Protein 3TY2 (pdb70)

Radius of gyration: 22.35 Å; Cα contacts (8 Å, |Δi|>4): 1257; chains: 2; bounding box: 58×55×64 Å

InterPro domains:
  IPR002828 Survival protein SurE-like phosphatase/nucleotidase [PF01975] (12-190)
  IPR002828 Survival protein SurE-like phosphatase/nucleotidase [TIGR00087] (10-241)
  IPR030048 Survival protein SurE [MF_00060] (9-258)
  IPR030048 Survival protein SurE [PTHR30457] (7-253)
  IPR036523 SurE-like phosphatase/nucleotidase superfamily [G3DSA:3.40.1210.10] (1-258)
  IPR036523 SurE-like phosphatase/nucleotidase superfamily [SSF64167] (9-255)

Organism: Coxiella burnetii (strain RSA 493 / Nine Mile phase I) (NCBI:txid227377)

CATH classification: 3.40.1210.10

B-factor: mean 33.94, std 13.92, range [8.7, 235.74]

Sequence (490 aa):
KLRLLLSNDDGVYAKGLAIILAKTLADLGEVDVVAPDRNRSGASNSLTLNAPLLHIKNLENGISVEGTPTDCVHLAITGVLPEPDVVAGINAGPNLGDDVWYSGTVAAAEGRFLGLPALAVSLGGELFRYYETAAKVVYQLIQRIEKDPLPPSTILNINVPDLPYEELKGFEVTRLGTRHRAEPTIRQIDPRGHPIYWVGAAGPEQDSGPGTDFFANHHCVSITPLRVDDLTHYEAFDQLASWVKRLEKLRLLLSNDDGVYAKGLAILAKTLADLGEVDVVAPDRRNRSGASNSLTLNNAPLHIKNLENGISVEGTPTDCVHLAITGVLPEPDVVAGINAGPNLGDDVWYSGTVAAAEGRFLGLPALAVVSLGGELFRYYETAAKVVYQLIQRIEKDPLPPSTILNINVPDLPYEELKGFEVTRLGTRHRAEPTIRQIDPRGHPIYWVGAAGPEQDSGPGTDFFANHHCVSITPLRVDLTHYEAFDQLASWVKRLE

Secondary structure (DSSP, 8-state):
--EEEEE-SS-TT-HHHHHHHHHHTTTSEEEE-EESS--TT-TT----SS-EEEE--TT--EESS-HHHHHHHIIIIIS-----EEEEEES---GGGGGT-HHHHH---STTS--EEEEEE-SSS---HHHHHHHHHHHHHHHHHSPPPTT-EEEEEE-SS-GGG--EEEE-B---B-SPPPPEEEE-TTS-EEEEPPPPPPBSS-STTBTTT---SEEEEEEB-S--B-GGGHHHHHHHHHHH-/--EEEEE-SS-TT-HHHHHHHHHHTTTSEEEE-EESS--TT-TT----SS-EEEE--TT--EESS-HHHHHHHIIIIIS-----EEEEEES---GGGGGT-HHHHH--GGGSSS-EEEEEE-SSS---HHHHHHHHHHHHHHHHHSPPPTT-EEEEEE-SS-GGG---EEE-B---B-SPPPPEEEE-TTS-EEEEPPPPPPB-S-STTBTTT---S-EEEEEE-S--B-GGGHHHHHHHHHTT-

Nearest PDB structures (foldseek):
  3ty2-assembly1_B  TM=9.736E-01  e=9.484E-49  Coxiella burnetii
  5kss-assembly1_B-2  TM=8.725E-01  e=4.801E-32  Xylella fastidiosa 9a5c
  5ksr-assembly1_B  TM=8.664E-01  e=7.770E-32  Xylella fastidiosa 9a5c
  2wqk-assembly1_A  TM=8.725E-01  e=7.310E-28  Aquifex aeolicus VF5
  4zg5-assembly1_G  TM=8.975E-01  e=6.676E-26  Brucella abortus S19

Solvent-accessible surface area: 20669 Å² total

Foldseek 3Di:
DAEEEEEEQQAPPDPLRVLLCVLCVVVDHYAYFYEHHRRFQQQLDEDDPDDWDWDADPVGIYIPTALNNRLCCCPPPPDPHHLYEYDQAQAAQFFPSNRRGSQNNNLVCAVVQHEGERHYEHDHPQPPSVLSSVVVNVVVVVCVVPNDPSRWYKYKYAYSDDNVPAPEADEAEGFHFDQFDDWDWDADPVGHIDTHGGHGHHTDRQDPRGQNVCVVRHIYIYTDDDDPDPVVCPVVVVVVVVVVD/DAEEEEEEQAAPPDPLRVLLQVLCVVVDHYAYFYEHHHHALCALDDDDPDDWDWDQDPVGIYIPTALNNRLCVCVVPPPPPHLYEYDQAQAACAAPSLRRGSQLNNLPCLPHFAGRERHYEHDNPQPCSVLRSVVVSVVVVVCVVPPDPRSWYKYKYAYSDDNVQAPEADEAEGFYFDQFDDWDWDAPPVGHIDTHRGHGHHTDRQDPRGPNVCCVRHIYIYTDDPDPDPPVCCVVVVVVVVVVD

Structure (mmCIF, N/CA/C/O backbone):
data_3TY2
#
_entry.id   3TY2
#
_cell.length_a   77.331
_cell.length_b   95.953
_cell.length_c   69.060
_cell.angle_alpha   90.000
_cell.angle_beta   90.000
_cell.angle_gamma   90.000
#
_symmetry.space_group_name_H-M   'P 21 21 2'
#
loop_
_entity.id
_entity.type
_entity.pdbx_description
1 polymer "5'-nucleotidase surE"
2 non-polymer 2-AMINO-2-HYDROXYMETHYL-PROPANE-1,3-DIOL
3 water water
#
loop_
_atom_site.group_PDB
_atom_site.id
_atom_site.type_symbol
_atom_site.label_atom_id
_atom_site.label_alt_id
_atom_site.label_comp_id
_atom_site.label_asym_id
_atom_site.label_entity_id
_atom_site.label_seq_id
_atom_site.pdbx_PDB_ins_code
_atom_site.Cartn_x
_atom_site.Cartn_y
_atom_site.Cartn_z
_atom_site.occupancy
_atom_site.B_iso_or_equiv
_atom_site.auth_seq_id
_atom_site.auth_comp_id
_atom_site.auth_asym_id
_atom_site.auth_atom_id
_atom_site.pdbx_PDB_model_num
ATOM 1 N N . LYS A 1 11 ? 29.104 20.794 45.735 1.00 51.91 11 LYS A N 1
ATOM 2 C CA . LYS A 1 11 ? 28.625 22.173 45.776 1.00 52.40 11 LYS A CA 1
ATOM 3 C C . LYS A 1 11 ? 28.324 22.711 44.372 1.00 43.78 11 LYS A C 1
ATOM 4 O O . LYS A 1 11 ? 29.100 22.514 43.437 1.00 42.70 11 LYS A O 1
ATOM 10 N N . LEU A 1 12 ? 27.182 23.377 44.240 1.00 33.58 12 LEU A N 1
ATOM 11 C CA . LEU A 1 12 ? 26.737 23.963 42.982 1.00 31.51 12 LEU A CA 1
ATOM 12 C C . LEU A 1 12 ? 27.737 24.998 42.458 1.00 27.26 12 LEU A C 1
ATOM 13 O O . LEU A 1 12 ? 28.195 25.855 43.209 1.00 34.73 12 LEU A O 1
ATOM 18 N N . ARG A 1 13 ? 28.080 24.908 41.178 1.00 26.75 13 ARG A N 1
ATOM 19 C CA . ARG A 1 13 ? 28.979 25.885 40.568 1.00 24.90 13 ARG A CA 1
ATOM 20 C C . ARG A 1 13 ? 28.238 26.772 39.568 1.00 24.02 13 ARG A C 1
ATOM 21 O O . ARG A 1 13 ? 27.657 26.284 38.594 1.00 25.32 13 ARG A O 1
ATOM 29 N N . LEU A 1 14 ? 28.260 28.077 39.817 1.00 21.89 14 LEU A N 1
ATOM 30 C CA . LEU A 1 14 ? 27.581 29.024 38.933 1.00 22.28 14 LEU A CA 1
ATOM 31 C C . LEU A 1 14 ? 28.587 29.906 38.207 1.00 18.61 14 LEU A C 1
ATOM 32 O O . LEU A 1 14 ? 29.491 30.456 38.820 1.00 17.82 14 LEU A O 1
ATOM 37 N N . LEU A 1 15 ? 28.422 30.039 36.900 1.00 17.80 15 LEU A N 1
ATOM 38 C CA . LEU A 1 15 ? 29.225 31.003 36.151 1.00 17.03 15 LEU A CA 1
ATOM 39 C C . LEU A 1 15 ? 28.359 32.220 35.852 1.00 18.37 15 LEU A C 1
ATOM 40 O O . LEU A 1 15 ? 27.307 32.085 35.244 1.00 20.39 15 LEU A O 1
ATOM 45 N N . LEU A 1 16 ? 28.796 33.399 36.290 1.00 17.97 16 LEU A N 1
ATOM 46 C CA . LEU A 1 16 ? 28.035 34.628 36.068 1.00 19.06 16 LEU A CA 1
ATOM 47 C C . LEU A 1 16 ? 28.737 35.525 35.055 1.00 19.28 16 LEU A C 1
ATOM 48 O O . LEU A 1 16 ? 29.950 35.682 35.101 1.00 19.26 16 LEU A O 1
ATOM 53 N N . SER A 1 17 ? 27.975 36.107 34.139 1.00 16.05 17 SER A N 1
ATOM 54 C CA . SER A 1 17 ? 28.533 37.076 33.213 1.00 18.68 17 SER A CA 1
ATOM 55 C C . SER A 1 17 ? 27.475 38.145 32.989 1.00 19.45 17 SER A C 1
ATOM 56 O O . SER A 1 17 ? 26.408 38.104 33.600 1.00 19.85 17 SER A O 1
ATOM 59 N N . ASN A 1 18 ? 27.773 39.095 32.115 1.00 18.46 18 ASN A N 1
ATOM 60 C CA . ASN A 1 18 ? 26.791 40.106 31.734 1.00 17.84 18 ASN A CA 1
ATOM 61 C C . ASN A 1 18 ? 27.254 40.813 30.467 1.00 20.64 18 ASN A C 1
ATOM 62 O O . ASN A 1 18 ? 28.272 40.419 29.867 1.00 15.75 18 ASN A O 1
ATOM 67 N N . ASP A 1 19 ? 26.522 41.842 30.042 1.00 17.47 19 ASP A N 1
ATOM 68 C CA . ASP A 1 19 ? 27.006 42.663 28.935 1.00 18.79 19 ASP A CA 1
ATOM 69 C C . ASP A 1 19 ? 27.169 44.145 29.296 1.00 20.01 19 ASP A C 1
ATOM 70 O O . ASP A 1 19 ? 27.625 44.934 28.471 1.00 21.58 19 ASP A O 1
ATOM 75 N N . ASP A 1 20 ? 26.817 44.514 30.525 1.00 19.26 20 ASP A N 1
ATOM 76 C CA . ASP A 1 20 ? 26.990 45.906 30.973 1.00 18.79 20 ASP A CA 1
ATOM 77 C C . ASP A 1 20 ? 28.405 46.168 31.431 1.00 23.88 20 ASP A C 1
ATOM 78 O O . ASP A 1 20 ? 28.811 47.318 31.615 1.00 24.12 20 ASP A O 1
ATOM 83 N N . GLY A 1 21 ? 29.160 45.096 31.622 1.00 24.97 21 GLY A N 1
ATOM 84 C CA . GLY A 1 21 ? 30.542 45.237 32.012 1.00 23.94 21 GLY A CA 1
ATOM 85 C C . GLY A 1 21 ? 30.791 44.837 33.447 1.00 22.07 21 GLY A C 1
ATOM 86 O O . GLY A 1 21 ? 29.883 44.798 34.284 1.00 18.55 21 GLY A O 1
ATOM 87 N N . VAL A 1 22 ? 32.058 44.573 33.729 1.00 19.46 22 VAL A N 1
ATOM 88 C CA . VAL A 1 22 ? 32.486 44.010 34.996 1.00 23.31 22 VAL A CA 1
ATOM 89 C C . VAL A 1 22 ? 32.181 44.935 36.193 1.00 27.18 22 VAL A C 1
ATOM 90 O O . VAL A 1 22 ? 32.073 44.467 37.328 1.00 23.98 22 VAL A O 1
ATOM 94 N N . TYR A 1 23 ? 32.005 46.232 35.932 1.00 26.82 23 TYR A N 1
ATOM 95 C CA . TYR A 1 23 ? 31.735 47.212 36.998 1.00 29.36 23 TYR A CA 1
ATOM 96 C C . TYR A 1 23 ? 30.263 47.454 37.284 1.00 31.60 23 TYR A C 1
ATOM 97 O O . TYR A 1 23 ? 29.925 48.237 38.175 1.00 29.90 23 TYR A O 1
ATOM 106 N N . ALA A 1 24 ? 29.394 46.813 36.516 1.00 27.60 24 ALA A N 1
ATOM 107 C CA . ALA A 1 24 ? 27.967 47.080 36.602 1.00 25.28 24 ALA A CA 1
ATOM 108 C C . ALA A 1 24 ? 27.361 46.691 37.953 1.00 25.17 24 ALA A C 1
ATOM 109 O O . ALA A 1 24 ? 27.695 45.660 38.534 1.00 23.20 24 ALA A O 1
ATOM 111 N N . LYS A 1 25 ? 26.459 47.533 38.443 1.00 25.25 25 LYS A N 1
ATOM 112 C CA . LYS A 1 25 ? 25.768 47.268 39.698 1.00 28.11 25 LYS A CA 1
ATOM 113 C C . LYS A 1 25 ? 24.942 45.983 39.622 1.00 19.02 25 LYS A C 1
ATOM 114 O O . LYS A 1 25 ? 24.907 45.204 40.571 1.00 24.13 25 LYS A O 1
ATOM 120 N N . GLY A 1 26 ? 24.268 45.767 38.499 1.00 20.16 26 GLY A N 1
ATOM 121 C CA . GLY A 1 26 ? 23.462 44.566 38.324 1.00 24.31 26 GLY A CA 1
ATOM 122 C C . GLY A 1 26 ? 24.222 43.265 38.534 1.00 24.62 26 GLY A C 1
ATOM 123 O O . GLY A 1 26 ? 23.709 42.318 39.132 1.00 22.57 26 GLY A O 1
ATOM 124 N N . LEU A 1 27 ? 25.444 43.208 38.018 1.00 21.09 27 LEU A N 1
ATOM 125 C CA . LEU A 1 27 ? 26.301 42.036 38.184 1.00 21.64 27 LEU A CA 1
ATOM 126 C C . LEU A 1 27 ? 26.775 41.885 39.624 1.00 21.54 27 LEU A C 1
ATOM 127 O O . LEU A 1 27 ? 26.794 40.780 40.188 1.00 21.48 27 LEU A O 1
ATOM 132 N N . ALA A 1 28 ? 27.160 43.002 40.223 1.00 21.65 28 ALA A N 1
ATOM 133 C CA . ALA A 1 28 ? 27.639 42.995 41.598 1.00 21.74 28 ALA A CA 1
ATOM 134 C C . ALA A 1 28 ? 26.575 42.477 42.555 1.00 21.23 28 ALA A C 1
ATOM 135 O O . ALA A 1 28 ? 26.857 41.675 43.444 1.00 23.04 28 ALA A O 1
ATOM 137 N N A ILE A 1 29 ? 25.352 42.961 42.376 0.64 24.08 29 ILE A N 1
ATOM 138 N N B ILE A 1 29 ? 25.342 42.932 42.375 0.36 23.76 29 ILE A N 1
ATOM 139 C CA A ILE A 1 29 ? 24.236 42.555 43.220 0.64 23.34 29 ILE A CA 1
ATOM 140 C CA B ILE A 1 29 ? 24.260 42.531 43.268 0.36 23.43 29 ILE A CA 1
ATOM 141 C C A ILE A 1 29 ? 23.935 41.069 43.030 0.64 23.66 29 ILE A C 1
ATOM 142 C C B ILE A 1 29 ? 23.833 41.081 43.027 0.36 23.47 29 ILE A C 1
ATOM 143 O O A ILE A 1 29 ? 23.756 40.319 44.000 0.64 22.67 29 ILE A O 1
ATOM 144 O O B ILE A 1 29 ? 23.470 40.361 43.962 0.36 22.92 29 ILE A O 1
ATOM 153 N N . LEU A 1 30 ? 23.888 40.652 41.772 1.00 21.60 30 LEU A N 1
ATOM 154 C CA . LEU A 1 30 ? 23.580 39.268 41.432 1.00 20.56 30 LEU A CA 1
ATOM 155 C C . LEU A 1 30 ? 24.615 38.323 42.040 1.00 21.66 30 LEU A C 1
ATOM 156 O O . LEU A 1 30 ? 24.264 37.294 42.627 1.00 24.32 30 LEU A O 1
ATOM 161 N N . ALA A 1 31 ? 25.888 38.677 41.896 1.00 20.62 31 ALA A N 1
ATOM 162 C CA . ALA A 1 31 ? 26.980 37.844 42.394 1.00 21.35 31 ALA A CA 1
ATOM 163 C C . ALA A 1 31 ? 26.960 37.736 43.914 1.00 25.77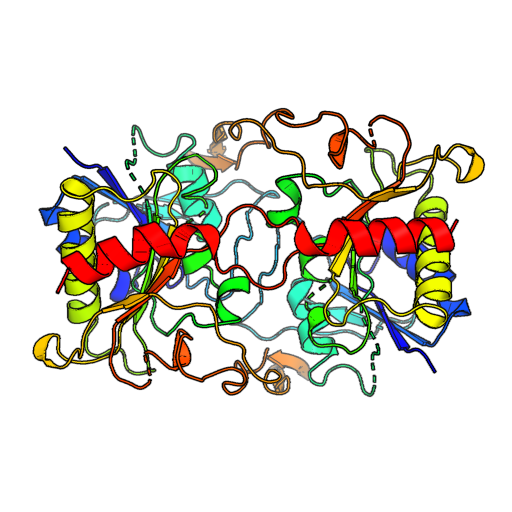 31 ALA A C 1
ATOM 164 O O . ALA A 1 31 ? 27.168 36.658 44.470 1.00 28.06 31 ALA A O 1
ATOM 166 N N . LYS A 1 32 ? 26.721 38.856 44.585 1.00 24.03 32 LYS A N 1
ATOM 167 C CA . LYS A 1 32 ? 26.659 38.849 46.047 1.00 30.97 32 LYS A CA 1
ATOM 168 C C . LYS A 1 32 ? 25.533 37.933 46.527 1.00 30.16 32 LYS A C 1
ATOM 169 O O . LYS A 1 32 ? 25.703 37.159 47.470 1.00 31.02 32 LYS A O 1
ATOM 175 N N . THR A 1 33 ? 24.390 38.014 45.855 1.00 28.98 33 THR A N 1
ATOM 176 C CA . THR A 1 33 ? 23.202 37.258 46.244 1.00 29.75 33 THR A CA 1
ATOM 177 C C . THR A 1 33 ? 23.365 35.747 46.033 1.00 28.28 33 THR A C 1
ATOM 178 O O . THR A 1 33 ? 23.052 34.951 46.921 1.00 29.78 33 THR A O 1
ATOM 182 N N . LEU A 1 34 ? 23.863 35.356 44.864 1.00 24.14 34 LEU A N 1
ATOM 183 C CA . LEU A 1 34 ? 23.983 33.941 44.516 1.00 26.41 34 LEU A CA 1
ATOM 184 C C . LEU A 1 34 ? 25.178 33.227 45.151 1.00 29.08 34 LEU A C 1
ATOM 185 O O . LEU A 1 34 ? 25.278 32.002 45.073 1.00 27.68 34 LEU A O 1
ATOM 190 N N . ALA A 1 35 ? 26.078 33.989 45.765 1.00 27.92 35 ALA A N 1
ATOM 191 C CA . ALA A 1 35 ? 27.256 33.410 46.397 1.00 31.92 35 ALA A CA 1
ATOM 192 C C . ALA A 1 35 ? 26.827 32.559 47.585 1.00 35.73 35 ALA A C 1
ATOM 193 O O . ALA A 1 35 ? 27.576 31.714 48.068 1.00 36.34 35 ALA A O 1
ATOM 195 N N . ASP A 1 36 ? 25.605 32.794 48.044 1.00 38.41 36 ASP A N 1
ATOM 196 C CA . ASP A 1 36 ? 25.025 32.039 49.148 1.00 45.17 36 ASP A CA 1
ATOM 197 C C . ASP A 1 36 ? 24.544 30.652 48.707 1.00 41.06 36 ASP A C 1
ATOM 198 O O . ASP A 1 36 ? 24.394 29.750 49.530 1.00 43.36 36 ASP A O 1
ATOM 203 N N . LEU A 1 37 ? 24.314 30.478 47.408 1.00 34.18 37 LEU A N 1
ATOM 204 C CA . LEU A 1 37 ? 23.749 29.232 46.889 1.00 34.45 37 LEU A CA 1
ATOM 205 C C . LEU A 1 37 ? 24.809 28.256 46.399 1.00 36.85 37 LEU A C 1
ATOM 206 O O . LEU A 1 37 ? 24.546 27.072 46.238 1.00 33.09 37 LEU A O 1
ATOM 211 N N . GLY A 1 38 ? 26.007 28.758 46.133 1.00 40.83 38 GLY A N 1
ATOM 212 C CA . GLY A 1 38 ? 27.073 27.906 45.648 1.00 41.24 38 GLY A CA 1
ATOM 213 C C . GLY A 1 38 ? 28.314 28.699 45.308 1.00 36.36 38 GLY A C 1
ATOM 214 O O . GLY A 1 38 ? 28.381 29.897 45.575 1.00 36.40 38 GLY A O 1
ATOM 215 N N . GLU A 1 39 ? 29.295 28.022 44.725 1.00 32.76 39 GLU A N 1
ATOM 216 C CA . GLU A 1 39 ? 30.525 28.662 44.282 1.00 32.99 39 GLU A CA 1
ATOM 217 C C . GLU A 1 39 ? 30.245 29.512 43.048 1.00 26.91 39 GLU A C 1
ATOM 218 O O . GLU A 1 39 ? 29.693 29.027 42.070 1.00 28.09 39 GLU A O 1
ATOM 224 N N . VAL A 1 40 ? 30.622 30.782 43.098 1.00 27.58 40 VAL A N 1
ATOM 225 C CA . VAL A 1 40 ? 30.388 31.676 41.971 1.00 25.94 40 VAL A CA 1
ATOM 226 C C . VAL A 1 40 ? 31.697 32.120 41.329 1.00 24.16 40 VAL A C 1
ATOM 227 O O . VAL A 1 40 ? 32.605 32.589 42.014 1.00 26.58 40 VAL A O 1
ATOM 231 N N . ASP A 1 41 ? 31.795 31.941 40.017 1.00 20.04 41 ASP A N 1
ATOM 232 C CA . ASP A 1 41 ? 32.885 32.520 39.244 1.00 20.88 41 ASP A CA 1
ATOM 233 C C . ASP A 1 41 ? 32.250 33.609 38.397 1.00 21.86 41 ASP A C 1
ATOM 234 O O . ASP A 1 41 ? 31.231 33.375 37.750 1.00 21.42 41 ASP A O 1
ATOM 239 N N . VAL A 1 42 ? 32.833 34.798 38.398 1.00 20.05 42 VAL A N 1
ATOM 240 C CA . VAL A 1 42 ? 32.338 35.857 37.528 1.00 20.96 42 VAL A CA 1
ATOM 241 C C . VAL A 1 42 ? 33.348 36.107 36.415 1.00 19.18 42 VAL A C 1
ATOM 242 O O . VAL A 1 42 ? 34.519 36.365 36.690 1.00 17.77 42 VAL A O 1
ATOM 246 N N . VAL A 1 43 ? 32.897 36.014 35.165 1.00 18.01 43 VAL A N 1
ATOM 247 C CA . VAL A 1 43 ? 33.761 36.299 34.012 1.00 17.28 43 VAL A CA 1
ATOM 248 C C . VAL A 1 43 ? 32.983 37.226 33.092 1.00 18.14 43 VAL A C 1
ATOM 249 O O . VAL A 1 43 ? 32.028 36.803 32.447 1.00 15.04 43 VAL A O 1
ATOM 253 N N . ALA A 1 44 ? 33.392 38.489 33.042 1.00 15.96 44 ALA A N 1
ATOM 254 C CA . ALA A 1 44 ? 32.575 39.530 32.419 1.00 15.36 44 ALA A CA 1
ATOM 255 C C . ALA A 1 44 ? 33.428 40.491 31.587 1.00 17.01 44 ALA A C 1
ATOM 256 O O . ALA A 1 44 ? 34.632 40.613 31.812 1.00 14.62 44 ALA A O 1
ATOM 258 N N . PRO A 1 45 ? 32.801 41.181 30.619 1.00 18.18 45 PRO A N 1
ATOM 259 C CA . PRO A 1 45 ? 33.527 42.114 29.750 1.00 17.15 45 PRO A CA 1
ATOM 260 C C . PRO A 1 45 ? 34.064 43.319 30.524 1.00 15.90 45 PRO A C 1
ATOM 261 O O . PRO A 1 45 ? 33.413 43.787 31.467 1.00 17.72 45 PRO A O 1
ATOM 265 N N . ASP A 1 46 ? 35.222 43.835 30.119 1.00 16.05 46 ASP A N 1
ATOM 266 C CA . ASP A 1 46 ? 35.785 44.987 30.817 1.00 18.00 46 ASP A CA 1
ATOM 267 C C . ASP A 1 46 ? 35.081 46.290 30.466 1.00 17.28 46 ASP A C 1
ATOM 268 O O . ASP A 1 46 ? 35.337 47.322 31.086 1.00 19.45 46 ASP A O 1
ATOM 273 N N . ARG A 1 47 ? 34.194 46.235 29.484 1.00 17.27 47 ARG A N 1
ATOM 274 C CA . ARG A 1 47 ? 33.473 47.415 29.018 1.00 20.64 47 ARG A CA 1
ATOM 275 C C . ARG A 1 47 ? 32.008 47.111 28.802 1.00 23.06 47 ARG A C 1
ATOM 276 O O . ARG A 1 47 ? 31.605 45.945 28.765 1.00 21.21 47 ARG A O 1
ATOM 284 N N . ASN A 1 48 ? 31.204 48.159 28.630 1.00 17.78 48 ASN A N 1
ATOM 285 C CA . ASN A 1 48 ? 29.808 47.952 28.281 1.00 21.70 48 ASN A CA 1
ATOM 286 C C . ASN A 1 48 ? 29.718 47.398 26.866 1.00 21.55 48 ASN A C 1
ATOM 287 O O . ASN A 1 48 ? 30.133 48.052 25.911 1.00 25.80 48 ASN A O 1
ATOM 292 N N . ARG A 1 49 ? 29.188 46.186 26.728 1.00 15.18 49 ARG A N 1
ATOM 293 C CA . ARG A 1 49 ? 29.062 45.566 25.414 1.00 20.97 49 ARG A CA 1
ATOM 294 C C . ARG A 1 49 ? 27.596 45.406 25.016 1.00 24.58 49 ARG A C 1
ATOM 295 O O . ARG A 1 49 ? 27.213 44.411 24.407 1.00 21.05 49 ARG A O 1
ATOM 303 N N . SER A 1 50 ? 26.769 46.381 25.372 1.00 22.67 50 SER A N 1
ATOM 304 C CA . SER A 1 50 ? 25.374 46.331 24.956 1.00 24.00 50 SER A CA 1
ATOM 305 C C . SER A 1 50 ? 25.311 46.231 23.433 1.00 20.95 50 SER A C 1
ATOM 306 O O . SER A 1 50 ? 26.060 46.905 22.725 1.00 23.34 50 SER A O 1
ATOM 309 N N . GLY A 1 51 ? 24.435 45.361 22.937 1.00 21.31 51 GLY A N 1
ATOM 310 C CA . GLY A 1 51 ? 24.327 45.112 21.510 1.00 20.93 51 GLY A CA 1
ATOM 311 C C . GLY A 1 51 ? 25.242 44.033 20.943 1.00 23.25 51 GLY A C 1
ATOM 312 O O . GLY A 1 51 ? 25.220 43.774 19.743 1.00 20.06 51 GLY A O 1
ATOM 313 N N . ALA A 1 52 ? 26.037 43.387 21.797 1.00 19.92 52 ALA A N 1
ATOM 314 C CA . ALA A 1 52 ? 27.035 42.417 21.332 1.00 19.15 52 ALA A CA 1
ATOM 315 C C . ALA A 1 52 ? 26.455 41.155 20.692 1.00 17.11 52 ALA A C 1
ATOM 316 O O . ALA A 1 52 ? 27.164 40.451 19.968 1.00 16.02 52 ALA A O 1
ATOM 318 N N . SER A 1 53 ? 25.188 40.857 20.963 1.00 17.48 53 SER A N 1
ATOM 319 C CA . SER A 1 53 ? 24.584 39.609 20.477 1.00 15.34 53 SER A CA 1
ATOM 320 C C . SER A 1 53 ? 25.525 38.464 20.841 1.00 16.63 53 SER A C 1
ATOM 321 O O . SER A 1 53 ? 26.182 38.511 21.887 1.00 15.56 53 SER A O 1
ATOM 324 N N . ASN A 1 54 ? 25.622 37.436 20.002 1.00 13.82 54 ASN A N 1
ATOM 325 C CA . ASN A 1 54 ? 26.585 36.376 20.315 1.00 20.86 54 ASN A CA 1
ATOM 326 C C . ASN A 1 54 ? 27.915 36.501 19.556 1.00 19.43 54 ASN A C 1
ATOM 327 O O . ASN A 1 54 ? 28.585 35.500 19.273 1.00 20.76 54 ASN A O 1
ATOM 332 N N . SER A 1 55 ? 28.299 37.732 19.240 1.00 15.26 55 SER A N 1
ATOM 333 C CA . SER A 1 55 ? 29.574 37.948 18.562 1.00 16.97 55 SER A CA 1
ATOM 334 C C . SER A 1 55 ? 30.725 37.374 19.382 1.00 17.58 55 SER A C 1
ATOM 335 O O . SER A 1 55 ? 30.750 37.499 20.608 1.00 17.55 55 SER A O 1
ATOM 338 N N . LEU A 1 56 ? 31.661 36.739 18.678 1.00 18.94 56 LEU A N 1
ATOM 339 C CA . LEU A 1 56 ? 32.833 36.084 19.270 1.00 22.86 56 LEU A CA 1
ATOM 340 C C . LEU A 1 56 ? 34.076 36.720 18.669 1.00 25.95 56 LEU A C 1
ATOM 341 O O . LEU A 1 56 ? 34.101 37.030 17.481 1.00 24.58 56 LEU A O 1
ATOM 346 N N . THR A 1 57 ? 35.113 36.900 19.472 1.00 21.69 57 THR A N 1
ATOM 347 C CA . THR A 1 57 ? 36.363 37.425 18.950 1.00 21.60 57 THR A CA 1
ATOM 348 C C . THR A 1 57 ? 37.184 36.279 18.368 1.00 22.24 57 THR A C 1
ATOM 349 O O . THR A 1 57 ? 37.687 35.421 19.102 1.00 22.34 57 THR A O 1
ATOM 353 N N . LEU A 1 58 ? 37.296 36.260 17.042 1.00 21.41 58 LEU A N 1
ATOM 354 C CA . LEU A 1 58 ? 37.999 35.189 16.335 1.00 22.72 58 LEU A CA 1
ATOM 355 C C . LEU A 1 58 ? 39.334 35.664 15.767 1.00 25.32 58 LEU A C 1
ATOM 356 O O . LEU A 1 58 ? 40.249 34.865 15.566 1.00 26.49 58 LEU A O 1
ATOM 361 N N . ASN A 1 59 ? 39.428 36.963 15.502 1.00 21.62 59 ASN A N 1
ATOM 362 C CA . ASN A 1 59 ? 40.567 37.537 14.778 1.00 24.93 59 ASN A CA 1
ATOM 363 C C . ASN A 1 59 ? 41.781 37.836 15.654 1.00 25.97 59 ASN A C 1
ATOM 364 O O . ASN A 1 59 ? 42.844 38.192 15.147 1.00 28.63 59 ASN A O 1
ATOM 369 N N . ALA A 1 60 ? 41.622 37.691 16.965 1.00 22.34 60 ALA A N 1
ATOM 370 C CA . ALA A 1 60 ? 42.663 38.084 17.899 1.00 23.12 60 ALA A CA 1
ATOM 371 C C . ALA A 1 60 ? 42.524 37.309 19.194 1.00 21.34 60 ALA A C 1
ATOM 372 O O . ALA A 1 60 ? 41.444 36.812 19.514 1.00 21.42 60 ALA A O 1
ATOM 374 N N . PRO A 1 61 ? 43.623 37.197 19.946 1.00 22.86 61 PRO A N 1
ATOM 375 C CA . PRO A 1 61 ? 43.552 36.588 21.266 1.00 20.26 61 PRO A CA 1
ATOM 376 C C . PRO A 1 61 ? 43.042 37.632 22.258 1.00 23.52 61 PRO A C 1
ATOM 377 O O . PRO A 1 61 ? 43.137 38.834 21.990 1.00 24.47 61 PRO A O 1
ATOM 381 N N A LEU A 1 62 ? 42.503 37.176 23.384 0.50 21.30 62 LEU A N 1
ATOM 382 N N B LEU A 1 62 ? 42.483 37.174 23.370 0.50 21.29 62 LEU A N 1
ATOM 383 C CA A LEU A 1 62 ? 41.883 38.069 24.360 0.50 21.93 62 LEU A CA 1
ATOM 384 C CA B LEU A 1 62 ? 41.911 38.078 24.357 0.50 21.98 62 LEU A CA 1
ATOM 385 C C A LEU A 1 62 ? 42.694 38.165 25.647 0.50 21.99 62 LEU A C 1
ATOM 386 C C B LEU A 1 62 ? 42.830 38.189 25.561 0.50 21.87 62 LEU A C 1
ATOM 387 O O A LEU A 1 62 ? 43.105 37.142 26.211 0.50 21.25 62 LEU A O 1
ATOM 388 O O B LEU A 1 62 ? 43.458 37.208 25.969 0.50 22.00 62 LEU A O 1
ATOM 397 N N . HIS A 1 63 ? 42.906 39.388 26.124 1.00 17.18 63 HIS A N 1
ATOM 398 C CA . HIS A 1 63 ? 43.544 39.580 27.421 1.00 18.09 63 HIS A CA 1
ATOM 399 C C . HIS A 1 63 ? 42.509 39.446 28.518 1.00 18.36 63 HIS A C 1
ATOM 400 O O . HIS A 1 63 ? 41.395 39.958 28.399 1.00 18.08 63 HIS A O 1
ATOM 407 N N . ILE A 1 64 ? 42.892 38.763 29.592 1.00 16.74 64 ILE A N 1
ATOM 408 C CA . ILE A 1 64 ? 42.007 38.515 30.718 1.00 19.31 64 ILE A CA 1
ATOM 409 C C . ILE A 1 64 ? 42.756 38.861 31.997 1.00 22.00 64 ILE A C 1
ATOM 410 O O . ILE A 1 64 ? 43.948 38.584 32.105 1.00 26.53 64 ILE A O 1
ATOM 415 N N . LYS A 1 65 ? 42.070 39.476 32.958 1.00 19.08 65 LYS A N 1
ATOM 416 C CA . LYS A 1 65 ? 42.716 39.883 34.212 1.00 23.42 65 LYS A CA 1
ATOM 417 C C . LYS A 1 65 ? 41.838 39.580 35.418 1.00 27.33 65 LYS A C 1
ATOM 418 O O . LYS A 1 65 ? 40.612 39.546 35.304 1.00 24.49 65 LYS A O 1
ATOM 424 N N . ASN A 1 66 ? 42.470 39.348 36.570 1.00 25.06 66 ASN A N 1
ATOM 425 C CA . ASN A 1 66 ? 41.750 39.180 37.828 1.00 25.70 66 ASN A CA 1
ATOM 426 C C . ASN A 1 66 ? 41.693 40.502 38.584 1.00 31.22 66 ASN A C 1
ATOM 427 O O . ASN A 1 66 ? 42.734 41.098 38.884 1.00 29.98 66 ASN A O 1
ATOM 432 N N . LEU A 1 67 ? 40.487 40.963 38.896 1.00 25.57 67 LEU A N 1
ATOM 433 C CA . LEU A 1 67 ? 40.329 42.196 39.658 1.00 29.53 67 LEU A CA 1
ATOM 434 C C . LEU A 1 67 ? 40.454 41.898 41.150 1.00 32.50 67 LEU A C 1
ATOM 435 O O . LEU A 1 67 ? 40.380 40.742 41.565 1.00 28.71 67 LEU A O 1
ATOM 440 N N . GLU A 1 68 ? 40.642 42.945 41.949 1.00 38.14 68 GLU A N 1
ATOM 441 C CA . GLU A 1 68 ? 40.803 42.793 43.395 1.00 43.81 68 GLU A CA 1
ATOM 442 C C . GLU A 1 68 ? 39.630 42.072 44.063 1.00 40.68 68 GLU A C 1
ATOM 443 O O . GLU A 1 68 ? 39.821 41.326 45.022 1.00 40.82 68 GLU A O 1
ATOM 449 N N . ASN A 1 69 ? 38.419 42.287 43.559 1.00 35.56 69 ASN A N 1
ATOM 450 C CA . ASN A 1 69 ? 37.242 41.665 44.160 1.00 35.89 69 ASN A CA 1
ATOM 451 C C . ASN A 1 69 ? 37.009 40.211 43.737 1.00 36.16 69 ASN A C 1
ATOM 452 O O . ASN A 1 69 ? 36.025 39.601 44.136 1.00 36.87 69 ASN A O 1
ATOM 457 N N . GLY A 1 70 ? 37.909 39.661 42.925 1.00 32.79 70 GLY A N 1
ATOM 458 C CA . GLY A 1 70 ? 37.796 38.269 42.523 1.00 30.13 70 GLY A CA 1
ATOM 459 C C . GLY A 1 70 ? 37.093 38.050 41.190 1.00 26.89 70 GLY A C 1
ATOM 460 O O . GLY A 1 70 ? 37.088 36.943 40.659 1.00 28.29 70 GLY A O 1
ATOM 477 N N . ILE A 1 72 ? 36.664 38.166 37.192 1.00 21.28 72 ILE A N 1
ATOM 478 C CA . ILE A 1 72 ? 37.580 38.048 36.061 1.00 22.00 72 ILE A CA 1
ATOM 479 C C . ILE A 1 72 ? 37.097 38.963 34.939 1.00 22.44 72 ILE A C 1
ATOM 480 O O . ILE A 1 72 ? 35.949 38.874 34.510 1.00 21.33 72 ILE A O 1
ATOM 485 N N . SER A 1 73 ? 37.974 39.841 34.463 1.00 18.57 73 SER A N 1
ATOM 486 C CA . SER A 1 73 ? 37.593 40.843 33.476 1.00 18.73 73 SER A CA 1
ATOM 487 C C . SER A 1 73 ? 38.226 40.500 32.128 1.00 21.69 73 SER A C 1
ATOM 488 O O . SER A 1 73 ? 39.432 40.265 32.043 1.00 23.09 73 SER A O 1
ATOM 491 N N . VAL A 1 74 ? 37.407 40.447 31.080 1.00 18.54 74 VAL A N 1
ATOM 492 C CA . VAL A 1 74 ? 37.860 39.988 29.776 1.00 16.23 74 VAL A CA 1
ATOM 493 C C . VAL A 1 74 ? 37.753 41.121 28.763 1.00 19.10 74 VAL A C 1
ATOM 494 O O . VAL A 1 74 ? 36.717 41.803 28.697 1.00 16.86 74 VAL A O 1
ATOM 498 N N . GLU A 1 75 ? 38.810 41.329 27.979 1.00 15.11 75 GLU A N 1
ATOM 499 C CA . GLU A 1 75 ? 38.787 42.392 26.980 1.00 18.54 75 GLU A CA 1
ATOM 500 C C . GLU A 1 75 ? 38.116 41.889 25.708 1.00 19.29 75 GLU A C 1
ATOM 501 O O . GLU A 1 75 ? 38.734 41.800 24.646 1.00 22.12 75 GLU A O 1
ATOM 507 N N . GLY A 1 76 ? 36.844 41.535 25.832 1.00 18.43 76 GLY A N 1
ATOM 508 C CA . GLY A 1 76 ? 36.106 40.967 24.718 1.00 18.15 76 GLY A CA 1
ATOM 509 C C . GLY A 1 76 ? 34.624 40.971 24.997 1.00 17.12 76 GLY A C 1
ATOM 510 O O . GLY A 1 76 ? 34.163 41.735 25.845 1.00 19.32 76 GLY A O 1
ATOM 511 N N . THR A 1 77 ? 33.878 40.101 24.311 1.00 15.01 77 THR A N 1
ATOM 512 C CA . THR A 1 77 ? 32.423 40.155 24.352 1.00 16.72 77 THR A CA 1
ATOM 513 C C . THR A 1 77 ? 31.838 39.267 25.445 1.00 16.26 77 THR A C 1
ATOM 514 O O . THR A 1 77 ? 32.547 38.452 26.022 1.00 16.57 77 THR A O 1
ATOM 518 N N . PRO A 1 78 ? 30.531 39.408 25.720 1.00 13.21 78 PRO A N 1
ATOM 519 C CA . PRO A 1 78 ? 29.908 38.515 26.700 1.00 15.37 78 PRO A CA 1
ATOM 520 C C . PRO A 1 78 ? 30.017 37.069 26.241 1.00 17.40 78 PRO A C 1
ATOM 521 O O . PRO A 1 78 ? 30.220 36.177 27.053 1.00 15.90 78 PRO A O 1
ATOM 525 N N . THR A 1 79 ? 29.865 36.829 24.945 1.00 15.11 79 THR A N 1
ATOM 526 C CA . THR A 1 79 ? 29.995 35.459 24.445 1.00 16.72 79 THR A CA 1
ATOM 527 C C . THR A 1 79 ? 31.428 34.945 24.602 1.00 18.21 79 THR A C 1
ATOM 528 O O . THR A 1 79 ? 31.631 33.789 24.961 1.00 16.69 79 THR A O 1
ATOM 532 N N . ASP A 1 80 ? 32.419 35.800 24.340 1.00 15.34 80 ASP A N 1
ATOM 533 C CA . ASP A 1 80 ? 33.822 35.455 24.610 1.00 16.77 80 ASP A CA 1
ATOM 534 C C . ASP A 1 80 ? 33.983 34.989 26.053 1.00 17.34 80 ASP A C 1
ATOM 535 O O . ASP A 1 80 ? 34.645 33.980 26.334 1.00 14.44 80 ASP A O 1
ATOM 540 N N . CYS A 1 81 ? 33.405 35.750 26.976 1.00 14.26 81 CYS A N 1
ATOM 541 C CA . CYS A 1 81 ? 33.551 35.442 28.404 1.00 17.33 81 CYS A CA 1
ATOM 542 C C . CYS A 1 81 ? 33.075 34.033 28.723 1.00 17.74 81 CYS A C 1
ATOM 543 O O . CYS A 1 81 ? 33.785 33.251 29.356 1.00 15.44 81 CYS A O 1
ATOM 546 N N . VAL A 1 82 ? 31.855 33.718 28.308 1.00 16.78 82 VAL A N 1
ATOM 547 C CA . VAL A 1 82 ? 31.281 32.428 28.666 1.00 15.22 82 VAL A CA 1
ATOM 548 C C . VAL A 1 82 ? 31.988 31.310 27.905 1.00 16.88 82 VAL A C 1
ATOM 549 O O . VAL A 1 82 ? 32.292 30.253 28.461 1.00 18.53 82 VAL A O 1
ATOM 553 N N . HIS A 1 83 ? 32.236 31.548 26.625 1.00 15.08 83 HIS A N 1
ATOM 554 C CA . HIS A 1 83 ? 32.894 30.548 25.801 1.00 16.51 83 HIS A CA 1
ATOM 555 C C . HIS A 1 83 ? 34.274 30.186 26.351 1.00 19.77 83 HIS A C 1
ATOM 556 O O . HIS A 1 83 ? 34.606 29.003 26.473 1.00 18.85 83 HIS A O 1
ATOM 563 N N . LEU A 1 84 ? 35.077 31.197 26.687 1.00 20.92 84 LEU A N 1
ATOM 564 C CA . LEU A 1 84 ? 36.408 30.950 27.257 1.00 17.37 84 LEU A CA 1
ATOM 565 C C . LEU A 1 84 ? 36.317 30.304 28.640 1.00 16.96 84 LEU A C 1
ATOM 566 O O . LEU A 1 84 ? 37.069 29.373 28.950 1.00 19.52 84 LEU A O 1
ATOM 571 N N . ALA A 1 85 ? 35.381 30.785 29.455 1.00 17.13 85 ALA A N 1
ATOM 572 C CA . ALA A 1 85 ? 35.191 30.278 30.813 1.00 21.58 85 ALA A CA 1
ATOM 573 C C . ALA A 1 85 ? 34.909 28.790 30.823 1.00 22.90 85 ALA A C 1
ATOM 574 O O . ALA A 1 85 ? 35.340 28.087 31.734 1.00 26.43 85 ALA A O 1
ATOM 576 N N . ILE A 1 86 ? 34.190 28.310 29.812 1.00 15.88 86 ILE A N 1
ATOM 577 C CA . ILE A 1 86 ? 33.812 26.898 29.765 1.00 19.28 86 ILE A CA 1
ATOM 578 C C . ILE A 1 86 ? 34.692 26.033 28.861 1.00 23.02 86 ILE A C 1
ATOM 579 O O . ILE A 1 86 ? 34.408 24.843 28.666 1.00 24.39 86 ILE A O 1
ATOM 584 N N . THR A 1 87 ? 35.752 26.614 28.311 1.00 18.22 87 THR A N 1
ATOM 585 C CA . THR A 1 87 ? 36.657 25.835 27.466 1.00 19.48 87 THR A CA 1
ATOM 586 C C . THR A 1 87 ? 38.106 25.907 27.927 1.00 15.98 87 THR A C 1
ATOM 587 O O . THR A 1 87 ? 39.018 25.713 27.125 1.00 17.41 87 THR A O 1
ATOM 591 N N . GLY A 1 88 ? 38.324 26.201 29.204 1.00 19.02 88 GLY A N 1
ATOM 592 C CA . GLY A 1 88 ? 39.667 26.111 29.746 1.00 22.02 88 GLY A CA 1
ATOM 593 C C . GLY A 1 88 ? 40.206 27.304 30.515 1.00 20.82 88 GLY A C 1
ATOM 594 O O . GLY A 1 88 ? 41.327 27.242 31.022 1.00 22.35 88 GLY A O 1
ATOM 595 N N . VAL A 1 89 ? 39.447 28.391 30.621 1.00 18.66 89 VAL A N 1
ATOM 596 C CA . VAL A 1 89 ? 39.911 29.482 31.489 1.00 16.44 89 VAL A CA 1
ATOM 597 C C . VAL A 1 89 ? 39.712 29.091 32.947 1.00 21.41 89 VAL A C 1
ATOM 598 O O . VAL A 1 89 ? 40.559 29.362 33.809 1.00 23.40 89 VAL A O 1
ATOM 602 N N . LEU A 1 90 ? 38.588 28.444 33.221 1.00 19.49 90 LEU A N 1
ATOM 603 C CA . LEU A 1 90 ? 38.285 28.008 34.578 1.00 20.99 90 LEU A CA 1
ATOM 604 C C . LEU A 1 90 ? 38.715 26.570 34.807 1.00 19.39 90 LEU A C 1
ATOM 605 O O . LEU A 1 90 ? 38.746 25.767 33.875 1.00 20.30 90 LEU A O 1
ATOM 610 N N . PRO A 1 91 ? 39.040 26.243 36.063 1.00 22.63 91 PRO A N 1
ATOM 611 C CA . PRO A 1 91 ? 39.498 24.902 36.433 1.00 25.57 91 PRO A CA 1
ATOM 612 C C . PRO A 1 91 ? 38.373 23.883 36.387 1.00 28.44 91 PRO A C 1
ATOM 613 O O . PRO A 1 91 ? 38.627 22.702 36.155 1.00 34.85 91 PRO A O 1
ATOM 617 N N . GLU A 1 92 ? 37.140 24.338 36.590 1.00 29.35 92 GLU A N 1
ATOM 618 C CA . GLU A 1 92 ? 36.003 23.428 36.605 1.00 33.58 92 GLU A CA 1
ATOM 619 C C . GLU A 1 92 ? 34.837 23.923 35.766 1.00 32.14 92 GLU A C 1
ATOM 620 O O . GLU A 1 92 ? 34.577 25.119 35.690 1.00 31.89 92 GLU A O 1
ATOM 634 N N . PRO A 1 94 ? 31.197 24.896 35.018 1.00 25.34 94 PRO A N 1
ATOM 635 C CA . PRO A 1 94 ? 30.068 25.352 35.833 1.00 23.96 94 PRO A CA 1
ATOM 636 C C . PRO A 1 94 ? 28.862 24.437 35.643 1.00 23.08 94 PRO A C 1
ATOM 637 O O . PRO A 1 94 ? 28.786 23.748 34.628 1.00 24.22 94 PRO A O 1
ATOM 641 N N . ASP A 1 95 ? 27.940 24.418 36.601 1.00 23.70 95 ASP A N 1
ATOM 642 C CA . ASP A 1 95 ? 26.723 23.621 36.455 1.00 25.32 95 ASP A CA 1
ATOM 643 C C . ASP A 1 95 ? 25.644 24.399 35.711 1.00 25.21 95 ASP A C 1
ATOM 644 O O . ASP A 1 95 ? 24.742 23.814 35.099 1.00 25.47 95 ASP A O 1
ATOM 665 N N . VAL A 1 97 ? 24.948 28.654 33.834 1.00 18.48 97 VAL A N 1
ATOM 666 C CA . VAL A 1 97 ? 25.401 29.997 33.513 1.00 17.45 97 VAL A CA 1
ATOM 667 C C . VAL A 1 97 ? 24.260 30.948 33.834 1.00 19.65 97 VAL A C 1
ATOM 668 O O . VAL A 1 97 ? 23.102 30.677 33.501 1.00 19.25 97 VAL A O 1
ATOM 672 N N . VAL A 1 98 ? 24.578 32.047 34.508 1.00 15.51 98 VAL A N 1
ATOM 673 C CA . VAL A 1 98 ? 23.588 33.059 34.831 1.00 16.90 98 VAL A CA 1
ATOM 674 C C . VAL A 1 98 ? 24.119 34.405 34.334 1.00 18.54 98 VAL A C 1
ATOM 675 O O . VAL A 1 98 ? 25.189 34.829 34.753 1.00 19.58 98 VAL A O 1
ATOM 679 N N . ALA A 1 99 ? 23.401 35.051 33.419 1.00 16.90 99 ALA A N 1
ATOM 680 C CA . ALA A 1 99 ? 23.867 36.316 32.847 1.00 17.99 99 ALA A CA 1
ATOM 681 C C . ALA A 1 99 ? 22.954 37.468 33.250 1.00 18.05 99 ALA A C 1
ATOM 682 O O . ALA A 1 99 ? 21.732 37.368 33.115 1.00 19.37 99 ALA A O 1
ATOM 684 N N . GLY A 1 100 ? 23.552 38.559 33.734 1.00 16.51 100 GLY A N 1
ATOM 685 C CA . GLY A 1 100 ? 22.795 39.708 34.213 1.00 19.33 100 GLY A CA 1
ATOM 686 C C . GLY A 1 100 ? 23.388 40.235 35.507 1.00 19.69 100 GLY A C 1
ATOM 687 O O . GLY A 1 100 ? 24.541 39.965 35.797 1.00 18.79 100 GLY A O 1
ATOM 688 N N . ILE A 1 101 ? 22.618 40.996 36.286 1.00 20.59 101 ILE A N 1
ATOM 689 C CA . ILE A 1 101 ? 21.280 41.447 35.921 1.00 19.36 101 ILE A CA 1
ATOM 690 C C . ILE A 1 101 ? 21.407 42.619 34.970 1.00 22.64 101 ILE A C 1
ATOM 691 O O . ILE A 1 101 ? 22.060 43.610 35.296 1.00 20.40 101 ILE A O 1
ATOM 696 N N . ASN A 1 102 ? 20.776 42.523 33.803 1.00 20.89 102 ASN A N 1
ATOM 697 C CA . ASN A 1 102 ? 20.914 43.576 32.800 1.00 23.59 102 ASN A CA 1
ATOM 698 C C . ASN A 1 102 ? 20.206 44.872 33.182 1.00 24.10 102 ASN A C 1
ATOM 699 O O . ASN A 1 102 ? 19.113 44.860 33.752 1.00 20.32 102 ASN A O 1
ATOM 704 N N . ALA A 1 103 ? 20.843 45.990 32.856 1.00 25.57 103 ALA A N 1
ATOM 705 C CA . ALA A 1 103 ? 20.246 47.300 33.043 1.00 24.17 103 ALA A CA 1
ATOM 706 C C . ALA A 1 103 ? 19.335 47.589 31.858 1.00 24.69 103 ALA A C 1
ATOM 707 O O . ALA A 1 103 ? 19.754 48.210 30.873 1.00 26.09 103 ALA A O 1
ATOM 709 N N . GLY A 1 104 ? 18.090 47.123 31.951 1.00 21.49 104 GLY A N 1
ATOM 710 C CA . GLY A 1 104 ? 17.121 47.280 30.882 1.00 20.27 104 GLY A CA 1
ATOM 711 C C . GLY A 1 104 ? 16.523 45.960 30.442 1.00 23.24 104 GLY A C 1
ATOM 712 O O . GLY A 1 104 ? 17.153 44.903 30.578 1.00 23.75 104 GLY A O 1
ATOM 713 N N . PRO A 1 105 ? 15.305 46.008 29.897 1.00 24.02 105 PRO A N 1
ATOM 714 C CA . PRO A 1 105 ? 14.600 44.788 29.513 1.00 25.91 105 PRO A CA 1
ATOM 715 C C . PRO A 1 105 ? 15.196 44.158 28.266 1.00 24.67 105 PRO A C 1
ATOM 716 O O . PRO A 1 105 ? 15.861 44.835 27.457 1.00 23.75 105 PRO A O 1
ATOM 720 N N . ASN A 1 106 ? 14.973 42.858 28.129 1.00 22.69 106 ASN A N 1
ATOM 721 C CA . ASN A 1 106 ? 15.269 42.145 26.893 1.00 22.00 106 ASN A CA 1
ATOM 722 C C . ASN A 1 106 ? 14.046 41.344 26.486 1.00 23.71 106 ASN A C 1
ATOM 723 O O . ASN A 1 106 ? 13.873 40.196 26.907 1.00 22.30 106 ASN A O 1
ATOM 728 N N . LEU A 1 107 ? 13.201 41.963 25.666 1.00 24.51 107 LEU A N 1
ATOM 729 C CA . LEU A 1 107 ? 11.875 41.436 25.345 1.00 27.65 107 LEU A CA 1
ATOM 730 C C . LEU A 1 107 ? 11.693 41.328 23.839 1.00 30.11 107 LEU A C 1
ATOM 731 O O . LEU A 1 107 ? 12.261 42.114 23.083 1.00 30.72 107 LEU A O 1
ATOM 736 N N . GLY A 1 108 ? 10.905 40.350 23.404 1.00 29.76 108 GLY A N 1
ATOM 737 C CA . GLY A 1 108 ? 10.654 40.152 21.988 1.00 31.25 108 GLY A CA 1
ATOM 738 C C . GLY A 1 108 ? 11.914 40.129 21.138 1.00 32.14 108 GLY A C 1
ATOM 739 O O . GLY A 1 108 ? 12.809 39.315 21.360 1.00 32.58 108 GLY A O 1
ATOM 740 N N . ASP A 1 109 ? 11.964 41.037 20.166 1.00 32.18 109 ASP A N 1
ATOM 741 C CA . ASP A 1 109 ? 13.071 41.171 19.217 1.00 36.14 109 ASP A CA 1
ATOM 742 C C . ASP A 1 109 ? 14.415 41.400 19.860 1.00 28.30 109 ASP A C 1
ATOM 743 O O . ASP A 1 109 ? 15.447 41.096 19.261 1.00 30.08 109 ASP A O 1
ATOM 748 N N . ASP A 1 110 ? 14.400 41.986 21.053 1.00 28.16 110 ASP A N 1
ATOM 749 C CA . ASP A 1 110 ? 15.632 42.373 21.728 1.00 27.27 110 ASP A CA 1
ATOM 750 C C . ASP A 1 110 ? 16.600 41.213 21.807 1.00 26.47 110 ASP A C 1
ATOM 751 O O . ASP A 1 110 ? 17.813 41.411 21.777 1.00 24.61 110 ASP A O 1
ATOM 756 N N . VAL A 1 111 ? 16.071 39.999 21.928 1.00 24.14 111 VAL A N 1
ATOM 757 C CA . VAL A 1 111 ? 16.930 38.857 22.219 1.00 24.50 111 VAL A CA 1
ATOM 758 C C . VAL A 1 111 ? 17.918 38.580 21.094 1.00 25.57 111 VAL A C 1
ATOM 759 O O . VAL A 1 111 ? 18.950 37.958 21.315 1.00 24.79 111 VAL A O 1
ATOM 763 N N . TRP A 1 112 ? 17.608 39.046 19.884 1.00 24.48 112 TRP A N 1
ATOM 764 C CA . TRP A 1 112 ? 18.523 38.838 18.773 1.00 25.24 112 TRP A CA 1
ATOM 765 C C . TRP A 1 112 ? 19.836 39.580 18.973 1.00 22.18 112 TRP A C 1
ATOM 766 O O . TRP A 1 112 ? 20.880 39.115 18.530 1.00 25.06 112 TRP A O 1
ATOM 777 N N . TYR A 1 113 ? 19.781 40.726 19.649 1.00 19.80 113 TYR A N 1
ATOM 778 C CA . TYR A 1 113 ? 20.949 41.606 19.753 1.00 20.36 113 TYR A CA 1
ATOM 779 C C . TYR A 1 113 ? 21.573 41.598 21.141 1.00 21.24 113 TYR A C 1
ATOM 780 O O . TYR A 1 113 ? 22.637 42.169 21.351 1.00 18.61 113 TYR A O 1
ATOM 789 N N . SER A 1 114 ? 20.897 40.968 22.091 1.00 21.29 114 SER A N 1
ATOM 790 C CA . SER A 1 114 ? 21.289 41.070 23.494 1.00 20.43 114 SER A CA 1
ATOM 791 C C . SER A 1 114 ? 22.543 40.270 23.837 1.00 20.13 114 SER A C 1
ATOM 792 O O . SER A 1 114 ? 22.582 39.054 23.637 1.00 19.47 114 SER A O 1
ATOM 795 N N . GLY A 1 115 ? 23.554 40.953 24.366 1.00 18.63 115 GLY A N 1
ATOM 796 C CA . GLY A 1 115 ? 24.758 40.292 24.841 1.00 20.21 115 GLY A CA 1
ATOM 797 C C . GLY A 1 115 ? 24.450 39.413 26.039 1.00 18.28 115 GLY A C 1
ATOM 798 O O . GLY A 1 115 ? 25.043 38.346 26.206 1.00 15.29 115 GLY A O 1
ATOM 799 N N . THR A 1 116 ? 23.527 39.874 26.882 1.00 16.37 116 THR A N 1
ATOM 800 C CA . THR A 1 116 ? 23.113 39.131 28.075 1.00 19.93 116 THR A CA 1
ATOM 801 C C . THR A 1 116 ? 22.487 37.796 27.706 1.00 19.19 116 THR A C 1
ATOM 802 O O . THR A 1 116 ? 22.833 36.757 28.260 1.00 19.92 116 THR A O 1
ATOM 806 N N . VAL A 1 117 ? 21.555 37.827 26.765 1.00 17.98 117 VAL A N 1
ATOM 807 C CA . VAL A 1 117 ? 20.918 36.609 26.299 1.00 18.38 117 VAL A CA 1
ATOM 808 C C . VAL A 1 117 ? 21.942 35.688 25.663 1.00 20.37 117 VAL A C 1
ATOM 809 O O . VAL A 1 117 ? 21.964 34.491 25.942 1.00 19.64 117 VAL A O 1
ATOM 813 N N . ALA A 1 118 ? 22.805 36.244 24.815 1.00 19.99 118 ALA A N 1
ATOM 814 C CA . ALA A 1 118 ? 23.820 35.436 24.145 1.00 17.43 118 ALA A CA 1
ATOM 815 C C . ALA A 1 118 ? 24.743 34.717 25.130 1.00 17.91 118 ALA A C 1
ATOM 816 O O . ALA A 1 118 ? 25.111 33.571 24.909 1.00 20.59 118 ALA A O 1
ATOM 818 N N . ALA A 1 119 ? 25.127 35.398 26.209 1.00 18.00 119 ALA A N 1
ATOM 819 C CA . ALA A 1 119 ? 25.982 34.781 27.220 1.00 18.43 119 ALA A CA 1
ATOM 820 C C . ALA A 1 119 ? 25.313 33.519 27.774 1.00 18.09 119 ALA A C 1
ATOM 821 O O . ALA A 1 119 ? 25.942 32.463 27.911 1.00 18.80 119 ALA A O 1
ATOM 823 N N . ALA A 1 120 ? 24.023 33.624 28.082 1.00 17.70 120 ALA A N 1
ATOM 824 C CA . ALA A 1 120 ? 23.292 32.475 28.614 1.00 19.60 120 ALA A CA 1
ATOM 825 C C . ALA A 1 120 ? 23.177 31.372 27.558 1.00 20.27 120 ALA A C 1
ATOM 826 O O . ALA A 1 120 ? 23.284 30.188 27.863 1.00 20.99 120 ALA A O 1
ATOM 844 N N . GLU A 1 122 ? 25.220 30.708 25.142 1.00 22.68 122 GLU A N 1
ATOM 845 C CA . GLU A 1 122 ? 26.504 30.054 24.966 1.00 25.19 122 GLU A CA 1
ATOM 846 C C . GLU A 1 122 ? 26.599 29.009 26.077 1.00 29.80 122 GLU A C 1
ATOM 847 O O . GLU A 1 122 ? 27.200 27.954 25.913 1.00 30.39 122 GLU A O 1
ATOM 853 N N . GLY A 1 123 ? 25.956 29.307 27.200 1.00 34.94 123 GLY A N 1
ATOM 854 C CA . GLY A 1 123 ? 25.907 28.394 28.320 1.00 38.88 123 GLY A CA 1
ATOM 855 C C . GLY A 1 123 ? 24.954 27.234 28.091 1.00 41.75 123 GLY A C 1
ATOM 856 O O . GLY A 1 123 ? 24.827 26.365 28.944 1.00 45.32 123 GLY A O 1
ATOM 857 N N . ARG A 1 124 ? 24.296 27.207 26.937 1.00 44.28 124 ARG A N 1
ATOM 858 C CA . ARG A 1 124 ? 23.406 26.097 26.603 1.00 49.37 124 ARG A CA 1
ATOM 859 C C . ARG A 1 124 ? 23.972 25.106 25.590 1.00 55.75 124 ARG A C 1
ATOM 860 O O . ARG A 1 124 ? 24.092 23.922 25.895 1.00 58.33 124 ARG A O 1
ATOM 868 N N . PHE A 1 125 ? 24.290 25.568 24.381 1.00 59.40 125 PHE A N 1
ATOM 869 C CA . PHE A 1 125 ? 24.718 24.626 23.345 1.00 67.01 125 PHE A CA 1
ATOM 870 C C . PHE A 1 125 ? 26.152 24.117 23.512 1.00 69.07 125 PHE A C 1
ATOM 871 O O . PHE A 1 125 ? 26.808 23.730 22.549 1.00 68.51 125 PHE A O 1
ATOM 879 N N . LEU A 1 126 ? 26.622 24.126 24.753 1.00 77.26 126 LEU A N 1
ATOM 880 C CA . LEU A 1 126 ? 27.795 23.360 25.145 1.00 80.16 126 LEU A CA 1
ATOM 881 C C . LEU A 1 126 ? 27.350 22.427 26.268 1.00 75.58 126 LEU A C 1
ATOM 882 O O . LEU A 1 126 ? 28.167 21.828 26.971 1.00 77.64 126 LEU A O 1
ATOM 887 N N . GLY A 1 127 ? 26.032 22.322 26.428 1.00 66.42 127 GLY A N 1
ATOM 888 C CA . GLY A 1 127 ? 25.434 21.380 27.356 1.00 57.34 127 GLY A CA 1
ATOM 889 C C . GLY A 1 127 ? 24.735 21.969 28.571 1.00 47.51 127 GLY A C 1
ATOM 890 O O . GLY A 1 127 ? 23.793 21.372 29.104 1.00 47.23 127 GLY A O 1
ATOM 891 N N . LEU A 1 128 ? 25.171 23.143 29.013 1.00 34.09 128 LEU A N 1
ATOM 892 C CA . LEU A 1 128 ? 24.773 23.620 30.335 1.00 33.95 128 LEU A CA 1
ATOM 893 C C . LEU A 1 128 ? 23.420 24.339 30.373 1.00 34.28 128 LEU A C 1
ATOM 894 O O . LEU A 1 128 ? 23.040 25.029 29.417 1.00 34.03 128 LEU A O 1
ATOM 899 N N . PRO 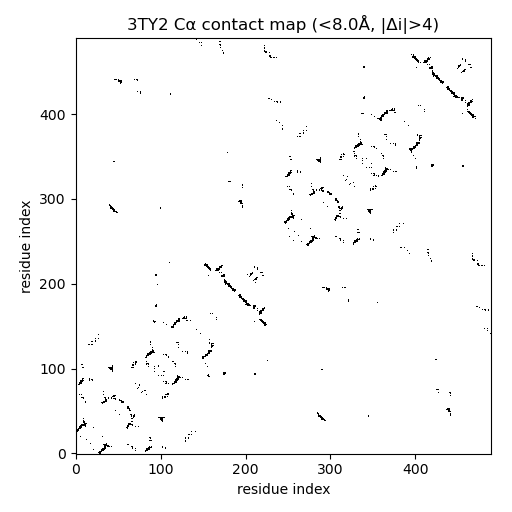A 1 129 ? 22.687 24.189 31.488 1.00 36.46 129 PRO A N 1
ATOM 900 C CA . PRO A 1 129 ? 21.491 25.021 31.667 1.00 32.47 129 PRO A CA 1
ATOM 901 C C . PRO A 1 129 ? 21.887 26.482 31.887 1.00 28.28 129 PRO A C 1
ATOM 902 O O . PRO A 1 129 ? 23.065 26.754 32.195 1.00 24.59 129 PRO A O 1
ATOM 906 N N . ALA A 1 130 ? 20.934 27.407 31.734 1.00 20.58 130 ALA A N 1
ATOM 907 C CA . ALA A 1 130 ? 21.281 28.828 31.736 1.00 17.49 130 ALA A CA 1
ATOM 908 C C . ALA A 1 130 ? 20.092 29.782 31.898 1.00 19.30 130 ALA A C 1
ATOM 909 O O . ALA A 1 130 ? 18.986 29.510 31.435 1.00 26.51 130 ALA A O 1
ATOM 911 N N . LEU A 1 131 ? 20.352 30.923 32.529 1.00 17.45 131 LEU A N 1
ATOM 912 C CA . LEU A 1 131 ? 19.351 31.951 32.757 1.00 20.04 131 LEU A CA 1
ATOM 913 C C . LEU A 1 131 ? 19.935 33.280 32.299 1.00 22.52 131 LEU A C 1
ATOM 914 O O . LEU A 1 131 ? 21.081 33.605 32.626 1.00 19.46 131 LEU A O 1
ATOM 919 N N . ALA A 1 132 ? 19.160 34.042 31.536 1.00 14.84 132 ALA A N 1
ATOM 920 C CA . ALA A 1 132 ? 19.483 35.450 31.320 1.00 17.07 132 ALA A CA 1
ATOM 921 C C . ALA A 1 132 ? 18.509 36.263 32.160 1.00 20.93 132 ALA A C 1
ATOM 922 O O . ALA A 1 132 ? 17.313 35.958 32.181 1.00 20.42 132 ALA A O 1
ATOM 924 N N . VAL A 1 133 ? 19.003 37.288 32.855 1.00 16.33 133 VAL A N 1
ATOM 925 C CA . VAL A 1 133 ? 18.143 38.063 33.740 1.00 19.49 133 VAL A CA 1
ATOM 926 C C . VAL A 1 133 ? 18.271 39.547 33.487 1.00 20.26 133 VAL A C 1
ATOM 927 O O . VAL A 1 133 ? 19.380 40.095 33.488 1.00 20.66 133 VAL A O 1
ATOM 931 N N . SER A 1 134 ? 17.132 40.197 33.265 1.00 17.64 134 SER A N 1
ATOM 932 C CA . SER A 1 134 ? 17.103 41.619 32.936 1.00 19.95 134 SER A CA 1
ATOM 933 C C . SER A 1 134 ? 16.102 42.351 33.823 1.00 23.80 134 SER A C 1
ATOM 934 O O . SER A 1 134 ? 15.013 41.840 34.112 1.00 22.21 134 SER A O 1
ATOM 937 N N . LEU A 1 135 ? 16.485 43.542 34.263 1.00 21.37 135 LEU A N 1
ATOM 938 C CA . LEU A 1 135 ? 15.605 44.405 35.035 1.00 24.52 135 LEU A CA 1
ATOM 939 C C . LEU A 1 135 ? 14.944 45.440 34.116 1.00 27.10 135 LEU A C 1
ATOM 940 O O . LEU A 1 135 ? 15.617 46.080 33.303 1.00 24.48 135 LEU A O 1
ATOM 945 N N . GLY A 1 136 ? 13.631 45.608 34.251 1.00 26.08 136 GLY A N 1
ATOM 946 C CA . GLY A 1 136 ? 12.880 46.470 33.351 1.00 29.07 136 GLY A CA 1
ATOM 947 C C . GLY A 1 136 ? 13.073 47.959 33.595 1.00 31.71 136 GLY A C 1
ATOM 948 O O . GLY A 1 136 ? 13.738 48.369 34.546 1.00 27.69 136 GLY A O 1
ATOM 949 N N . GLY A 1 137 ? 12.496 48.775 32.717 1.00 37.52 137 GLY A N 1
ATOM 950 C CA . GLY A 1 137 ? 12.516 50.216 32.891 1.00 38.52 137 GLY A CA 1
ATOM 951 C C . GLY A 1 137 ? 13.830 50.878 32.516 1.00 38.35 137 GLY A C 1
ATOM 952 O O . GLY A 1 137 ? 14.640 50.308 31.774 1.00 35.63 137 GLY A O 1
ATOM 953 N N . GLU A 1 138 ? 14.039 52.085 33.040 1.00 38.27 138 GLU A N 1
ATOM 954 C CA . GLU A 1 138 ? 15.223 52.880 32.728 1.00 42.43 138 GLU A CA 1
ATOM 955 C C . GLU A 1 138 ? 15.884 53.456 33.978 1.00 39.46 138 GLU A C 1
ATOM 956 O O . GLU A 1 138 ? 16.867 54.191 33.882 1.00 37.13 138 GLU A O 1
ATOM 962 N N . LEU A 1 139 ? 15.343 53.140 35.149 1.00 36.27 139 LEU A N 1
ATOM 963 C CA . LEU A 1 139 ? 15.847 53.727 36.391 1.00 37.32 139 LEU A CA 1
ATOM 964 C C . LEU A 1 139 ? 16.643 52.731 37.233 1.00 35.38 139 LEU A C 1
ATOM 965 O O . LEU A 1 139 ? 17.614 53.104 37.903 1.00 33.19 139 LEU A O 1
ATOM 970 N N . PHE A 1 140 ? 16.213 51.469 37.201 1.00 30.08 140 PHE A N 1
ATOM 971 C CA . PHE A 1 140 ? 16.932 50.372 37.842 1.00 30.58 140 PHE A CA 1
ATOM 972 C C . PHE A 1 140 ? 17.070 50.564 39.347 1.00 32.11 140 PHE A C 1
ATOM 973 O O . PHE A 1 140 ? 18.165 50.521 39.901 1.00 33.75 140 PHE A O 1
ATOM 981 N N . ARG A 1 141 ? 15.933 50.743 40.007 1.00 33.42 141 ARG A N 1
ATOM 982 C CA . ARG A 1 141 ? 15.914 51.005 41.436 1.00 37.19 141 ARG A CA 1
ATOM 983 C C . ARG A 1 141 ? 15.975 49.728 42.269 1.00 34.73 141 ARG A C 1
ATOM 984 O O . ARG A 1 141 ? 16.476 49.747 43.395 1.00 35.98 141 ARG A O 1
ATOM 992 N N . TYR A 1 142 ? 15.493 48.617 41.711 1.00 26.62 142 TYR A N 1
ATOM 993 C CA . TYR A 1 142 ? 15.407 47.374 42.478 1.00 29.70 142 TYR A CA 1
ATOM 994 C C . TYR A 1 142 ? 16.150 46.180 41.863 1.00 28.49 142 TYR A C 1
ATOM 995 O O . TYR A 1 142 ? 15.537 45.159 41.554 1.00 24.60 142 TYR A O 1
ATOM 1004 N N . TYR A 1 143 ? 17.463 46.304 41.703 1.00 28.36 143 TYR A N 1
ATOM 1005 C CA . TYR A 1 143 ? 18.278 45.158 41.308 1.00 29.21 143 TYR A CA 1
ATOM 1006 C C . TYR A 1 143 ? 18.078 44.018 42.301 1.00 30.05 143 TYR A C 1
ATOM 1007 O O . TYR A 1 143 ? 18.069 42.849 41.928 1.00 27.75 143 TYR A O 1
ATOM 1016 N N . GLU A 1 144 ? 17.917 44.376 43.571 1.00 29.87 144 GLU A N 1
ATOM 1017 C CA . GLU A 1 144 ? 17.751 43.401 44.641 1.00 27.66 144 GLU A CA 1
ATOM 1018 C C . GLU A 1 144 ? 16.569 42.471 44.381 1.00 27.42 144 GLU A C 1
ATOM 1019 O O . GLU A 1 144 ? 16.603 41.295 44.738 1.00 28.78 144 GLU A O 1
ATOM 1025 N N . THR A 1 145 ? 15.522 43.013 43.767 1.00 23.91 145 THR A N 1
ATOM 1026 C CA . THR A 1 145 ? 14.333 42.244 43.436 1.00 26.49 145 THR A CA 1
ATOM 1027 C C . THR A 1 145 ? 14.649 41.166 42.390 1.00 25.16 145 THR A C 1
ATOM 1028 O O . THR A 1 145 ? 14.287 39.997 42.558 1.00 24.03 145 THR A O 1
ATOM 1032 N N . ALA A 1 146 ? 15.317 41.558 41.308 1.00 22.68 146 ALA A N 1
ATOM 1033 C CA . ALA A 1 146 ? 15.722 40.580 40.300 1.00 22.34 146 ALA A CA 1
ATOM 1034 C C . ALA A 1 146 ? 16.675 39.552 40.917 1.00 22.30 146 ALA A C 1
ATOM 1035 O O . ALA A 1 146 ? 16.579 38.364 40.629 1.00 22.00 146 ALA A O 1
ATOM 1037 N N . ALA A 1 147 ? 17.582 40.008 41.779 1.00 23.25 147 ALA A N 1
ATOM 1038 C CA . ALA A 1 147 ? 18.493 39.081 42.455 1.00 24.73 147 ALA A CA 1
ATOM 1039 C C . ALA A 1 147 ? 17.723 38.058 43.295 1.00 25.78 147 ALA A C 1
ATOM 1040 O O . ALA A 1 147 ? 18.053 36.865 43.300 1.00 21.39 147 ALA A O 1
ATOM 1042 N N . LYS A 1 148 ? 16.703 38.524 44.009 1.00 25.48 148 LYS A N 1
ATOM 1043 C CA . LYS A 1 148 ? 15.911 37.635 44.857 1.00 29.07 148 LYS A CA 1
ATOM 1044 C C . LYS A 1 148 ? 15.118 36.632 44.020 1.00 24.13 148 LYS A C 1
ATOM 1045 O O . LYS A 1 148 ? 15.034 35.449 44.360 1.00 24.59 148 LYS A O 1
ATOM 1051 N N . VAL A 1 149 ? 14.538 37.111 42.923 1.00 24.51 149 VAL A N 1
ATOM 1052 C CA . VAL A 1 149 ? 13.845 36.243 41.978 1.00 23.50 149 VAL A CA 1
ATOM 1053 C C . VAL A 1 149 ? 14.767 35.135 41.480 1.00 22.60 149 VAL A C 1
ATOM 1054 O O . VAL A 1 149 ? 14.383 33.972 41.470 1.00 21.53 149 VAL A O 1
ATOM 1058 N N . VAL A 1 150 ? 15.981 35.494 41.062 1.00 22.14 150 VAL A N 1
ATOM 1059 C CA . VAL A 1 150 ? 16.915 34.503 40.523 1.00 23.54 150 VAL A CA 1
ATOM 1060 C C . VAL A 1 150 ? 17.319 33.495 41.596 1.00 20.37 150 VAL A C 1
ATOM 1061 O O . VAL A 1 150 ? 17.381 32.294 41.344 1.00 19.56 150 VAL A O 1
ATOM 1065 N N . TYR A 1 151 ? 17.586 34.000 42.795 1.00 22.32 151 TYR A N 1
ATOM 1066 C CA . TYR A 1 151 ? 17.892 33.150 43.939 1.00 23.36 151 TYR A CA 1
ATOM 1067 C C . TYR A 1 151 ? 16.820 32.063 44.101 1.00 21.16 151 TYR A C 1
ATOM 1068 O O . TYR A 1 151 ? 17.133 30.881 44.184 1.00 24.03 151 TYR A O 1
ATOM 1077 N N . GLN A 1 152 ? 15.556 32.469 44.126 1.00 24.23 152 GLN A N 1
ATOM 1078 C CA . GLN A 1 152 ? 14.444 31.528 44.290 1.00 26.03 152 GLN A CA 1
ATOM 1079 C C . GLN A 1 152 ? 14.319 30.508 43.157 1.00 23.01 152 GLN A C 1
ATOM 1080 O O . GLN A 1 152 ? 14.014 29.343 43.397 1.00 22.38 152 GLN A O 1
ATOM 1086 N N . LEU A 1 153 ? 14.527 30.951 41.922 1.00 20.71 153 LEU A N 1
ATOM 1087 C CA . LEU A 1 153 ? 14.443 30.052 40.776 1.00 22.15 153 LEU A CA 1
ATOM 1088 C C . LEU A 1 153 ? 15.539 28.994 40.838 1.00 18.94 153 LEU A C 1
ATOM 1089 O O . LEU A 1 153 ? 15.295 27.814 40.568 1.00 20.26 153 LEU A O 1
ATOM 1094 N N . ILE A 1 154 ? 16.755 29.419 41.176 1.00 20.44 154 ILE A N 1
ATOM 1095 C CA . ILE A 1 154 ? 17.873 28.484 41.234 1.00 21.56 154 ILE A CA 1
ATOM 1096 C C . ILE A 1 154 ? 17.666 27.503 42.391 1.00 22.62 154 ILE A C 1
ATOM 1097 O O . ILE A 1 154 ? 17.865 26.297 42.238 1.00 24.02 154 ILE A O 1
ATOM 1102 N N . GLN A 1 155 ? 17.259 28.026 43.546 1.00 21.36 155 GLN A N 1
ATOM 1103 C CA . GLN A 1 155 ? 16.945 27.174 44.684 1.00 26.33 155 GLN A CA 1
ATOM 1104 C C . GLN A 1 155 ? 15.972 26.075 44.277 1.00 27.70 155 GLN A C 1
ATOM 1105 O O . GLN A 1 155 ? 16.161 24.906 44.606 1.00 27.84 155 GLN A O 1
ATOM 1111 N N . ARG A 1 156 ? 14.926 26.461 43.558 1.00 23.68 156 ARG A N 1
ATOM 1112 C CA . ARG A 1 156 ? 13.896 25.513 43.147 1.00 23.34 156 ARG A CA 1
ATOM 1113 C C . ARG A 1 156 ? 14.435 24.534 42.104 1.00 26.46 156 ARG A C 1
ATOM 1114 O O . ARG A 1 156 ? 14.178 23.334 42.182 1.00 25.78 156 ARG A O 1
ATOM 1122 N N . ILE A 1 157 ? 15.186 25.052 41.135 1.00 25.93 157 ILE A N 1
ATOM 1123 C CA . ILE A 1 157 ? 15.764 24.227 40.079 1.00 28.29 157 ILE A CA 1
ATOM 1124 C C . ILE A 1 157 ? 16.544 23.046 40.663 1.00 29.27 157 ILE A C 1
ATOM 1125 O O . ILE A 1 157 ? 16.522 21.941 40.120 1.00 31.15 157 ILE A O 1
ATOM 1130 N N . GLU A 1 158 ? 17.226 23.288 41.777 1.00 30.97 158 GLU A N 1
ATOM 1131 C CA . GLU A 1 158 ? 18.021 22.253 42.434 1.00 32.91 158 GLU A CA 1
ATOM 1132 C C . GLU A 1 158 ? 17.187 21.072 42.951 1.00 32.53 158 GLU A C 1
ATOM 1133 O O . GLU A 1 158 ? 17.681 19.944 43.037 1.00 33.41 158 GLU A O 1
ATOM 1139 N N . LYS A 1 159 ? 15.934 21.340 43.304 1.00 26.95 159 LYS A N 1
ATOM 1140 C CA . LYS A 1 159 ? 15.063 20.330 43.909 1.00 28.49 159 LYS A CA 1
ATOM 1141 C C . LYS A 1 159 ? 14.050 19.780 42.904 1.00 30.09 159 LYS A C 1
ATOM 1142 O O . LYS A 1 159 ? 13.686 18.603 42.951 1.00 27.07 159 LYS A O 1
ATOM 1148 N N . ASP A 1 160 ? 13.602 20.655 42.007 1.00 24.59 160 ASP A N 1
ATOM 1149 C CA . ASP A 1 160 ? 12.524 20.388 41.056 1.00 21.67 160 ASP A CA 1
ATOM 1150 C C . ASP A 1 160 ? 13.099 20.739 39.692 1.00 28.47 160 ASP A C 1
ATOM 1151 O O . ASP A 1 160 ? 12.952 21.869 39.213 1.00 28.16 160 ASP A O 1
ATOM 1156 N N . PRO A 1 161 ? 13.803 19.779 39.074 1.00 28.25 161 PRO A N 1
ATOM 1157 C CA . PRO A 1 161 ? 14.631 20.065 37.897 1.00 29.91 161 PRO A CA 1
ATOM 1158 C C . PRO A 1 161 ? 13.827 20.355 36.636 1.00 31.71 161 PRO A C 1
ATOM 1159 O O . PRO A 1 161 ? 12.796 19.729 36.383 1.00 31.33 161 PRO A O 1
ATOM 1163 N N . LEU A 1 162 ? 14.308 21.310 35.849 1.00 32.14 162 LEU A N 1
ATOM 1164 C CA . LEU A 1 162 ? 13.789 21.525 34.511 1.00 34.69 162 LEU A CA 1
ATOM 1165 C C . LEU A 1 162 ? 14.529 20.582 33.571 1.00 36.79 162 LEU A C 1
ATOM 1166 O O . LEU A 1 162 ? 15.498 19.945 33.981 1.00 35.81 162 LEU A O 1
ATOM 1171 N N . PRO A 1 163 ? 14.067 20.462 32.319 1.00 38.58 163 PRO A N 1
ATOM 1172 C CA . PRO A 1 163 ? 14.854 19.683 31.358 1.00 42.93 163 PRO A CA 1
ATOM 1173 C C . PRO A 1 163 ? 16.283 20.210 31.302 1.00 49.58 163 PRO A C 1
ATOM 1174 O O . PRO A 1 163 ? 16.487 21.420 31.387 1.00 47.91 163 PRO A O 1
ATOM 1178 N N . PRO A 1 164 ? 17.267 19.310 31.166 1.00 57.53 164 PRO A N 1
ATOM 1179 C CA . PRO A 1 164 ? 18.690 19.672 31.234 1.00 58.87 164 PRO A CA 1
ATOM 1180 C C . PRO A 1 164 ? 19.121 20.681 30.166 1.00 55.67 164 PRO A C 1
ATOM 1181 O O . PRO A 1 164 ? 20.164 21.320 30.313 1.00 55.13 164 PRO A O 1
ATOM 1185 N N . SER A 1 165 ? 18.326 20.826 29.112 1.00 54.59 165 SER A N 1
ATOM 1186 C CA . SER A 1 165 ? 18.705 21.666 27.976 1.00 53.50 165 SER A CA 1
ATOM 1187 C C . SER A 1 165 ? 18.141 23.082 28.060 1.00 47.10 165 SER A C 1
ATOM 1188 O O . SER A 1 165 ? 18.195 23.839 27.093 1.00 46.90 165 SER A O 1
ATOM 1191 N N . THR A 1 166 ? 17.596 23.442 29.213 1.00 38.04 166 THR A N 1
ATOM 1192 C CA . THR A 1 166 ? 16.780 24.645 29.302 1.00 28.43 166 THR A CA 1
ATOM 1193 C C . THR A 1 166 ? 17.581 25.951 29.346 1.00 26.26 166 THR A C 1
ATOM 1194 O O . THR A 1 166 ? 18.551 26.070 30.093 1.00 29.14 166 THR A O 1
ATOM 1198 N N . ILE A 1 167 ? 17.165 26.919 28.533 1.00 22.74 167 ILE A N 1
ATOM 1199 C CA . ILE A 1 167 ? 17.650 28.295 28.621 1.00 25.78 167 ILE A CA 1
ATOM 1200 C C . ILE A 1 167 ? 16.472 29.215 28.828 1.00 26.14 167 ILE A C 1
ATOM 1201 O O . ILE A 1 167 ? 15.556 29.248 28.002 1.00 27.82 167 ILE A O 1
ATOM 1206 N N . LEU A 1 168 ? 16.508 29.993 29.906 1.00 17.93 168 LEU A N 1
ATOM 1207 C CA . LEU A 1 168 ? 15.403 30.878 30.223 1.00 15.82 168 LEU A CA 1
ATOM 1208 C C . LEU A 1 168 ? 15.781 32.338 30.050 1.00 22.66 168 LEU A C 1
ATOM 1209 O O . LEU A 1 168 ? 16.838 32.777 30.508 1.00 23.49 168 LEU A O 1
ATOM 1214 N N . ASN A 1 169 ? 14.911 33.085 29.380 1.00 20.51 169 ASN A N 1
ATOM 1215 C CA . ASN A 1 169 ? 15.038 34.532 29.321 1.00 18.62 169 ASN A CA 1
ATOM 1216 C C . ASN A 1 169 ? 14.080 35.146 30.326 1.00 22.63 169 ASN A C 1
ATOM 1217 O O . ASN A 1 169 ? 12.858 35.071 30.173 1.00 22.91 169 ASN A O 1
ATOM 1222 N N . ILE A 1 170 ? 14.640 35.766 31.355 1.00 20.51 170 ILE A N 1
ATOM 1223 C CA . ILE A 1 170 ? 13.848 36.247 32.468 1.00 17.67 170 ILE A CA 1
ATOM 1224 C C . ILE A 1 170 ? 13.902 37.761 32.514 1.00 18.78 170 ILE A C 1
ATOM 1225 O O . ILE A 1 170 ? 14.982 38.362 32.461 1.00 20.90 170 ILE A O 1
ATOM 1230 N N . ASN A 1 171 ? 12.727 38.382 32.574 1.00 18.90 171 ASN A N 1
ATOM 1231 C CA . ASN A 1 171 ? 12.621 39.814 32.787 1.00 23.58 171 ASN A CA 1
ATOM 1232 C C . ASN A 1 171 ? 11.863 40.090 34.078 1.00 24.67 171 ASN A C 1
ATOM 1233 O O . ASN A 1 171 ? 10.829 39.471 34.344 1.00 24.41 171 ASN A O 1
ATOM 1238 N N . VAL A 1 172 ? 12.383 41.026 34.864 1.00 24.49 172 VAL A N 1
ATOM 1239 C CA . VAL A 1 172 ? 11.835 41.359 36.173 1.00 23.34 172 VAL A CA 1
ATOM 1240 C C . VAL A 1 172 ? 11.369 42.809 36.199 1.00 25.06 172 VAL A C 1
ATOM 1241 O O . VAL A 1 172 ? 12.137 43.716 35.864 1.00 25.06 172 VAL A O 1
ATOM 1245 N N . PRO A 1 173 ? 10.098 43.040 36.577 1.00 25.26 173 PRO A N 1
ATOM 1246 C CA . PRO A 1 173 ? 9.639 44.427 36.735 1.00 27.72 173 PRO A CA 1
ATOM 1247 C C . PRO A 1 173 ? 10.492 45.163 37.761 1.00 27.55 173 PRO A C 1
ATOM 1248 O O . PRO A 1 173 ? 10.908 44.554 38.744 1.00 26.26 173 PRO A O 1
ATOM 1252 N N . ASP A 1 174 ? 10.741 46.452 37.547 1.00 28.73 174 ASP A N 1
ATOM 1253 C CA . ASP A 1 174 ? 11.535 47.236 38.493 1.00 31.28 174 ASP A CA 1
ATOM 1254 C C . ASP A 1 174 ? 10.676 47.709 39.668 1.00 33.99 174 ASP A C 1
ATOM 1255 O O . ASP A 1 174 ? 10.274 48.875 39.733 1.00 31.22 174 ASP A O 1
ATOM 1260 N N . LEU A 1 175 ? 10.410 46.795 40.596 1.00 31.99 175 LEU A N 1
ATOM 1261 C CA . LEU A 1 175 ? 9.503 47.047 41.707 1.00 33.10 175 LEU A CA 1
ATOM 1262 C C . LEU A 1 175 ? 10.024 46.361 42.951 1.00 34.52 175 LEU A C 1
ATOM 1263 O O . LEU A 1 175 ? 10.788 45.396 42.859 1.00 33.51 175 LEU A O 1
ATOM 1268 N N . PRO A 1 176 ? 9.605 46.843 44.128 1.00 34.86 176 PRO A N 1
ATOM 1269 C CA . PRO A 1 176 ? 9.880 46.086 45.353 1.00 36.01 176 PRO A CA 1
ATOM 1270 C C . PRO A 1 176 ? 9.392 44.655 45.171 1.00 32.33 176 PRO A C 1
ATOM 1271 O O . PRO A 1 176 ? 8.405 44.447 44.465 1.00 30.52 176 PRO A O 1
ATOM 1275 N N . TYR A 1 177 ? 10.059 43.686 45.792 1.00 34.96 177 TYR A N 1
ATOM 1276 C CA . TYR A 1 177 ? 9.680 42.288 45.624 1.00 36.55 177 TYR A CA 1
ATOM 1277 C C . TYR A 1 177 ? 8.213 42.042 45.977 1.00 37.99 177 TYR A C 1
ATOM 1278 O O . TYR A 1 177 ? 7.532 41.246 45.327 1.00 38.03 177 TYR A O 1
ATOM 1287 N N . GLU A 1 178 ? 7.732 42.730 47.006 1.00 42.06 178 GLU A N 1
ATOM 1288 C CA . GLU A 1 178 ? 6.365 42.531 47.488 1.00 45.74 178 GLU A CA 1
ATOM 1289 C C . GLU A 1 178 ? 5.305 42.998 46.487 1.00 41.97 178 GLU A C 1
ATOM 1290 O O . GLU A 1 178 ? 4.116 42.720 46.661 1.00 42.42 178 GLU A O 1
ATOM 1296 N N . GLU A 1 179 ? 5.724 43.707 45.441 1.00 34.75 179 GLU A N 1
ATOM 1297 C CA . GLU A 1 179 ? 4.766 44.220 44.461 1.00 34.03 179 GLU A CA 1
ATOM 1298 C C . GLU A 1 179 ? 4.727 43.427 43.157 1.00 36.20 179 GLU A C 1
ATOM 1299 O O . GLU A 1 179 ? 3.944 43.735 42.254 1.00 35.33 179 GLU A O 1
ATOM 1305 N N . LEU A 1 180 ? 5.561 42.396 43.062 1.00 34.93 180 LEU A N 1
ATOM 1306 C CA . LEU A 1 180 ? 5.450 41.460 41.947 1.00 33.14 180 LEU A CA 1
ATOM 1307 C C . LEU A 1 180 ? 4.101 40.738 42.024 1.00 32.97 180 LEU A C 1
ATOM 1308 O O . LEU A 1 180 ? 3.635 40.385 43.111 1.00 30.55 180 LEU A O 1
ATOM 1313 N N . LYS A 1 181 ? 3.471 40.536 40.872 1.00 33.31 181 LYS A N 1
ATOM 1314 C CA . LYS A 1 181 ? 2.157 39.908 40.820 1.00 37.56 181 LYS A CA 1
ATOM 1315 C C . LYS A 1 181 ? 2.249 38.423 40.510 1.00 37.65 181 LYS A C 1
ATOM 1316 O O . LYS A 1 181 ? 1.237 37.72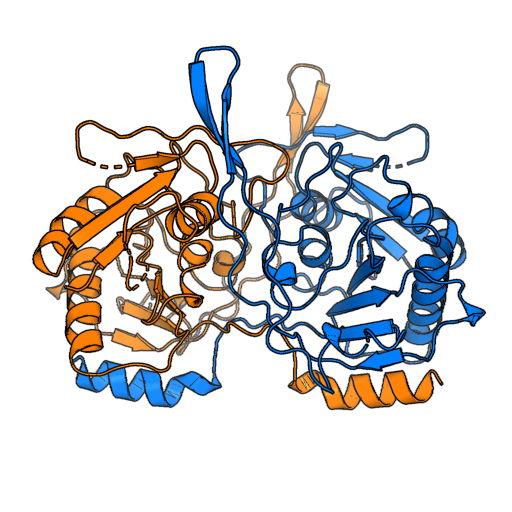0 40.515 1.00 41.58 181 LYS A O 1
ATOM 1322 N N . GLY A 1 182 ? 3.457 37.941 40.237 1.00 31.17 182 GLY A N 1
ATOM 1323 C CA . GLY A 1 182 ? 3.642 36.523 39.993 1.00 31.89 182 GLY A CA 1
ATOM 1324 C C . GLY A 1 182 ? 4.685 36.206 38.940 1.00 29.25 182 GLY A C 1
ATOM 1325 O O . GLY A 1 182 ? 5.395 37.094 38.475 1.00 26.37 182 GLY A O 1
ATOM 1326 N N . PHE A 1 183 ? 4.777 34.927 38.586 1.00 25.31 183 PHE A N 1
ATOM 1327 C CA . PHE A 1 183 ? 5.677 34.455 37.551 1.00 26.02 183 PHE A CA 1
ATOM 1328 C C . PHE A 1 183 ? 4.824 33.932 36.411 1.00 26.63 183 PHE A C 1
ATOM 1329 O O . PHE A 1 183 ? 3.797 33.297 36.641 1.00 28.05 183 PHE A O 1
ATOM 1337 N N . GLU A 1 184 ? 5.247 34.177 35.177 1.00 24.57 184 GLU A N 1
ATOM 1338 C CA . GLU A 1 184 ? 4.451 33.764 34.029 1.00 26.68 184 GLU A CA 1
ATOM 1339 C C . GLU A 1 184 ? 5.351 33.190 32.938 1.00 25.11 184 GLU A C 1
ATOM 1340 O O . GLU A 1 184 ? 6.388 33.774 32.624 1.00 25.84 184 GLU A O 1
ATOM 1346 N N . VAL A 1 185 ? 4.975 32.038 32.384 1.00 23.01 185 VAL A N 1
ATOM 1347 C CA . VAL A 1 185 ? 5.655 31.521 31.201 1.00 22.07 185 VAL A CA 1
ATOM 1348 C C . VAL A 1 185 ? 5.141 32.323 30.011 1.00 24.78 185 VAL A C 1
ATOM 1349 O O . VAL A 1 185 ? 3.943 32.583 29.910 1.00 23.48 185 VAL A O 1
ATOM 1353 N N . THR A 1 186 ? 6.046 32.752 29.135 1.00 25.35 186 THR A N 1
ATOM 1354 C CA . THR A 1 186 ? 5.663 33.619 28.035 1.00 27.59 186 THR A CA 1
ATOM 1355 C C . THR A 1 186 ? 6.373 33.257 26.734 1.00 26.04 186 THR A C 1
ATOM 1356 O O . THR A 1 186 ? 7.405 32.588 26.741 1.00 28.70 186 THR A O 1
ATOM 1360 N N . ARG A 1 187 ? 5.802 33.702 25.623 1.00 26.75 187 ARG A N 1
ATOM 1361 C CA . ARG A 1 187 ? 6.483 33.645 24.338 1.00 29.53 187 ARG A CA 1
ATOM 1362 C C . ARG A 1 187 ? 7.041 35.027 24.038 1.00 28.97 187 ARG A C 1
ATOM 1363 O O . ARG A 1 187 ? 6.628 36.013 24.647 1.00 29.83 187 ARG A O 1
ATOM 1371 N N . LEU A 1 188 ? 7.987 35.089 23.108 1.00 29.21 188 LEU A N 1
ATOM 1372 C CA . LEU A 1 188 ? 8.548 36.356 22.656 1.00 28.50 188 LEU A CA 1
ATOM 1373 C C . LEU A 1 188 ? 7.528 37.185 21.894 1.00 32.31 188 LEU A C 1
ATOM 1374 O O . LEU A 1 188 ? 6.947 36.727 20.913 1.00 36.11 188 LEU A O 1
ATOM 1379 N N . GLY A 1 189 ? 7.313 38.412 22.347 1.00 30.48 189 GLY A N 1
ATOM 1380 C CA . GLY A 1 189 ? 6.477 39.335 21.610 1.00 32.90 189 GLY A CA 1
ATOM 1381 C C . GLY A 1 189 ? 7.260 39.877 20.429 1.00 33.27 189 GLY A C 1
ATOM 1382 O O . GLY A 1 189 ? 8.332 39.371 20.097 1.00 29.06 189 GLY A O 1
ATOM 1383 N N . THR A 1 190 ? 6.721 40.900 19.780 1.00 41.08 190 THR A N 1
ATOM 1384 C CA . THR A 1 190 ? 7.438 41.545 18.691 1.00 47.85 190 THR A CA 1
ATOM 1385 C C . THR A 1 190 ? 7.353 43.051 18.838 1.00 46.80 190 THR A C 1
ATOM 1386 O O . THR A 1 190 ? 6.461 43.572 19.506 1.00 44.49 190 THR A O 1
ATOM 1390 N N . ARG A 1 191 ? 8.298 43.745 18.217 1.00 48.09 191 ARG A N 1
ATOM 1391 C CA . ARG A 1 191 ? 8.304 45.197 18.222 1.00 49.91 191 ARG A CA 1
ATOM 1392 C C . ARG A 1 191 ? 7.942 45.716 16.842 1.00 51.80 191 ARG A C 1
ATOM 1393 O O . ARG A 1 191 ? 8.186 45.052 15.833 1.00 50.99 191 ARG A O 1
ATOM 1401 N N . HIS A 1 192 ? 7.352 46.904 16.807 1.00 56.49 192 HIS A N 1
ATOM 1402 C CA . HIS A 1 192 ? 7.171 47.620 15.556 1.00 62.03 192 HIS A CA 1
ATOM 1403 C C . HIS A 1 192 ? 8.545 47.928 14.971 1.00 60.74 192 HIS A C 1
ATOM 1404 O O . HIS A 1 192 ? 9.570 47.483 15.495 1.00 59.59 192 HIS A O 1
ATOM 1411 N N . ARG A 1 193 ? 8.569 48.690 13.885 1.00 58.68 193 ARG A N 1
ATOM 1412 C CA . ARG A 1 193 ? 9.830 49.049 13.247 1.00 55.76 193 ARG A CA 1
ATOM 1413 C C . ARG A 1 193 ? 10.681 49.901 14.179 1.00 43.45 193 ARG A C 1
ATOM 1414 O O . ARG A 1 193 ? 10.157 50.718 14.934 1.00 39.95 193 ARG A O 1
ATOM 1422 N N . ALA A 1 194 ? 11.994 49.701 14.132 1.00 39.89 194 ALA A N 1
ATOM 1423 C CA . ALA A 1 194 ? 12.907 50.438 14.993 1.00 35.62 194 ALA A CA 1
ATOM 1424 C C . ALA A 1 194 ? 12.917 51.927 14.648 1.00 40.11 194 ALA A C 1
ATOM 1425 O O . ALA A 1 194 ? 12.579 52.314 13.528 1.00 40.85 194 ALA A O 1
ATOM 1427 N N . GLU A 1 195 ? 13.295 52.760 15.614 1.00 38.91 195 GLU A N 1
ATOM 1428 C CA . GLU A 1 195 ? 13.302 54.204 15.408 1.00 38.85 195 GLU A CA 1
ATOM 1429 C C . GLU A 1 195 ? 14.332 54.596 14.352 1.00 35.45 195 GLU A C 1
ATOM 1430 O O . GLU A 1 195 ? 15.319 53.890 14.154 1.00 30.76 195 GLU A O 1
ATOM 1436 N N . PRO A 1 196 ? 14.098 55.725 13.666 1.00 36.31 196 PRO A N 1
ATOM 1437 C CA . PRO A 1 196 ? 14.996 56.194 12.606 1.00 34.17 196 PRO A CA 1
ATOM 1438 C C . PRO A 1 196 ? 16.416 56.394 13.113 1.00 30.46 196 PRO A C 1
ATOM 1439 O O . PRO A 1 196 ? 16.620 56.747 14.274 1.00 32.69 196 PRO A O 1
ATOM 1443 N N . THR A 1 197 ? 17.393 56.156 12.244 1.00 30.85 197 THR A N 1
ATOM 1444 C CA . THR A 1 197 ? 18.779 56.439 12.574 1.00 26.92 197 THR A CA 1
ATOM 1445 C C . THR A 1 197 ? 18.909 57.930 12.860 1.00 29.89 197 THR A C 1
ATOM 1446 O O . THR A 1 197 ? 18.239 58.745 12.232 1.00 28.50 197 THR A O 1
ATOM 1450 N N . ILE A 1 198 ? 19.774 58.281 13.806 1.00 30.96 198 ILE A N 1
ATOM 1451 C CA . ILE A 1 198 ? 19.985 59.680 14.171 1.00 32.50 198 ILE A CA 1
ATOM 1452 C C . ILE A 1 198 ? 21.302 60.176 13.587 1.00 30.15 198 ILE A C 1
ATOM 1453 O O . ILE A 1 198 ? 22.377 59.735 14.005 1.00 29.26 198 ILE A O 1
ATOM 1458 N N . ARG A 1 199 ? 21.207 61.087 12.620 1.00 27.41 199 ARG A N 1
ATOM 1459 C CA . ARG A 1 199 ? 22.380 61.610 11.928 1.00 32.59 199 ARG A CA 1
ATOM 1460 C C . ARG A 1 199 ? 22.918 62.876 12.576 1.00 34.24 199 ARG A C 1
ATOM 1461 O O . ARG A 1 199 ? 22.178 63.834 12.797 1.00 33.63 199 ARG A O 1
ATOM 1469 N N . GLN A 1 200 ? 24.215 62.870 12.870 1.00 31.35 200 GLN A N 1
ATOM 1470 C CA . GLN A 1 200 ? 24.897 64.034 13.410 1.00 34.05 200 GLN A CA 1
ATOM 1471 C C . GLN A 1 200 ? 26.178 64.290 12.620 1.00 31.39 200 GLN A C 1
ATOM 1472 O O . GLN A 1 200 ? 26.455 63.591 11.650 1.00 30.04 200 GLN A O 1
ATOM 1478 N N . ILE A 1 201 ? 26.934 65.308 13.021 1.00 31.36 201 ILE A N 1
ATOM 1479 C CA . ILE A 1 201 ? 28.213 65.623 12.390 1.00 29.60 201 ILE A CA 1
ATOM 1480 C C . ILE A 1 201 ? 29.297 65.608 13.479 1.00 30.19 201 ILE A C 1
ATOM 1481 O O . ILE A 1 201 ? 29.111 66.206 14.540 1.00 30.17 201 ILE A O 1
ATOM 1486 N N . ASP A 1 202 ? 30.400 64.896 13.241 1.00 28.65 202 ASP A N 1
ATOM 1487 C CA . ASP A 1 202 ? 31.457 64.786 14.253 1.00 26.58 202 ASP A CA 1
ATOM 1488 C C . ASP A 1 202 ? 32.279 66.081 14.337 1.00 26.53 202 ASP A C 1
ATOM 1489 O O . ASP A 1 202 ? 32.036 67.008 13.557 1.00 27.09 202 ASP A O 1
ATOM 1494 N N . PRO A 1 203 ? 33.218 66.173 15.303 1.00 26.68 203 PRO A N 1
ATOM 1495 C CA . PRO A 1 203 ? 33.904 67.456 15.524 1.00 25.30 203 PRO A CA 1
ATOM 1496 C C . PRO A 1 203 ? 34.721 67.908 14.331 1.00 27.00 203 PRO A C 1
ATOM 1497 O O . PRO A 1 203 ? 35.117 69.072 14.254 1.00 27.41 203 PRO A O 1
ATOM 1501 N N . ARG A 1 204 ? 34.970 66.981 13.419 1.00 29.42 204 ARG A N 1
ATOM 1502 C CA . ARG A 1 204 ? 35.839 67.221 12.282 1.00 31.59 204 ARG A CA 1
ATOM 1503 C C . ARG A 1 204 ? 35.050 67.354 10.977 1.00 32.94 204 ARG A C 1
ATOM 1504 O O . ARG A 1 204 ? 35.630 67.386 9.889 1.00 32.18 204 ARG A O 1
ATOM 1512 N N . GLY A 1 205 ? 33.726 67.438 11.099 1.00 31.31 205 GLY A N 1
ATOM 1513 C CA . GLY A 1 205 ? 32.861 67.744 9.971 1.00 31.02 205 GLY A CA 1
ATOM 1514 C C . GLY A 1 205 ? 32.316 66.561 9.188 1.00 33.06 205 GLY A C 1
ATOM 1515 O O . GLY A 1 205 ? 31.724 66.745 8.122 1.00 36.43 205 GLY A O 1
ATOM 1516 N N . HIS A 1 206 ? 32.507 65.350 9.710 1.00 28.03 206 HIS A N 1
ATOM 1517 C CA . HIS A 1 206 ? 32.079 64.132 9.022 1.00 29.23 206 HIS A CA 1
ATOM 1518 C C . HIS A 1 206 ? 30.760 63.612 9.577 1.00 29.79 206 HIS A C 1
ATOM 1519 O O . HIS A 1 206 ? 30.593 63.539 10.789 1.00 28.78 206 HIS A O 1
ATOM 1526 N N . PRO A 1 207 ? 29.824 63.232 8.690 1.00 29.87 207 PRO A N 1
ATOM 1527 C CA . PRO A 1 207 ? 28.531 62.692 9.134 1.00 27.84 207 PRO A CA 1
ATOM 1528 C C . PRO A 1 207 ? 28.692 61.427 9.964 1.00 27.13 207 PRO A C 1
ATOM 1529 O O . PRO A 1 207 ? 29.496 60.555 9.612 1.00 27.90 207 PRO A O 1
ATOM 1533 N N . ILE A 1 208 ? 27.916 61.314 11.037 1.00 21.45 208 ILE A N 1
ATOM 1534 C CA . ILE A 1 208 ? 27.931 60.100 11.853 1.00 21.30 208 ILE A CA 1
ATOM 1535 C C . ILE A 1 208 ? 26.494 59.693 12.167 1.00 22.51 208 ILE A C 1
ATOM 1536 O O . ILE A 1 208 ? 25.606 60.544 12.252 1.00 24.86 208 ILE A O 1
ATOM 1541 N N . TYR A 1 209 ? 26.267 58.395 12.312 1.00 22.09 209 TYR A N 1
ATOM 1542 C CA . TYR A 1 209 ? 24.918 57.870 12.439 1.00 20.42 209 TYR A CA 1
ATOM 1543 C C . TYR A 1 209 ? 24.779 56.970 13.659 1.00 23.80 209 TYR A C 1
ATOM 1544 O O . TYR A 1 209 ? 25.535 56.004 13.821 1.00 25.16 209 TYR A O 1
ATOM 1553 N N . TRP A 1 210 ? 23.809 57.290 14.512 1.00 21.46 210 TRP A N 1
ATOM 1554 C CA . TRP A 1 210 ? 23.507 56.480 15.680 1.00 23.40 210 TRP A CA 1
ATOM 1555 C C . TRP A 1 210 ? 22.396 55.502 15.340 1.00 26.62 210 TRP A C 1
ATOM 1556 O O . TRP A 1 210 ? 21.425 55.866 14.684 1.00 25.59 210 TRP A O 1
ATOM 1567 N N . VAL A 1 211 ? 22.544 54.257 15.776 1.00 27.97 211 VAL A N 1
ATOM 1568 C CA . VAL A 1 211 ? 21.441 53.315 15.706 1.00 24.90 211 VAL A CA 1
ATOM 1569 C C . VAL A 1 211 ? 20.321 53.857 16.595 1.00 26.62 211 VAL A C 1
ATOM 1570 O O . VAL A 1 211 ? 20.573 54.300 17.716 1.00 30.75 211 VAL A O 1
ATOM 1574 N N . GLY A 1 212 ? 19.098 53.857 16.085 1.00 26.82 212 GLY A N 1
ATOM 1575 C CA . GLY A 1 212 ? 17.974 54.400 16.824 1.00 31.88 212 GLY A CA 1
ATOM 1576 C C . GLY A 1 212 ? 17.483 53.432 17.881 1.00 33.26 212 GLY A C 1
ATOM 1577 O O . GLY A 1 212 ? 17.822 52.249 17.855 1.00 28.81 212 GLY A O 1
ATOM 1578 N N . ALA A 1 213 ? 16.687 53.934 18.818 1.00 39.01 213 ALA A N 1
ATOM 1579 C CA . ALA A 1 213 ? 16.122 53.092 19.868 1.00 41.07 213 ALA A CA 1
ATOM 1580 C C . ALA A 1 213 ? 15.175 52.045 19.293 1.00 41.80 213 ALA A C 1
ATOM 1581 O O . ALA A 1 213 ? 14.599 52.236 18.221 1.00 42.14 213 ALA A O 1
ATOM 1583 N N . ALA A 1 214 ? 15.013 50.940 20.014 1.00 41.54 214 ALA A N 1
ATOM 1584 C CA . ALA A 1 214 ? 14.058 49.912 19.627 1.00 42.85 214 ALA A CA 1
ATOM 1585 C C . ALA A 1 214 ? 12.672 50.521 19.442 1.00 42.58 214 ALA A C 1
ATOM 1586 O O . ALA A 1 214 ? 12.312 51.501 20.102 1.00 41.17 214 ALA A O 1
ATOM 1588 N N . GLY A 1 215 ? 11.898 49.940 18.533 1.00 43.22 215 GLY A N 1
ATOM 1589 C CA . GLY A 1 215 ? 10.569 50.437 18.242 1.00 44.78 215 GLY A CA 1
ATOM 1590 C C . GLY A 1 215 ? 9.567 50.012 19.296 1.00 47.80 215 GLY A C 1
ATOM 1591 O O . GLY A 1 215 ? 9.879 49.183 20.155 1.00 42.75 215 GLY A O 1
ATOM 1592 N N . PRO A 1 216 ? 8.353 50.576 19.230 1.00 52.14 216 PRO A N 1
ATOM 1593 C CA . PRO A 1 216 ? 7.283 50.276 20.188 1.00 53.59 216 PRO A CA 1
ATOM 1594 C C . PRO A 1 216 ? 6.772 48.848 20.040 1.00 51.08 216 PRO A C 1
ATOM 1595 O O . PRO A 1 216 ? 6.891 48.245 18.971 1.00 46.37 216 PRO A O 1
ATOM 1599 N N . GLU A 1 217 ? 6.204 48.320 21.118 1.00 54.41 217 GLU A N 1
ATOM 1600 C CA . GLU A 1 217 ? 5.662 46.967 21.133 1.00 58.18 217 GLU A CA 1
ATOM 1601 C C . GLU A 1 217 ? 4.578 46.772 20.077 1.00 57.60 217 GLU A C 1
ATOM 1602 O O . GLU A 1 217 ? 3.628 47.548 20.002 1.00 56.78 217 GLU A O 1
ATOM 1608 N N . GLN A 1 218 ? 4.730 45.733 19.263 1.00 56.69 218 GLN A N 1
ATOM 1609 C CA . GLN A 1 218 ? 3.698 45.347 18.310 1.00 57.59 218 GLN A CA 1
ATOM 1610 C C . GLN A 1 218 ? 2.856 44.217 18.908 1.00 54.51 218 GLN A C 1
ATOM 1611 O O . GLN A 1 218 ? 1.836 44.466 19.554 1.00 56.23 218 GLN A O 1
ATOM 1617 N N . ASP A 1 219 ? 3.293 42.977 18.701 1.00 47.55 219 ASP A N 1
ATOM 1618 C CA . ASP A 1 219 ? 2.623 41.826 19.296 1.00 45.16 219 ASP A CA 1
ATOM 1619 C C . ASP A 1 219 ? 2.861 41.851 20.805 1.00 44.28 219 ASP A C 1
ATOM 1620 O O . ASP A 1 219 ? 3.920 41.444 21.278 1.00 41.19 219 ASP A O 1
ATOM 1625 N N . SER A 1 220 ? 1.868 42.327 21.550 1.00 46.97 220 SER A N 1
ATOM 1626 C CA . SER A 1 220 ? 2.046 42.667 22.959 1.00 49.88 220 SER A CA 1
ATOM 1627 C C . SER A 1 220 ? 0.901 42.185 23.851 1.00 45.11 220 SER A C 1
ATOM 1628 O O . SER A 1 220 ? 0.750 42.653 24.982 1.00 42.86 220 SER A O 1
ATOM 1631 N N . GLY A 1 221 ? 0.090 41.263 23.340 1.00 47.12 221 GLY A N 1
ATOM 1632 C CA . GLY A 1 221 ? -1.092 40.800 24.053 1.00 46.35 221 GLY A CA 1
ATOM 1633 C C . GLY A 1 221 ? -0.829 39.643 25.004 1.00 42.82 221 GLY A C 1
ATOM 1634 O O . GLY A 1 221 ? 0.325 39.264 25.221 1.00 42.38 221 GLY A O 1
ATOM 1635 N N . PRO A 1 222 ? -1.902 39.071 25.577 1.00 40.39 222 PRO A N 1
ATOM 1636 C CA . PRO A 1 222 ? -1.800 37.976 26.553 1.00 37.45 222 PRO A CA 1
ATOM 1637 C C . PRO A 1 222 ? -0.929 36.829 26.052 1.00 36.29 222 PRO A C 1
ATOM 1638 O O . PRO A 1 222 ? -1.084 36.385 24.914 1.00 38.11 222 PRO A O 1
ATOM 1642 N N . GLY A 1 223 ? -0.021 36.353 26.899 1.00 32.40 223 GLY A N 1
ATOM 1643 C CA . GLY A 1 223 ? 0.879 35.287 26.508 1.00 31.75 223 GLY A CA 1
ATOM 1644 C C . GLY A 1 223 ? 2.295 35.748 26.173 1.00 32.60 223 GLY A C 1
ATOM 1645 O O . GLY A 1 223 ? 3.230 34.946 26.223 1.00 30.32 223 GLY A O 1
ATOM 1646 N N . THR A 1 224 ? 2.461 37.023 25.821 1.00 31.64 224 THR A N 1
ATOM 1647 C CA . THR A 1 224 ? 3.783 37.535 25.451 1.00 32.24 224 THR A CA 1
ATOM 1648 C C . THR A 1 224 ? 4.571 38.052 26.651 1.00 30.27 224 THR A C 1
ATOM 1649 O O . THR A 1 224 ? 3.999 38.371 27.695 1.00 30.47 224 THR A O 1
ATOM 1653 N N . ASP A 1 225 ? 5.887 38.149 26.488 1.00 26.46 225 ASP A N 1
ATOM 1654 C CA . ASP A 1 225 ? 6.730 38.707 27.540 1.00 26.24 225 ASP A CA 1
ATOM 1655 C C . ASP A 1 225 ? 6.348 40.160 27.863 1.00 28.56 225 ASP A C 1
ATOM 1656 O O . ASP A 1 225 ? 6.303 40.554 29.028 1.00 27.41 225 ASP A O 1
ATOM 1661 N N . PHE A 1 226 ? 6.045 40.951 26.835 1.00 31.20 226 PHE A N 1
ATOM 1662 C CA . PHE A 1 226 ? 5.614 42.329 27.054 1.00 31.97 226 PHE A CA 1
ATOM 1663 C C . PHE A 1 226 ? 4.403 42.399 27.972 1.00 32.47 226 PHE A C 1
ATOM 1664 O O . PHE A 1 226 ? 4.362 43.194 28.914 1.00 34.17 226 PHE A O 1
ATOM 1672 N N . PHE A 1 227 ? 3.411 41.569 27.675 1.00 30.50 227 PHE A N 1
ATOM 1673 C CA . PHE A 1 227 ? 2.159 41.566 28.420 1.00 29.92 227 PHE A CA 1
ATOM 1674 C C . PHE A 1 227 ? 2.416 41.254 29.890 1.00 31.61 227 PHE A C 1
ATOM 1675 O O . PHE A 1 227 ? 1.874 41.911 30.775 1.00 34.95 227 PHE A O 1
ATOM 1683 N N . ALA A 1 228 ? 3.252 40.256 30.155 1.00 28.06 228 ALA A N 1
ATOM 1684 C CA . ALA A 1 228 ? 3.541 39.893 31.538 1.00 28.60 228 ALA A CA 1
ATOM 1685 C C . ALA A 1 228 ? 4.234 41.043 32.274 1.00 27.41 228 ALA A C 1
ATOM 1686 O O . ALA A 1 228 ? 3.876 41.376 33.407 1.00 30.65 228 ALA A O 1
ATOM 1696 N N . ASN A 1 230 ? 4.190 44.254 31.493 1.00 39.03 230 ASN A N 1
ATOM 1697 C CA . ASN A 1 230 ? 3.236 45.348 31.652 1.00 44.10 230 ASN A CA 1
ATOM 1698 C C . ASN A 1 230 ? 2.276 45.137 32.823 1.00 45.74 230 ASN A C 1
ATOM 1699 O O . ASN A 1 230 ? 1.730 46.098 33.368 1.00 47.02 230 ASN A O 1
ATOM 1704 N N . HIS A 1 231 ? 2.077 43.882 33.215 1.00 41.90 231 HIS A N 1
ATOM 1705 C CA . HIS A 1 231 ? 1.163 43.570 34.313 1.00 41.12 231 HIS A CA 1
ATOM 1706 C C . HIS A 1 231 ? 1.913 43.161 35.579 1.00 38.00 231 HIS A C 1
ATOM 1707 O O . HIS A 1 231 ? 1.363 42.486 36.452 1.00 33.76 231 HIS A O 1
ATOM 1714 N N . HIS A 1 232 ? 3.177 43.571 35.655 1.00 33.90 232 HIS A N 1
ATOM 1715 C CA . HIS A 1 232 ? 3.995 43.414 36.857 1.00 35.77 232 HIS A CA 1
ATOM 1716 C C . HIS A 1 232 ? 4.290 41.966 37.234 1.00 34.21 232 HIS A C 1
ATOM 1717 O O . HIS A 1 232 ? 4.525 41.665 38.401 1.00 35.98 232 HIS A O 1
ATOM 1724 N N . CYS A 1 233 ? 4.285 41.073 36.250 1.00 30.78 233 CYS A N 1
ATOM 1725 C CA . CYS A 1 233 ? 4.724 39.701 36.482 1.00 30.08 233 CYS A CA 1
ATOM 1726 C C . CYS A 1 233 ? 6.146 39.529 35.977 1.00 26.78 233 CYS A C 1
ATOM 1727 O O . CYS A 1 233 ? 6.533 40.144 34.987 1.00 28.23 233 CYS A O 1
ATOM 1730 N N . VAL A 1 234 ? 6.919 38.695 36.664 1.00 23.38 234 VAL A N 1
ATOM 1731 C CA . VAL A 1 234 ? 8.188 38.216 36.128 1.00 21.84 234 VAL A CA 1
ATOM 1732 C C . VAL A 1 234 ? 7.861 37.392 34.893 1.00 27.11 234 VAL A C 1
ATOM 1733 O O . VAL A 1 234 ? 6.978 36.532 34.929 1.00 29.01 234 VAL A O 1
ATOM 1737 N N . SER A 1 235 ? 8.562 37.667 33.799 1.00 24.27 235 SER A N 1
ATOM 1738 C CA . SER A 1 235 ? 8.336 36.958 32.547 1.00 22.82 235 SER A CA 1
ATOM 1739 C C . SER A 1 235 ? 9.432 35.928 32.337 1.00 21.70 235 SER A C 1
ATOM 1740 O O . SER A 1 235 ? 10.614 36.242 32.493 1.00 21.57 235 SER A O 1
ATOM 1743 N N . ILE A 1 236 ? 9.035 34.696 32.005 1.00 23.43 236 ILE A N 1
ATOM 1744 C CA . ILE A 1 236 ? 9.972 33.588 31.794 1.00 21.52 236 ILE A CA 1
ATOM 1745 C C . ILE A 1 236 ? 9.730 32.936 30.431 1.00 22.64 236 ILE A C 1
ATOM 1746 O O . ILE A 1 236 ? 8.714 32.256 30.228 1.00 24.09 236 ILE A O 1
ATOM 1751 N N . THR A 1 237 ? 10.647 33.161 29.489 1.00 22.09 237 THR A N 1
ATOM 1752 C CA . THR A 1 237 ? 10.539 32.580 28.148 1.00 22.20 237 THR A CA 1
ATOM 1753 C C . THR A 1 237 ? 11.655 31.580 27.911 1.00 22.22 237 THR A C 1
ATOM 1754 O O . THR A 1 237 ? 12.833 31.928 28.007 1.00 24.09 237 THR A O 1
ATOM 1758 N N . PRO A 1 238 ? 11.297 30.328 27.590 1.00 24.17 238 PRO A N 1
ATOM 1759 C CA . PRO A 1 238 ? 12.327 29.352 27.238 1.00 21.14 238 PRO A CA 1
ATOM 1760 C C . PRO A 1 238 ? 12.744 29.600 25.793 1.00 22.28 238 PRO A C 1
ATOM 1761 O O . PRO A 1 238 ? 11.880 29.824 24.934 1.00 22.14 238 PRO A O 1
ATOM 1765 N N . LEU A 1 239 ? 14.047 29.578 25.531 1.00 22.31 239 LEU A N 1
ATOM 1766 C CA . LEU A 1 239 ? 14.556 29.841 24.191 1.00 26.84 239 LEU A CA 1
ATOM 1767 C C . LEU A 1 239 ? 15.091 28.560 23.548 1.00 26.01 239 LEU A C 1
ATOM 1768 O O . LEU A 1 239 ? 15.646 27.702 24.224 1.00 27.99 239 LEU A O 1
ATOM 1773 N N . ARG A 1 240 ? 14.957 28.440 22.234 1.00 30.32 240 ARG A N 1
ATOM 1774 C CA . ARG A 1 240 ? 15.363 27.204 21.578 1.00 33.60 240 ARG A CA 1
ATOM 1775 C C . ARG A 1 240 ? 16.758 27.288 20.988 1.00 33.05 240 ARG A C 1
ATOM 1776 O O . ARG A 1 240 ? 17.272 28.375 20.729 1.00 28.03 240 ARG A O 1
ATOM 1784 N N . VAL A 1 241 ? 17.348 26.118 20.764 1.00 34.75 241 VAL A N 1
ATOM 1785 C CA . VAL A 1 241 ? 18.706 26.013 20.266 1.00 39.78 241 VAL A CA 1
ATOM 1786 C C . VAL A 1 241 ? 18.720 25.587 18.805 1.00 37.28 241 VAL A C 1
ATOM 1787 O O . VAL A 1 241 ? 19.746 25.680 18.138 1.00 42.90 241 VAL A O 1
ATOM 1791 N N A ASP A 1 242 ? 17.583 25.109 18.309 0.54 33.44 242 ASP A N 1
ATOM 1792 N N B ASP A 1 242 ? 17.576 25.115 18.312 0.46 33.43 242 ASP A N 1
ATOM 1793 C CA A ASP A 1 242 ? 17.501 24.695 16.916 0.54 31.54 242 ASP A CA 1
ATOM 1794 C CA B ASP A 1 242 ? 17.451 24.682 16.923 0.46 31.63 242 ASP A CA 1
ATOM 1795 C C A ASP A 1 242 ? 16.875 25.785 16.050 0.54 31.36 242 ASP A C 1
ATOM 1796 C C B ASP A 1 242 ? 16.858 25.778 16.032 0.46 31.36 242 ASP A C 1
ATOM 1797 O O A ASP A 1 242 ? 15.671 26.039 16.111 0.54 30.60 242 ASP A O 1
ATOM 1798 O O B ASP A 1 242 ? 15.652 26.031 16.056 0.46 30.64 242 ASP A O 1
ATOM 1807 N N . LEU A 1 243 ? 17.714 26.412 15.235 1.00 31.60 243 LEU A N 1
ATOM 1808 C CA . LEU A 1 243 ? 17.309 27.532 14.392 1.00 32.14 243 LEU A CA 1
ATOM 1809 C C . LEU A 1 243 ? 16.613 27.086 13.111 1.00 30.39 243 LEU A C 1
ATOM 1810 O O . LEU A 1 243 ? 16.075 27.912 12.365 1.00 28.90 243 LEU A O 1
ATOM 1815 N N . THR A 1 244 ? 16.637 25.787 12.845 1.00 29.32 244 THR A N 1
ATOM 1816 C CA . THR A 1 244 ? 15.989 25.265 11.648 1.00 29.20 244 THR A CA 1
ATOM 1817 C C . THR A 1 244 ? 14.480 25.419 11.774 1.00 30.19 244 THR A C 1
ATOM 1818 O O . THR A 1 244 ? 13.890 24.990 12.760 1.00 32.77 244 THR A O 1
ATOM 1822 N N . HIS A 1 245 ? 13.857 26.044 10.780 1.00 28.05 245 HIS A N 1
ATOM 1823 C CA . HIS A 1 245 ? 12.408 26.193 10.796 1.00 28.52 245 HIS A CA 1
ATOM 1824 C C . HIS A 1 245 ? 11.729 24.983 10.151 1.00 30.43 245 HIS A C 1
ATOM 1825 O O . HIS A 1 245 ? 11.276 25.050 9.008 1.00 26.42 245 HIS A O 1
ATOM 1832 N N . TYR A 1 246 ? 11.662 23.887 10.898 1.00 34.94 246 TYR A N 1
ATOM 1833 C CA . TYR A 1 246 ? 11.104 22.635 10.384 1.00 36.32 246 TYR A CA 1
ATOM 1834 C C . TYR A 1 246 ? 9.707 22.777 9.803 1.00 35.97 246 TYR A C 1
ATOM 1835 O O . TYR A 1 246 ? 9.403 22.197 8.756 1.00 38.18 246 TYR A O 1
ATOM 1844 N N . GLU A 1 247 ? 8.859 23.541 10.482 1.00 34.42 247 GLU A N 1
ATOM 1845 C CA . GLU A 1 247 ? 7.481 23.719 10.037 1.00 40.64 247 GLU A CA 1
ATOM 1846 C C . GLU A 1 247 ? 7.370 24.255 8.606 1.00 40.59 247 GLU A C 1
ATOM 1847 O O . GLU A 1 247 ? 6.351 24.058 7.943 1.00 40.72 247 GLU A O 1
ATOM 1853 N N . ALA A 1 248 ? 8.420 24.919 8.132 1.00 37.27 248 ALA A N 1
ATOM 1854 C CA . ALA A 1 248 ? 8.421 25.511 6.794 1.00 33.11 248 ALA A CA 1
ATOM 1855 C C . ALA A 1 248 ? 8.976 24.572 5.723 1.00 31.98 248 ALA A C 1
ATOM 1856 O O . ALA A 1 248 ? 8.953 24.902 4.540 1.00 34.12 248 ALA A O 1
ATOM 1858 N N . PHE A 1 249 ? 9.482 23.414 6.136 1.00 32.39 249 PHE A N 1
ATOM 1859 C CA . PHE A 1 249 ? 10.189 22.504 5.225 1.00 36.33 249 PHE A CA 1
ATOM 1860 C C . PHE A 1 249 ? 9.366 22.035 4.033 1.00 39.86 249 PHE A C 1
ATOM 1861 O O . PHE A 1 249 ? 9.743 22.247 2.882 1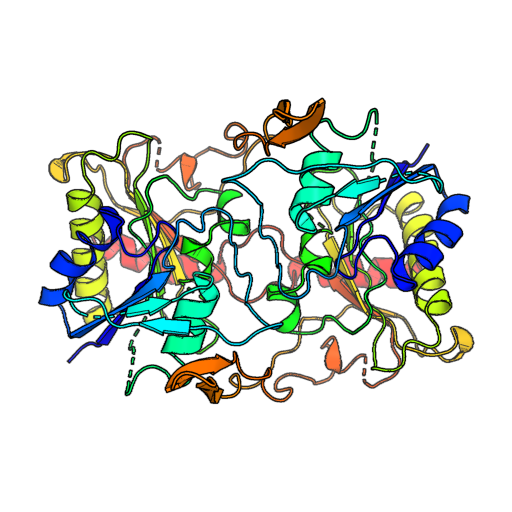.00 42.81 249 PHE A O 1
ATOM 1869 N N . ASP A 1 250 ? 8.256 21.368 4.320 1.00 40.24 250 ASP A N 1
ATOM 1870 C CA . ASP A 1 250 ? 7.436 20.780 3.270 1.00 45.25 250 ASP A CA 1
ATOM 1871 C C . ASP A 1 250 ? 7.097 21.809 2.207 1.00 38.48 250 ASP A C 1
ATOM 1872 O O . ASP A 1 250 ? 7.264 21.555 1.015 1.00 37.53 250 ASP A O 1
ATOM 1877 N N . GLN A 1 251 ? 6.643 22.980 2.642 1.00 35.88 251 GLN A N 1
ATOM 1878 C CA . GLN A 1 251 ? 6.275 24.035 1.707 1.00 37.02 251 GLN A CA 1
ATOM 1879 C C . GLN A 1 251 ? 7.486 24.519 0.914 1.00 32.46 251 GLN A C 1
ATOM 1880 O O . GLN A 1 251 ? 7.408 24.748 -0.295 1.00 28.58 251 GLN A O 1
ATOM 1886 N N . LEU A 1 252 ? 8.614 24.676 1.595 1.00 32.36 252 LEU A N 1
ATOM 1887 C CA . LEU A 1 252 ? 9.825 25.122 0.920 1.00 28.40 252 LEU A CA 1
ATOM 1888 C C . LEU A 1 252 ? 10.337 24.077 -0.077 1.00 25.76 252 LEU A C 1
ATOM 1889 O O . LEU A 1 252 ? 10.749 24.414 -1.184 1.00 29.64 252 LEU A O 1
ATOM 1894 N N . ALA A 1 253 ? 10.308 22.813 0.326 1.00 27.02 253 ALA A N 1
ATOM 1895 C CA . ALA A 1 253 ? 10.747 21.723 -0.538 1.00 32.66 253 ALA A CA 1
ATOM 1896 C C . ALA A 1 253 ? 9.936 21.691 -1.832 1.00 34.98 253 ALA A C 1
ATOM 1897 O O . ALA A 1 253 ? 10.481 21.474 -2.922 1.00 33.53 253 ALA A O 1
ATOM 1899 N N . SER A 1 254 ? 8.632 21.909 -1.702 1.00 36.67 254 SER A N 1
ATOM 1900 C CA . SER A 1 254 ? 7.741 21.924 -2.851 1.00 38.57 254 SER A CA 1
ATOM 1901 C C . SER A 1 254 ? 8.069 23.100 -3.765 1.00 35.86 254 SER A C 1
ATOM 1902 O O . SER A 1 254 ? 8.029 22.980 -4.987 1.00 34.02 254 SER A O 1
ATOM 1905 N N . TRP A 1 255 ? 8.405 24.233 -3.158 1.00 32.86 255 TRP A N 1
ATOM 1906 C CA . TRP A 1 255 ? 8.701 25.455 -3.896 1.00 34.41 255 TRP A CA 1
ATOM 1907 C C . TRP A 1 255 ? 10.030 25.324 -4.638 1.00 32.65 255 TRP A C 1
ATOM 1908 O O . TRP A 1 255 ? 10.192 25.834 -5.747 1.00 33.04 255 TRP A O 1
ATOM 1919 N N . VAL A 1 256 ? 10.982 24.632 -4.026 1.00 33.02 256 VAL A N 1
ATOM 1920 C CA . VAL A 1 256 ? 12.276 24.429 -4.662 1.00 32.54 256 VAL A CA 1
ATOM 1921 C C . VAL A 1 256 ? 12.135 23.515 -5.884 1.00 34.04 256 VAL A C 1
ATOM 1922 O O . VAL A 1 256 ? 12.888 23.642 -6.852 1.00 35.20 256 VAL A O 1
ATOM 1926 N N . LYS A 1 257 ? 11.160 22.608 -5.848 1.00 31.76 257 LYS A N 1
ATOM 1927 C CA . LYS A 1 257 ? 10.923 21.736 -6.995 1.00 33.16 257 LYS A CA 1
ATOM 1928 C C . LYS A 1 257 ? 10.378 22.533 -8.172 1.00 37.56 257 LYS A C 1
ATOM 1929 O O . LYS A 1 257 ? 10.772 22.313 -9.318 1.00 39.50 257 LYS A O 1
ATOM 1935 N N . ARG A 1 258 ? 9.469 23.460 -7.884 1.00 39.18 258 ARG A N 1
ATOM 1936 C CA . ARG A 1 258 ? 8.912 24.328 -8.912 1.00 42.54 258 ARG A CA 1
ATOM 1937 C C . ARG A 1 258 ? 9.979 25.266 -9.465 1.00 45.88 258 ARG A C 1
ATOM 1938 O O . ARG A 1 258 ? 9.935 25.656 -10.632 1.00 49.67 258 ARG A O 1
ATOM 1946 N N . LEU A 1 259 ? 10.935 25.626 -8.618 1.00 46.15 259 LEU A N 1
ATOM 1947 C CA . LEU A 1 259 ? 12.102 26.377 -9.057 1.00 49.16 259 LEU A CA 1
ATOM 1948 C C . LEU A 1 259 ? 12.828 25.592 -10.142 1.00 51.96 259 LEU A C 1
ATOM 1949 O O . LEU A 1 259 ? 13.220 26.144 -11.171 1.00 48.58 259 LEU A O 1
ATOM 1954 N N . GLU A 1 260 ? 12.991 24.294 -9.899 1.00 57.19 260 GLU A N 1
ATOM 1955 C CA . GLU A 1 260 ? 13.755 23.418 -10.783 1.00 61.72 260 GLU A CA 1
ATOM 1956 C C . GLU A 1 260 ? 13.006 23.058 -12.063 1.00 66.44 260 GLU A C 1
ATOM 1957 O O . GLU A 1 260 ? 13.568 22.426 -12.957 1.00 70.09 260 GLU A O 1
ATOM 1972 N N . LYS B 1 11 ? 9.356 47.516 -9.526 1.00 73.14 11 LYS B N 1
ATOM 1973 C CA . LYS B 1 11 ? 10.700 47.992 -9.218 1.00 74.33 11 LYS B CA 1
ATOM 1974 C C . LYS B 1 11 ? 11.636 46.861 -8.796 1.00 69.21 11 LYS B C 1
ATOM 1975 O O . LYS B 1 11 ? 12.608 46.555 -9.484 1.00 71.87 11 LYS B O 1
ATOM 1981 N N . LEU B 1 12 ? 11.316 46.233 -7.672 1.00 62.28 12 LEU B N 1
ATOM 1982 C CA . LEU B 1 12 ? 12.248 45.358 -6.970 1.00 51.59 12 LEU B CA 1
ATOM 1983 C C . LEU B 1 12 ? 13.537 46.105 -6.646 1.00 43.19 12 LEU B C 1
ATOM 1984 O O . LEU B 1 12 ? 14.371 46.348 -7.523 1.00 39.42 12 LEU B O 1
ATOM 1989 N N . ARG B 1 13 ? 13.675 46.496 -5.382 1.00 38.52 13 ARG B N 1
ATOM 1990 C CA . ARG B 1 13 ? 14.902 47.110 -4.896 1.00 35.67 13 ARG B CA 1
ATOM 1991 C C . ARG B 1 13 ? 15.589 46.106 -3.986 1.00 29.76 13 ARG B C 1
ATOM 1992 O O . ARG B 1 13 ? 14.987 45.648 -3.016 1.00 27.78 13 ARG B O 1
ATOM 2000 N N . LEU B 1 14 ? 16.828 45.750 -4.312 1.00 28.02 14 LEU B N 1
ATOM 2001 C CA . LEU B 1 14 ? 17.591 44.787 -3.517 1.00 27.92 14 LEU B CA 1
ATOM 2002 C C . LEU B 1 14 ? 18.633 45.485 -2.651 1.00 26.97 14 LEU B C 1
ATOM 2003 O O . LEU B 1 14 ? 19.445 46.253 -3.155 1.00 29.42 14 LEU B O 1
ATOM 2008 N N . LEU B 1 15 ? 18.619 45.208 -1.350 1.00 21.81 15 LEU B N 1
ATOM 2009 C CA . LEU B 1 15 ? 19.689 45.670 -0.474 1.00 23.47 15 LEU B CA 1
ATOM 2010 C C . LEU B 1 15 ? 20.703 44.547 -0.297 1.00 24.33 15 LEU B C 1
ATOM 2011 O O . LEU B 1 15 ? 20.359 43.471 0.182 1.00 22.06 15 LEU B O 1
ATOM 2016 N N . LEU B 1 16 ? 21.945 44.790 -0.697 1.00 22.44 16 LEU B N 1
ATOM 2017 C CA . LEU B 1 16 ? 23.006 43.801 -0.531 1.00 26.91 16 LEU B CA 1
ATOM 2018 C C . LEU B 1 16 ? 23.973 44.213 0.573 1.00 24.40 16 LEU B C 1
ATOM 2019 O O . LEU B 1 16 ? 24.330 45.383 0.692 1.00 22.36 16 LEU B O 1
ATOM 2024 N N . SER B 1 17 ? 24.402 43.243 1.370 1.00 22.65 17 SER B N 1
ATOM 2025 C CA . SER B 1 17 ? 25.435 43.471 2.373 1.00 19.84 17 SER B CA 1
ATOM 2026 C C . SER B 1 17 ? 26.281 42.207 2.456 1.00 23.55 17 SER B C 1
ATOM 2027 O O . SER B 1 17 ? 26.018 41.233 1.748 1.00 24.94 17 SER B O 1
ATOM 2030 N N . ASN B 1 18 ? 27.295 42.227 3.313 1.00 20.32 18 ASN B N 1
ATOM 2031 C CA . ASN B 1 18 ? 28.094 41.036 3.585 1.00 19.91 18 ASN B CA 1
ATOM 2032 C C . ASN B 1 18 ? 28.842 41.210 4.900 1.00 25.20 18 ASN B C 1
ATOM 2033 O O . ASN B 1 18 ? 28.579 42.153 5.646 1.00 21.85 18 ASN B O 1
ATOM 2038 N N . ASP B 1 19 ? 29.771 40.312 5.208 1.00 24.85 19 ASP B N 1
ATOM 2039 C CA . ASP B 1 19 ? 30.590 40.538 6.392 1.00 23.20 19 ASP B CA 1
ATOM 2040 C C . ASP B 1 19 ? 32.085 40.463 6.102 1.00 24.97 19 ASP B C 1
ATOM 2041 O O . ASP B 1 19 ? 32.904 40.637 7.003 1.00 26.42 19 ASP B O 1
ATOM 2046 N N . ASP B 1 20 ? 32.425 40.218 4.842 1.00 26.07 20 ASP B N 1
ATOM 2047 C CA . ASP B 1 20 ? 33.819 40.183 4.403 1.00 27.35 20 ASP B CA 1
ATOM 2048 C C . ASP B 1 20 ? 34.357 41.576 4.117 1.00 28.76 20 ASP B C 1
ATOM 2049 O O . ASP B 1 20 ? 35.563 41.757 3.950 1.00 32.33 20 ASP B O 1
ATOM 2054 N N . GLY B 1 21 ? 33.466 42.557 4.036 1.00 25.85 21 GLY B N 1
ATOM 2055 C CA . GLY B 1 21 ? 33.881 43.919 3.747 1.00 29.05 21 GLY B CA 1
ATOM 2056 C C . GLY B 1 21 ? 33.413 44.403 2.387 1.00 28.54 21 GLY B C 1
ATOM 2057 O O . GLY B 1 21 ? 33.217 43.607 1.472 1.00 27.47 21 GLY B O 1
ATOM 2058 N N . VAL B 1 22 ? 33.257 45.717 2.255 1.00 26.32 22 VAL B N 1
ATOM 2059 C CA . VAL B 1 22 ? 32.649 46.316 1.075 1.00 24.28 22 VAL B CA 1
ATOM 2060 C C . VAL B 1 22 ? 33.448 46.036 -0.200 1.00 31.12 22 VAL B C 1
ATOM 2061 O O . VAL B 1 22 ? 32.888 46.022 -1.288 1.00 29.94 22 VAL B O 1
ATOM 2065 N N . TYR B 1 23 ? 34.750 45.800 -0.068 1.00 29.11 23 TYR B N 1
ATOM 2066 C CA . TYR B 1 23 ? 35.587 45.583 -1.243 1.00 34.20 23 TYR B CA 1
ATOM 2067 C C . TYR B 1 23 ? 35.728 44.108 -1.634 1.00 37.28 23 TYR B C 1
ATOM 2068 O O . TYR B 1 23 ? 36.436 43.786 -2.588 1.00 39.92 23 TYR B O 1
ATOM 2077 N N . ALA B 1 24 ? 35.044 43.220 -0.917 1.00 32.92 24 ALA B N 1
ATOM 2078 C CA . ALA B 1 24 ? 35.190 41.782 -1.158 1.00 34.31 24 ALA B CA 1
ATOM 2079 C C . ALA B 1 24 ? 34.699 41.346 -2.543 1.00 33.63 24 ALA B C 1
ATOM 2080 O O . ALA B 1 24 ? 33.728 41.886 -3.075 1.00 30.66 24 ALA B O 1
ATOM 2082 N N . LYS B 1 25 ? 35.386 40.363 -3.117 1.00 36.21 25 LYS B N 1
ATOM 2083 C CA . LYS B 1 25 ? 35.035 39.845 -4.436 1.00 35.47 25 LYS B CA 1
ATOM 2084 C C . LYS B 1 25 ? 33.638 39.226 -4.454 1.00 31.68 25 LYS B C 1
ATOM 2085 O O . LYS B 1 25 ? 32.875 39.425 -5.398 1.00 32.99 25 LYS B O 1
ATOM 2091 N N . GLY B 1 26 ? 33.310 38.468 -3.412 1.00 31.21 26 GLY B N 1
ATOM 2092 C CA . GLY B 1 26 ? 32.013 37.817 -3.336 1.00 34.74 26 GLY B CA 1
ATOM 2093 C C . GLY B 1 26 ? 30.867 38.799 -3.518 1.00 35.04 26 GLY B C 1
ATOM 2094 O O . GLY B 1 26 ? 29.880 38.508 -4.195 1.00 33.63 26 GLY B O 1
ATOM 2095 N N . LEU B 1 27 ? 31.008 39.971 -2.907 1.00 30.51 27 LEU B N 1
ATOM 2096 C CA . LEU B 1 27 ? 29.971 40.986 -2.929 1.00 30.18 27 LEU B CA 1
ATOM 2097 C C . LEU B 1 27 ? 29.868 41.688 -4.279 1.00 30.52 27 LEU B C 1
ATOM 2098 O O . LEU B 1 27 ? 28.769 41.964 -4.760 1.00 31.60 27 LEU B O 1
ATOM 2103 N N . ALA B 1 28 ? 31.012 41.983 -4.893 1.00 28.50 28 ALA B N 1
ATOM 2104 C CA . ALA B 1 28 ? 31.022 42.687 -6.172 1.00 29.82 28 ALA B CA 1
ATOM 2105 C C . ALA B 1 28 ? 30.376 41.848 -7.276 1.00 31.58 28 ALA B C 1
ATOM 2106 O O . ALA B 1 28 ? 29.628 42.357 -8.116 1.00 30.67 28 ALA B O 1
ATOM 2108 N N . ILE B 1 29 ? 30.674 40.559 -7.276 1.00 31.17 29 ILE B N 1
ATOM 2109 C CA . ILE B 1 29 ? 30.112 39.664 -8.280 1.00 34.03 29 ILE B CA 1
ATOM 2110 C C . ILE B 1 29 ? 28.602 39.520 -8.107 1.00 32.79 29 ILE B C 1
ATOM 2111 O O . ILE B 1 29 ? 27.852 39.530 -9.087 1.00 32.40 29 ILE B O 1
ATOM 2116 N N . LEU B 1 30 ? 28.156 39.405 -6.858 1.00 30.49 30 LEU B N 1
ATOM 2117 C CA . LEU B 1 30 ? 26.731 39.302 -6.567 1.00 30.60 30 LEU B CA 1
ATOM 2118 C C . LEU B 1 30 ? 25.979 40.548 -7.023 1.00 30.31 30 LEU B C 1
ATOM 2119 O O . LEU B 1 30 ? 24.925 40.451 -7.649 1.00 30.61 30 LEU B O 1
ATOM 2124 N N . ALA B 1 31 ? 26.529 41.716 -6.706 1.00 33.09 31 ALA B N 1
ATOM 2125 C CA . ALA B 1 31 ? 25.914 42.987 -7.070 1.00 37.18 31 ALA B CA 1
ATOM 2126 C C . ALA B 1 31 ? 25.841 43.171 -8.581 1.00 38.55 31 ALA B C 1
ATOM 2127 O O . ALA B 1 31 ? 24.837 43.637 -9.109 1.00 38.92 31 ALA B O 1
ATOM 2129 N N . LYS B 1 32 ? 26.919 42.828 -9.272 1.00 40.49 32 LYS B N 1
ATOM 2130 C CA . LYS B 1 32 ? 26.934 42.937 -10.727 1.00 44.49 32 LYS B CA 1
ATOM 2131 C C . LYS B 1 32 ? 25.852 42.053 -11.347 1.00 42.93 32 LYS B C 1
ATOM 2132 O O . LYS B 1 32 ? 25.109 42.480 -12.230 1.00 43.07 32 LYS B O 1
ATOM 2138 N N . THR B 1 33 ? 25.762 40.820 -10.862 1.00 39.63 33 THR B N 1
ATOM 2139 C CA . THR B 1 33 ? 24.811 39.847 -11.392 1.00 38.76 33 THR B CA 1
ATOM 2140 C C . THR B 1 33 ? 23.354 40.205 -11.092 1.00 39.09 33 THR B C 1
ATOM 2141 O O . THR B 1 33 ? 22.475 40.013 -11.933 1.00 37.68 33 THR B O 1
ATOM 2145 N N . LEU B 1 34 ? 23.091 40.714 -9.894 1.00 37.38 34 LEU B N 1
ATOM 2146 C CA . LEU B 1 34 ? 21.721 41.039 -9.510 1.00 36.77 34 LEU B CA 1
ATOM 2147 C C . LEU B 1 34 ? 21.259 42.373 -10.089 1.00 36.75 34 LEU B C 1
ATOM 2148 O O . LEU B 1 34 ? 20.066 42.691 -10.071 1.00 36.37 34 LEU B O 1
ATOM 2153 N N . ALA B 1 35 ? 22.206 43.148 -10.606 1.00 39.16 35 ALA B N 1
ATOM 2154 C CA . ALA B 1 35 ? 21.898 44.450 -11.179 1.00 42.79 35 ALA B CA 1
ATOM 2155 C C . ALA B 1 35 ? 20.913 44.330 -12.344 1.00 44.88 35 ALA B C 1
ATOM 2156 O O . ALA B 1 35 ? 20.230 45.292 -12.689 1.00 42.41 35 ALA B O 1
ATOM 2158 N N . ASP B 1 36 ? 20.843 43.142 -12.938 1.00 49.60 36 ASP B N 1
ATOM 2159 C CA . ASP B 1 36 ? 19.936 42.894 -14.055 1.00 55.97 36 ASP B CA 1
ATOM 2160 C C . ASP B 1 36 ? 18.503 42.638 -13.599 1.00 53.81 36 ASP B C 1
ATOM 2161 O O . ASP B 1 36 ? 17.575 42.701 -14.404 1.00 55.52 36 ASP B O 1
ATOM 2166 N N . LEU B 1 37 ? 18.323 42.344 -12.314 1.00 47.06 37 LEU B N 1
ATOM 2167 C CA . LEU B 1 37 ? 17.003 41.991 -11.795 1.00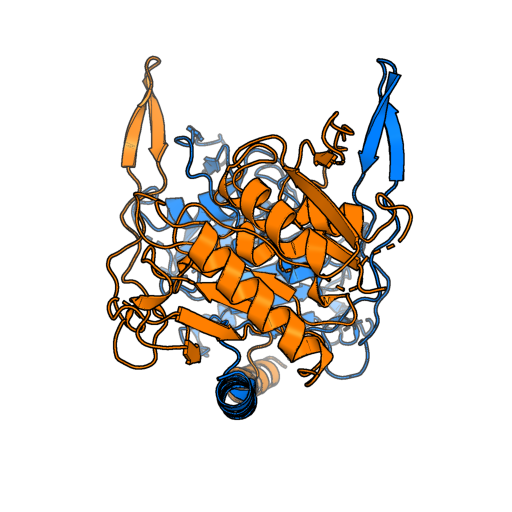 44.59 37 LEU B CA 1
ATOM 2168 C C . LEU B 1 37 ? 16.234 43.178 -11.229 1.00 44.86 37 LEU B C 1
ATOM 2169 O O . LEU B 1 37 ? 15.004 43.169 -11.187 1.00 45.00 37 LEU B O 1
ATOM 2174 N N . GLY B 1 38 ? 16.957 44.195 -10.779 1.00 44.17 38 GLY B N 1
ATOM 2175 C CA . GLY B 1 38 ? 16.315 45.349 -10.186 1.00 44.85 38 GLY B CA 1
ATOM 2176 C C . GLY B 1 38 ? 17.307 46.392 -9.728 1.00 41.62 38 GLY B C 1
ATOM 2177 O O . GLY B 1 38 ? 18.463 46.383 -10.140 1.00 42.30 38 GLY B O 1
ATOM 2178 N N . GLU B 1 39 ? 16.841 47.302 -8.882 1.00 41.31 39 GLU B N 1
ATOM 2179 C CA . GLU B 1 39 ? 17.691 48.345 -8.332 1.00 42.67 39 GLU B CA 1
ATOM 2180 C C . GLU B 1 39 ? 18.483 47.771 -7.167 1.00 39.28 39 GLU B C 1
ATOM 2181 O O . GLU B 1 39 ? 17.903 47.255 -6.213 1.00 39.96 39 GLU B O 1
ATOM 2187 N N . VAL B 1 40 ? 19.805 47.856 -7.257 1.00 34.71 40 VAL B N 1
ATOM 2188 C CA . VAL B 1 40 ? 20.677 47.305 -6.230 1.00 33.70 40 VAL B CA 1
ATOM 2189 C C . VAL B 1 40 ? 21.332 48.409 -5.405 1.00 33.35 40 VAL B C 1
ATOM 2190 O O . VAL B 1 40 ? 21.996 49.297 -5.945 1.00 31.03 40 VAL B O 1
ATOM 2194 N N . ASP B 1 41 ? 21.129 48.359 -4.094 1.00 30.28 41 ASP B N 1
ATOM 2195 C CA . ASP B 1 41 ? 21.873 49.218 -3.181 1.00 31.37 41 ASP B CA 1
ATOM 2196 C C . ASP B 1 41 ? 22.782 48.317 -2.376 1.00 29.25 41 ASP B C 1
ATOM 2197 O O . ASP B 1 41 ? 22.353 47.258 -1.917 1.00 30.33 41 ASP B O 1
ATOM 2202 N N . VAL B 1 42 ? 24.037 48.721 -2.210 1.00 25.16 42 VAL B N 1
ATOM 2203 C CA . VAL B 1 42 ? 24.959 47.959 -1.381 1.00 22.05 42 VAL B CA 1
ATOM 2204 C C . VAL B 1 42 ? 25.364 48.790 -0.178 1.00 25.70 42 VAL B C 1
ATOM 2205 O O . VAL B 1 42 ? 25.848 49.917 -0.325 1.00 24.57 42 VAL B O 1
ATOM 2209 N N . VAL B 1 43 ? 25.134 48.244 1.011 1.00 22.65 43 VAL B N 1
ATOM 2210 C CA . VAL B 1 43 ? 25.561 48.895 2.250 1.00 20.70 43 VAL B CA 1
ATOM 2211 C C . VAL B 1 43 ? 26.323 47.845 3.052 1.00 19.38 43 VAL B C 1
ATOM 2212 O O . VAL B 1 43 ? 25.718 46.914 3.576 1.00 21.83 43 VAL B O 1
ATOM 2216 N N . ALA B 1 44 ? 27.649 47.978 3.116 1.00 20.56 44 ALA B N 1
ATOM 2217 C CA . ALA B 1 44 ? 28.512 46.907 3.627 1.00 20.26 44 ALA B CA 1
ATOM 2218 C C . ALA B 1 44 ? 29.591 47.423 4.584 1.00 19.85 44 ALA B C 1
ATOM 2219 O O . ALA B 1 44 ? 29.971 48.587 4.521 1.00 21.16 44 ALA B O 1
ATOM 2221 N N . PRO B 1 45 ? 30.111 46.541 5.458 1.00 21.29 45 PRO B N 1
ATOM 2222 C CA . PRO B 1 45 ? 31.151 46.954 6.405 1.00 21.40 45 PRO B CA 1
ATOM 2223 C C . PRO B 1 45 ? 32.415 47.383 5.676 1.00 21.92 45 PRO B C 1
ATOM 2224 O O . PRO B 1 45 ? 32.695 46.869 4.586 1.00 24.30 45 PRO B O 1
ATOM 2228 N N . ASP B 1 46 ? 33.159 48.317 6.263 1.00 23.29 46 ASP B N 1
ATOM 2229 C CA . ASP B 1 46 ? 34.376 48.818 5.633 1.00 28.28 46 ASP B CA 1
ATOM 2230 C C . ASP B 1 46 ? 35.524 47.808 5.689 1.00 32.99 46 ASP B C 1
ATOM 2231 O O . ASP B 1 46 ? 36.527 47.959 4.991 1.00 40.61 46 ASP B O 1
ATOM 2236 N N A ARG B 1 47 ? 35.360 46.775 6.506 0.54 29.06 47 ARG B N 1
ATOM 2237 N N B ARG B 1 47 ? 35.375 46.783 6.520 0.46 29.06 47 ARG B N 1
ATOM 2238 C CA A ARG B 1 47 ? 36.372 45.736 6.635 0.54 29.94 47 ARG B CA 1
ATOM 2239 C CA B ARG B 1 47 ? 36.373 45.721 6.594 0.46 29.55 47 ARG B CA 1
ATOM 2240 C C A ARG B 1 47 ? 35.789 44.414 7.120 0.54 28.51 47 ARG B C 1
ATOM 2241 C C B ARG B 1 47 ? 35.778 44.394 7.046 0.46 28.47 47 ARG B C 1
ATOM 2242 O O A ARG B 1 47 ? 34.593 44.308 7.394 0.54 27.17 47 ARG B O 1
ATOM 2243 O O B ARG B 1 47 ? 34.568 44.268 7.232 0.46 27.31 47 ARG B O 1
ATOM 2258 N N . ASN B 1 48 ? 36.649 43.408 7.227 1.00 28.61 48 ASN B N 1
ATOM 2259 C CA . ASN B 1 48 ? 36.233 42.076 7.643 1.00 28.35 48 ASN B CA 1
ATOM 2260 C C . ASN B 1 48 ? 35.623 42.050 9.038 1.00 25.61 48 ASN B C 1
ATOM 2261 O O . ASN B 1 48 ? 36.252 42.456 10.012 1.00 30.24 48 ASN B O 1
ATOM 2266 N N . ARG B 1 49 ? 34.399 41.547 9.127 1.00 19.37 49 ARG B N 1
ATOM 2267 C CA . ARG B 1 49 ? 33.660 41.499 10.390 1.00 22.80 49 ARG B CA 1
ATOM 2268 C C . ARG B 1 49 ? 33.216 40.081 10.757 1.00 29.15 49 ARG B C 1
ATOM 2269 O O . ARG B 1 49 ? 32.123 39.874 11.287 1.00 28.81 49 ARG B O 1
ATOM 2277 N N . SER B 1 50 ? 34.065 39.102 10.482 1.00 32.86 50 SER B N 1
ATOM 2278 C CA . SER B 1 50 ? 33.721 37.716 10.787 1.00 34.38 50 SER B CA 1
ATOM 2279 C C . SER B 1 50 ? 33.476 37.491 12.280 1.00 29.87 50 SER B C 1
ATOM 2280 O O . SER B 1 50 ? 34.174 38.032 13.134 1.00 32.86 50 SER B O 1
ATOM 2283 N N . GLY B 1 51 ? 32.461 36.694 12.588 1.00 31.92 51 GLY B N 1
ATOM 2284 C CA . GLY B 1 51 ? 32.087 36.440 13.963 1.00 29.62 51 GLY B CA 1
ATOM 2285 C C . GLY B 1 51 ? 31.212 37.525 14.561 1.00 24.44 51 GLY B C 1
ATOM 2286 O O . GLY B 1 51 ? 30.892 37.462 15.743 1.00 21.79 51 GLY B O 1
ATOM 2287 N N . ALA B 1 52 ? 30.812 38.512 13.758 1.00 21.92 52 ALA B N 1
ATOM 2288 C CA . ALA B 1 52 ? 30.017 39.631 14.283 1.00 23.35 52 ALA B CA 1
ATOM 2289 C C . ALA B 1 52 ? 28.608 39.210 14.718 1.00 21.98 52 ALA B C 1
ATOM 2290 O O . ALA B 1 52 ? 27.959 39.896 15.515 1.00 17.84 52 ALA B O 1
ATOM 2292 N N . SER B 1 53 ? 28.124 38.094 14.176 1.00 19.85 53 SER B N 1
ATOM 2293 C CA . SER B 1 53 ? 26.777 37.633 14.492 1.00 21.75 53 SER B CA 1
ATOM 2294 C C . SER B 1 53 ? 25.801 38.780 14.255 1.00 16.07 53 SER B C 1
ATOM 2295 O O . SER B 1 53 ? 25.987 39.553 13.317 1.00 16.14 53 SER B O 1
ATOM 2298 N N . ASN B 1 54 ? 24.778 38.892 15.100 1.00 13.62 54 ASN B N 1
ATOM 2299 C CA . ASN B 1 54 ? 23.786 39.960 14.962 1.00 16.70 54 ASN B CA 1
ATOM 2300 C C . ASN B 1 54 ? 24.169 41.194 15.783 1.00 18.33 54 ASN B C 1
ATOM 2301 O O . ASN B 1 54 ? 23.299 41.963 16.183 1.00 16.45 54 ASN B O 1
ATOM 2306 N N . SER B 1 55 ? 25.458 41.367 16.061 1.00 13.88 55 SER B N 1
ATOM 2307 C CA . SER B 1 55 ? 25.879 42.505 16.889 1.00 16.50 55 SER B CA 1
ATOM 2308 C C . SER B 1 55 ? 25.514 43.849 16.261 1.00 18.73 55 SER B C 1
ATOM 2309 O O . SER B 1 55 ? 25.610 44.027 15.051 1.00 18.44 55 SER B O 1
ATOM 2312 N N . LEU B 1 56 ? 25.079 44.775 17.113 1.00 16.42 56 LEU B N 1
ATOM 2313 C CA . LEU B 1 56 ? 24.800 46.147 16.721 1.00 19.46 56 LEU B CA 1
ATOM 2314 C C . LEU B 1 56 ? 25.732 47.061 17.494 1.00 24.97 56 LEU B C 1
ATOM 2315 O O . LEU B 1 56 ? 26.046 46.807 18.661 1.00 24.59 56 LEU B O 1
ATOM 2320 N N . THR B 1 57 ? 26.154 48.142 16.855 1.00 24.68 57 THR B N 1
ATOM 2321 C CA . THR B 1 57 ? 26.997 49.126 17.519 1.00 23.25 57 THR B CA 1
ATOM 2322 C C . THR B 1 57 ? 26.075 50.138 18.188 1.00 23.50 57 THR B C 1
ATOM 2323 O O . THR B 1 57 ? 25.393 50.898 17.513 1.00 27.36 57 THR B O 1
ATOM 2327 N N . LEU B 1 58 ? 26.028 50.131 19.522 1.00 25.67 58 LEU B N 1
ATOM 2328 C CA . LEU B 1 58 ? 25.053 50.948 20.239 1.00 28.46 58 LEU B CA 1
ATOM 2329 C C . LEU B 1 58 ? 25.663 52.079 21.074 1.00 30.61 58 LEU B C 1
ATOM 2330 O O . LEU B 1 58 ? 24.990 53.051 21.390 1.00 36.83 58 LEU B O 1
ATOM 2335 N N A ASN B 1 59 ? 26.932 51.940 21.435 0.37 32.71 59 ASN B N 1
ATOM 2336 N N B ASN B 1 59 ? 26.931 51.938 21.432 0.63 32.67 59 ASN B N 1
ATOM 2337 C CA A ASN B 1 59 ? 27.588 52.938 22.281 0.37 34.69 59 ASN B CA 1
ATOM 2338 C CA B ASN B 1 59 ? 27.583 52.927 22.282 0.63 34.29 59 ASN B CA 1
ATOM 2339 C C A ASN B 1 59 ? 28.568 53.836 21.523 0.37 32.61 59 ASN B C 1
ATOM 2340 C C B ASN B 1 59 ? 28.184 54.095 21.504 0.63 32.13 59 ASN B C 1
ATOM 2341 O O A ASN B 1 59 ? 29.462 54.450 22.114 0.37 31.49 59 ASN B O 1
ATOM 2342 O O B ASN B 1 59 ? 28.438 55.162 22.069 0.63 30.57 59 ASN B O 1
ATOM 2351 N N . ALA B 1 60 ? 28.397 53.888 20.208 1.00 28.83 60 ALA B N 1
ATOM 2352 C CA . ALA B 1 60 ? 29.088 54.865 19.375 1.00 30.83 60 ALA B CA 1
ATOM 2353 C C . ALA B 1 60 ? 28.336 55.027 18.067 1.00 26.38 60 ALA B C 1
ATOM 2354 O O . ALA B 1 60 ? 27.617 54.120 17.644 1.00 22.43 60 ALA B O 1
ATOM 2356 N N . PRO B 1 61 ? 28.503 56.184 17.414 1.00 23.53 61 PRO B N 1
ATOM 2357 C CA . PRO B 1 61 ? 27.903 56.366 16.094 1.00 22.37 61 PRO B CA 1
ATOM 2358 C C . PRO B 1 61 ? 28.834 55.805 15.024 1.00 25.78 61 PRO B C 1
ATOM 2359 O O . PRO B 1 61 ? 30.011 55.557 15.300 1.00 25.50 61 PRO B O 1
ATOM 2363 N N . LEU B 1 62 ? 28.301 55.586 13.827 1.00 23.79 62 LEU B N 1
ATOM 2364 C CA . LEU B 1 62 ? 29.067 54.999 12.743 1.00 25.81 62 LEU B CA 1
ATOM 2365 C C . LEU B 1 62 ? 29.302 56.023 11.652 1.00 24.35 62 LEU B C 1
ATOM 2366 O O . LEU B 1 62 ? 28.409 56.800 11.318 1.00 22.33 62 LEU B O 1
ATOM 2371 N N . HIS B 1 63 ? 30.509 56.024 11.103 1.00 21.04 63 HIS B N 1
ATOM 2372 C CA . HIS B 1 63 ? 30.779 56.808 9.902 1.00 24.92 63 HIS B CA 1
ATOM 2373 C C . HIS B 1 63 ? 30.314 55.998 8.712 1.00 22.49 63 HIS B C 1
ATOM 2374 O O . HIS B 1 63 ? 30.335 54.768 8.742 1.00 22.72 63 HIS B O 1
ATOM 2381 N N . ILE B 1 64 ? 29.891 56.699 7.669 1.00 21.80 64 ILE B N 1
ATOM 2382 C CA . ILE B 1 64 ? 29.383 56.066 6.466 1.00 26.21 64 ILE B CA 1
ATOM 2383 C C . ILE B 1 64 ? 29.916 56.828 5.255 1.00 32.86 64 ILE B C 1
ATOM 2384 O O . ILE B 1 64 ? 29.904 58.054 5.243 1.00 33.96 64 ILE B O 1
ATOM 2389 N N . LYS B 1 65 ? 30.389 56.101 4.246 1.00 32.15 65 LYS B N 1
ATOM 2390 C CA . LYS B 1 65 ? 31.010 56.719 3.080 1.00 35.89 65 LYS B CA 1
ATOM 2391 C C . LYS B 1 65 ? 30.386 56.219 1.776 1.00 31.97 65 LYS B C 1
ATOM 2392 O O . LYS B 1 65 ? 30.240 55.013 1.577 1.00 28.83 65 LYS B O 1
ATOM 2398 N N . ASN B 1 66 ? 30.011 57.145 0.894 1.00 27.91 66 ASN B N 1
ATOM 2399 C CA . ASN B 1 66 ? 29.595 56.784 -0.459 1.00 33.71 66 ASN B CA 1
ATOM 2400 C C . ASN B 1 66 ? 30.819 56.591 -1.351 1.00 36.47 66 ASN B C 1
ATOM 2401 O O . ASN B 1 66 ? 31.603 57.518 -1.548 1.00 37.23 66 ASN B O 1
ATOM 2406 N N . LEU B 1 67 ? 30.982 55.387 -1.884 1.00 33.48 67 LEU B N 1
ATOM 2407 C CA . LEU B 1 67 ? 32.147 55.067 -2.695 1.00 34.82 67 LEU B CA 1
ATOM 2408 C C . LEU B 1 67 ? 31.934 55.466 -4.157 1.00 36.59 67 LEU B C 1
ATOM 2409 O O . LEU B 1 67 ? 30.802 55.688 -4.595 1.00 33.26 67 LEU B O 1
ATOM 2414 N N . GLU B 1 68 ? 33.030 55.552 -4.903 1.00 41.85 68 GLU B N 1
ATOM 2415 C CA . GLU B 1 68 ? 32.983 55.983 -6.296 1.00 47.21 68 GLU B CA 1
ATOM 2416 C C . GLU B 1 68 ? 32.148 55.019 -7.135 1.00 45.93 68 GLU B C 1
ATOM 2417 O O . GLU B 1 68 ? 31.485 55.428 -8.088 1.00 46.24 68 GLU B O 1
ATOM 2423 N N . ASN B 1 69 ? 32.174 53.741 -6.763 1.00 43.81 69 ASN B N 1
ATOM 2424 C CA . ASN B 1 69 ? 31.451 52.708 -7.496 1.00 44.84 69 ASN B CA 1
ATOM 2425 C C . ASN B 1 69 ? 29.968 52.627 -7.140 1.00 44.95 69 ASN B C 1
ATOM 2426 O O . ASN B 1 69 ? 29.254 51.763 -7.644 1.00 47.62 69 ASN B O 1
ATOM 2431 N N . GLY B 1 70 ? 29.507 53.517 -6.268 1.00 41.00 70 GLY B N 1
ATOM 2432 C CA . GLY B 1 70 ? 28.102 53.545 -5.896 1.00 39.53 70 GLY B CA 1
ATOM 2433 C C . GLY B 1 70 ? 27.775 52.818 -4.596 1.00 34.82 70 GLY B C 1
ATOM 2434 O O . GLY B 1 70 ? 26.732 53.068 -3.985 1.00 36.07 70 GLY B O 1
ATOM 2451 N N . ILE B 1 72 ? 28.001 51.693 -0.611 1.00 26.10 72 ILE B N 1
ATOM 2452 C CA . ILE B 1 72 ? 28.066 52.447 0.627 1.00 23.35 72 ILE B CA 1
ATOM 2453 C C . ILE B 1 72 ? 28.843 51.631 1.659 1.00 24.11 72 ILE B C 1
ATOM 2454 O O . ILE B 1 72 ? 28.538 50.462 1.904 1.00 21.76 72 ILE B O 1
ATOM 2459 N N . SER B 1 73 ? 29.846 52.264 2.253 1.00 24.38 73 SER B N 1
ATOM 2460 C CA . SER B 1 73 ? 30.751 51.614 3.186 1.00 25.62 73 SER B CA 1
ATOM 2461 C C . SER B 1 73 ? 30.510 52.135 4.601 1.00 26.24 73 SER B C 1
ATOM 2462 O O . SER B 1 73 ? 30.518 53.347 4.832 1.00 29.72 73 SER B O 1
ATOM 2465 N N . VAL B 1 74 ? 30.287 51.219 5.539 1.00 24.64 74 VAL B N 1
ATOM 2466 C CA . VAL B 1 74 ? 29.920 51.584 6.908 1.00 18.93 74 VAL B CA 1
ATOM 2467 C C . VAL B 1 74 ? 30.951 51.090 7.905 1.00 21.08 74 VAL B C 1
ATOM 2468 O O . VAL B 1 74 ? 31.352 49.925 7.880 1.00 18.73 74 VAL B O 1
ATOM 2472 N N . GLU B 1 75 ? 31.369 51.980 8.797 1.00 19.51 75 GLU B N 1
ATOM 2473 C CA . GLU B 1 75 ? 32.328 51.655 9.840 1.00 22.84 75 GLU B CA 1
ATOM 2474 C C . GLU B 1 75 ? 31.656 50.846 10.956 1.00 24.45 75 GLU B C 1
ATOM 2475 O O . GLU B 1 75 ? 31.803 51.147 12.137 1.00 30.40 75 GLU B O 1
ATOM 2481 N N . GLY B 1 76 ? 30.906 49.818 10.581 1.00 22.15 76 GLY B N 1
ATOM 2482 C CA . GLY B 1 76 ? 30.164 49.057 11.569 1.00 23.10 76 GLY B CA 1
ATOM 2483 C C . GLY B 1 76 ? 29.968 47.609 11.183 1.00 21.44 76 GLY B C 1
ATOM 2484 O O . GLY B 1 76 ? 30.588 47.119 10.237 1.00 20.38 76 GLY B O 1
ATOM 2485 N N . THR B 1 77 ? 29.101 46.926 11.924 1.00 18.47 77 THR B N 1
ATOM 2486 C CA . THR B 1 77 ? 28.839 45.504 11.711 1.00 19.14 77 THR B CA 1
ATOM 2487 C C . THR B 1 77 ? 27.878 45.271 10.543 1.00 18.60 77 THR B C 1
ATOM 2488 O O . THR B 1 77 ? 27.230 46.202 10.071 1.00 16.59 77 THR B O 1
ATOM 2492 N N . PRO B 1 78 ? 27.767 44.011 10.085 1.00 17.82 78 PRO B N 1
ATOM 2493 C CA . PRO B 1 78 ? 26.799 43.647 9.043 1.00 18.62 78 PRO B CA 1
ATOM 2494 C C . PRO B 1 78 ? 25.353 43.970 9.444 1.00 17.25 78 PRO B C 1
ATOM 2495 O O . PRO B 1 78 ? 24.573 44.416 8.609 1.00 19.84 78 PRO B O 1
ATOM 2499 N N . THR B 1 79 ? 25.002 43.738 10.704 1.00 15.13 79 THR B N 1
ATOM 2500 C CA . THR B 1 79 ? 23.660 44.041 11.174 1.00 17.31 79 THR B CA 1
ATOM 2501 C C . THR B 1 79 ? 23.458 45.553 11.220 1.00 20.45 79 THR B C 1
ATOM 2502 O O . THR B 1 79 ? 22.386 46.038 10.864 1.00 16.84 79 THR B O 1
ATOM 2506 N N . ASP B 1 80 ? 24.493 46.283 11.643 1.00 16.30 80 ASP B N 1
ATOM 2507 C CA . ASP B 1 80 ? 24.486 47.746 11.585 1.00 17.27 80 ASP B CA 1
ATOM 2508 C C . ASP B 1 80 ? 24.121 48.203 10.175 1.00 16.80 80 ASP B C 1
ATOM 2509 O O . ASP B 1 80 ? 23.297 49.092 9.995 1.00 16.37 80 ASP B O 1
ATOM 2514 N N . CYS B 1 81 ? 24.792 47.629 9.176 1.00 16.98 81 CYS B N 1
ATOM 2515 C CA . CYS B 1 81 ? 24.570 47.997 7.777 1.00 19.04 81 CYS B CA 1
ATOM 2516 C C . CYS B 1 81 ? 23.106 47.898 7.365 1.00 18.82 81 CYS B C 1
ATOM 2517 O O . CYS B 1 81 ? 22.515 48.878 6.891 1.00 19.92 81 CYS B O 1
ATOM 2520 N N . VAL B 1 82 ? 22.519 46.720 7.550 1.00 18.22 82 VAL B N 1
ATOM 2521 C CA . VAL B 1 82 ? 21.150 46.493 7.113 1.00 18.88 82 VAL B CA 1
ATOM 2522 C C . VAL B 1 82 ? 20.191 47.336 7.946 1.00 18.65 82 VAL B C 1
ATOM 2523 O O . VAL B 1 82 ? 19.252 47.936 7.415 1.00 19.88 82 VAL B O 1
ATOM 2527 N N . HIS B 1 83 ? 20.437 47.393 9.253 1.00 18.77 83 HIS B N 1
ATOM 2528 C CA . HIS B 1 83 ? 19.540 48.124 10.151 1.00 22.71 83 HIS B CA 1
ATOM 2529 C C . HIS B 1 83 ? 19.519 49.610 9.808 1.00 22.79 83 HIS B C 1
ATOM 2530 O O . HIS B 1 83 ? 18.450 50.219 9.659 1.00 22.48 83 HIS B O 1
ATOM 2537 N N . LEU B 1 84 ? 20.707 50.198 9.684 1.00 19.81 84 LEU B N 1
ATOM 2538 C CA . LEU B 1 84 ? 20.817 51.593 9.271 1.00 20.12 84 LEU B CA 1
ATOM 2539 C C . LEU B 1 84 ? 20.177 51.810 7.907 1.00 21.15 84 LEU B C 1
ATOM 2540 O O . LEU B 1 84 ? 19.465 52.793 7.704 1.00 21.03 84 LEU B O 1
ATOM 2545 N N . ALA B 1 85 ? 20.414 50.889 6.977 1.00 22.38 85 ALA B N 1
ATOM 2546 C CA . ALA B 1 85 ? 19.888 51.028 5.614 1.00 22.87 85 ALA B CA 1
ATOM 2547 C C . ALA B 1 85 ? 18.360 51.098 5.567 1.00 25.52 85 ALA B C 1
ATOM 2548 O O . ALA B 1 85 ? 17.787 51.816 4.745 1.00 28.13 85 ALA B O 1
ATOM 2550 N N . ILE B 1 86 ? 17.700 50.343 6.436 1.00 22.22 86 ILE B N 1
ATOM 2551 C CA . ILE B 1 86 ? 16.243 50.293 6.428 1.00 23.48 86 ILE B CA 1
ATOM 2552 C C . ILE B 1 86 ? 15.608 51.230 7.457 1.00 26.39 86 ILE B C 1
ATOM 2553 O O . ILE B 1 86 ? 14.387 51.215 7.648 1.00 25.67 86 ILE B O 1
ATOM 2558 N N . THR B 1 87 ? 16.432 52.048 8.109 1.00 23.67 87 THR B N 1
ATOM 2559 C CA . THR B 1 87 ? 15.926 53.027 9.072 1.00 24.65 87 THR B CA 1
ATOM 2560 C C . THR B 1 87 ? 16.366 54.468 8.779 1.00 24.47 87 THR B C 1
ATOM 2561 O O . THR B 1 87 ? 16.503 55.279 9.696 1.00 27.26 87 THR B O 1
ATOM 2565 N N . GLY B 1 88 ? 16.589 54.781 7.509 1.00 25.82 88 GLY B N 1
ATOM 2566 C CA . GLY B 1 88 ? 16.834 56.158 7.113 1.00 28.63 88 GLY B CA 1
ATOM 2567 C C . GLY B 1 88 ? 18.062 56.442 6.266 1.00 31.19 88 GLY B C 1
ATOM 2568 O O . GLY B 1 88 ? 18.154 57.501 5.637 1.00 31.49 88 GLY B O 1
ATOM 2569 N N . VAL B 1 89 ? 19.020 55.521 6.246 1.00 28.93 89 VAL B N 1
ATOM 2570 C CA . VAL B 1 89 ? 20.246 55.777 5.500 1.00 27.20 89 VAL B CA 1
ATOM 2571 C C . VAL B 1 89 ? 20.016 55.703 3.994 1.00 29.51 89 VAL B C 1
ATOM 2572 O O . VAL B 1 89 ? 20.565 56.505 3.232 1.00 26.56 89 VAL B O 1
ATOM 2576 N N . LEU B 1 90 ? 19.195 54.755 3.562 1.00 28.55 90 LEU B N 1
ATOM 2577 C CA . LEU B 1 90 ? 18.807 54.703 2.158 1.00 30.18 90 LEU B CA 1
ATOM 2578 C C . LEU B 1 90 ? 17.604 55.617 1.918 1.00 33.19 90 LEU B C 1
ATOM 2579 O O . LEU B 1 90 ? 16.684 55.666 2.733 1.00 32.64 90 LEU B O 1
ATOM 2584 N N . PRO B 1 91 ? 17.621 56.359 0.801 1.00 36.25 91 PRO B N 1
ATOM 2585 C CA . PRO B 1 91 ? 16.509 57.259 0.473 1.00 37.52 91 PRO B CA 1
ATOM 2586 C C . PRO B 1 91 ? 15.203 56.508 0.206 1.00 37.38 91 PRO B C 1
ATOM 2587 O O . PRO B 1 91 ? 14.129 57.017 0.538 1.00 38.04 91 PRO B O 1
ATOM 2591 N N . GLU B 1 92 ? 15.292 55.311 -0.369 1.00 34.50 92 GLU B N 1
ATOM 2592 C CA . GLU B 1 92 ? 14.099 54.510 -0.637 1.00 35.58 92 GLU B CA 1
ATOM 2593 C C . GLU B 1 92 ? 14.181 53.112 -0.014 1.00 36.41 92 GLU B C 1
ATOM 2594 O O . GLU B 1 92 ? 15.242 52.480 -0.023 1.00 35.03 92 GLU B O 1
ATOM 2608 N N . PRO B 1 94 ? 14.190 49.305 0.605 1.00 32.17 94 PRO B N 1
ATOM 2609 C CA . PRO B 1 94 ? 14.385 48.123 -0.241 1.00 27.74 94 PRO B CA 1
ATOM 2610 C C . PRO B 1 94 ? 13.289 47.084 -0.011 1.00 27.85 94 PRO B C 1
ATOM 2611 O O . PRO B 1 94 ? 12.623 47.103 1.023 1.00 27.90 94 PRO B O 1
ATOM 2615 N N . ASP B 1 95 ? 13.125 46.181 -0.971 1.00 28.04 95 ASP B N 1
ATOM 2616 C CA . ASP B 1 95 ? 12.102 45.144 -0.896 1.00 25.49 95 ASP B CA 1
ATOM 2617 C C . ASP B 1 95 ? 12.599 43.864 -0.236 1.00 25.08 95 ASP B C 1
ATOM 2618 O O . ASP B 1 95 ? 11.825 43.148 0.392 1.00 26.62 95 ASP B O 1
ATOM 2639 N N . VAL B 1 97 ? 16.515 41.759 1.368 1.00 23.12 97 VAL B N 1
ATOM 2640 C CA . VAL B 1 97 ? 17.944 41.763 1.661 1.00 21.50 97 VAL B CA 1
ATOM 2641 C C . VAL B 1 97 ? 18.574 40.500 1.091 1.00 22.97 97 VAL B C 1
ATOM 2642 O O . VAL B 1 97 ? 18.022 39.403 1.216 1.00 25.01 97 VAL B O 1
ATOM 2646 N N . VAL B 1 98 ? 19.720 40.656 0.439 1.00 20.96 98 VAL B N 1
ATOM 2647 C CA . VAL B 1 98 ? 20.551 39.513 0.079 1.00 19.87 98 VAL B CA 1
ATOM 2648 C C . VAL B 1 98 ? 21.942 39.759 0.642 1.00 25.09 98 VAL B C 1
ATOM 2649 O O . VAL B 1 98 ? 22.547 40.796 0.366 1.00 24.69 98 VAL B O 1
ATOM 2653 N N . ALA B 1 99 ? 22.447 38.826 1.445 1.00 21.13 99 ALA B N 1
ATOM 2654 C CA . ALA B 1 99 ? 23.745 39.017 2.090 1.00 21.60 99 ALA B CA 1
ATOM 2655 C C . ALA B 1 99 ? 24.743 37.972 1.602 1.00 22.73 99 ALA B C 1
ATOM 2656 O O . ALA B 1 99 ? 24.455 36.781 1.624 1.00 23.35 99 ALA B O 1
ATOM 2658 N N . GLY B 1 100 ? 25.913 38.430 1.166 1.00 26.48 100 GLY B N 1
ATOM 2659 C CA . GLY B 1 100 ? 26.934 37.561 0.601 1.00 30.89 100 GLY B CA 1
ATOM 2660 C C . GLY B 1 100 ? 27.588 38.230 -0.597 1.00 30.67 100 GLY B C 1
ATOM 2661 O O . GLY B 1 100 ? 27.477 39.441 -0.757 1.00 25.54 100 GLY B O 1
ATOM 2662 N N . ILE B 1 101 ? 28.265 37.463 -1.447 1.00 30.61 101 ILE B N 1
ATOM 2663 C CA . ILE B 1 101 ? 28.462 36.034 -1.272 1.00 26.33 101 ILE B CA 1
ATOM 2664 C C . ILE B 1 101 ? 29.623 35.794 -0.326 1.00 28.52 101 ILE B C 1
ATOM 2665 O O . ILE B 1 101 ? 30.741 36.248 -0.580 1.00 29.68 101 ILE B O 1
ATOM 2670 N N . ASN B 1 102 ? 29.369 35.080 0.766 1.00 26.17 102 ASN B N 1
ATOM 2671 C CA . ASN B 1 102 ? 30.402 34.907 1.778 1.00 28.28 102 ASN B CA 1
ATOM 2672 C C . ASN B 1 102 ? 31.575 34.055 1.315 1.00 28.55 102 ASN B C 1
ATOM 2673 O O . ASN B 1 102 ? 31.397 33.030 0.651 1.00 29.23 102 ASN B O 1
ATOM 2678 N N . ALA B 1 103 ? 32.772 34.503 1.684 1.00 32.41 103 ALA B N 1
ATOM 2679 C CA . ALA B 1 103 ? 33.999 33.754 1.473 1.00 34.78 103 ALA B CA 1
ATOM 2680 C C . ALA B 1 103 ? 34.054 32.627 2.494 1.00 35.00 103 ALA B C 1
ATOM 2681 O O . ALA B 1 103 ? 34.680 32.764 3.542 1.00 36.11 103 ALA B O 1
ATOM 2683 N N . GLY B 1 104 ? 33.385 31.516 2.201 1.00 31.52 104 GLY B N 1
ATOM 2684 C CA . GLY B 1 104 ? 33.354 30.409 3.136 1.00 31.69 104 GLY B CA 1
ATOM 2685 C C . GLY B 1 104 ? 31.956 29.966 3.513 1.00 30.86 104 GLY B C 1
ATOM 2686 O O . GLY B 1 104 ? 30.997 30.736 3.421 1.00 28.07 104 GLY B O 1
ATOM 2687 N N . PRO B 1 105 ? 31.829 28.707 3.944 1.00 33.30 105 PRO B N 1
ATOM 2688 C CA . PRO B 1 105 ? 30.504 28.165 4.229 1.00 30.76 105 PRO B CA 1
ATOM 2689 C C . PRO B 1 105 ? 29.975 28.677 5.550 1.00 27.49 105 PRO B C 1
ATOM 2690 O O . PRO B 1 105 ? 30.743 28.992 6.456 1.00 25.37 105 PRO B O 1
ATOM 2694 N N . ASN B 1 106 ? 28.657 28.775 5.644 1.00 23.33 106 ASN B N 1
ATOM 2695 C CA . ASN B 1 106 ? 28.000 28.968 6.922 1.00 24.91 106 ASN B CA 1
ATOM 2696 C C . ASN B 1 106 ? 27.033 27.828 7.173 1.00 27.60 106 ASN B C 1
ATOM 2697 O O . ASN B 1 106 ? 25.855 27.906 6.816 1.00 26.16 106 ASN B O 1
ATOM 2702 N N . LEU B 1 107 ? 27.549 26.759 7.777 1.00 28.85 107 LEU B N 1
ATOM 2703 C CA . LEU B 1 107 ? 26.788 25.525 7.956 1.00 27.48 107 LEU B CA 1
ATOM 2704 C C . LEU B 1 107 ? 26.666 25.161 9.424 1.00 28.83 107 LEU B C 1
ATOM 2705 O O . LEU B 1 107 ? 27.534 25.497 10.227 1.00 28.22 107 LEU B O 1
ATOM 2710 N N . GLY B 1 108 ? 25.587 24.464 9.764 1.00 32.03 108 GLY B N 1
ATOM 2711 C CA . GLY B 1 108 ? 25.378 23.964 11.113 1.00 30.11 108 GLY B CA 1
ATOM 2712 C C . GLY B 1 108 ? 25.483 25.028 12.186 1.00 33.75 108 GLY B C 1
ATOM 2713 O O . GLY B 1 108 ? 24.951 26.131 12.043 1.00 32.19 108 GLY B O 1
ATOM 2714 N N . ASP B 1 109 ? 26.178 24.698 13.269 1.00 36.33 109 ASP B N 1
ATOM 2715 C CA . ASP B 1 109 ? 26.284 25.604 14.407 1.00 40.19 109 ASP B CA 1
ATOM 2716 C C . ASP B 1 109 ? 26.912 26.945 14.030 1.00 31.32 109 ASP B C 1
ATOM 2717 O O . ASP B 1 109 ? 26.681 27.948 14.697 1.00 30.82 109 ASP B O 1
ATOM 2722 N N . ASP B 1 110 ? 27.714 26.961 12.971 1.00 30.02 110 ASP B N 1
ATOM 2723 C CA . ASP B 1 110 ? 28.413 28.188 12.594 1.00 31.41 110 ASP B CA 1
ATOM 2724 C C . ASP B 1 110 ? 27.443 29.340 12.310 1.00 31.97 110 ASP B C 1
ATOM 2725 O O . ASP B 1 110 ? 27.784 30.509 12.494 1.00 30.95 110 ASP B O 1
ATOM 2730 N N . VAL B 1 111 ? 26.227 29.012 11.879 1.00 34.97 111 VAL B N 1
ATOM 2731 C CA . VAL B 1 111 ? 25.259 30.041 11.499 1.00 29.88 111 VAL B CA 1
ATOM 2732 C C . VAL B 1 111 ? 24.882 30.945 12.662 1.00 28.94 111 VAL B C 1
ATOM 2733 O O . VAL B 1 111 ? 24.480 32.079 12.458 1.00 26.43 111 VAL B O 1
ATOM 2737 N N . TRP B 1 112 ? 25.025 30.450 13.885 1.00 28.39 112 TRP B N 1
ATOM 2738 C CA . TRP B 1 112 ? 24.709 31.246 15.060 1.00 30.18 112 TRP B CA 1
ATOM 2739 C C . TRP B 1 112 ? 25.622 32.468 15.227 1.00 27.94 112 TRP B C 1
ATOM 2740 O O . TRP B 1 112 ? 25.235 33.466 15.834 1.00 24.03 112 TRP B O 1
ATOM 2751 N N . TYR B 1 113 ? 26.829 32.383 14.682 1.00 24.32 113 TYR B N 1
ATOM 2752 C CA . TYR B 1 113 ? 27.836 33.425 14.876 1.00 23.42 113 TYR B CA 1
ATOM 2753 C C . TYR B 1 113 ? 28.082 34.245 13.616 1.00 25.93 113 TYR B C 1
ATOM 2754 O O . TYR B 1 113 ? 28.835 35.218 13.636 1.00 21.94 113 TYR B O 1
ATOM 2763 N N . SER B 1 114 ? 27.451 33.831 12.529 1.00 26.00 114 SER B N 1
ATOM 2764 C CA . SER B 1 114 ? 27.694 34.402 11.211 1.00 24.86 114 SER B CA 1
ATOM 2765 C C . SER B 1 114 ? 27.115 35.806 11.040 1.00 23.63 114 SER B C 1
ATOM 2766 O O . SER B 1 114 ? 25.920 36.021 11.233 1.00 21.65 114 SER B O 1
ATOM 2769 N N . GLY B 1 115 ? 27.965 36.759 10.667 1.00 21.13 115 GLY B N 1
ATOM 2770 C CA . GLY B 1 115 ? 27.501 38.094 10.339 1.00 19.54 115 GLY B CA 1
ATOM 2771 C C . GLY B 1 115 ? 26.733 38.105 9.026 1.00 20.63 115 GLY B C 1
ATOM 2772 O O . GLY B 1 115 ? 25.845 38.929 8.831 1.00 19.50 115 GLY B O 1
ATOM 2773 N N . THR B 1 116 ? 27.070 37.196 8.116 1.00 23.05 116 THR B N 1
ATOM 2774 C CA . THR B 1 116 ? 26.334 37.103 6.850 1.00 21.23 116 THR B CA 1
ATOM 2775 C C . THR B 1 116 ? 24.889 36.666 7.072 1.00 25.09 116 THR B C 1
ATOM 2776 O O . THR B 1 116 ? 23.950 37.259 6.528 1.00 20.71 116 THR B O 1
ATOM 2780 N N . VAL B 1 117 ? 24.707 35.626 7.876 1.00 22.02 117 VAL B N 1
ATOM 2781 C CA . VAL B 1 117 ? 23.370 35.188 8.218 1.00 20.99 117 VAL B CA 1
ATOM 2782 C C . VAL B 1 117 ? 22.629 36.298 8.962 1.00 19.32 117 VAL B C 1
ATOM 2783 O O . VAL B 1 117 ? 21.445 36.530 8.720 1.00 19.53 117 VAL B O 1
ATOM 2787 N N . ALA B 1 118 ? 23.327 36.994 9.859 1.00 17.77 118 ALA B N 1
ATOM 2788 C CA . ALA B 1 118 ? 22.697 38.042 10.662 1.00 18.50 118 ALA B CA 1
ATOM 2789 C C . ALA B 1 118 ? 22.163 39.188 9.799 1.00 19.99 118 ALA B C 1
ATOM 2790 O O . ALA B 1 118 ? 21.072 39.709 10.050 1.00 15.05 118 ALA B O 1
ATOM 2792 N N . ALA B 1 119 ? 22.921 39.586 8.778 1.00 19.54 119 ALA B N 1
ATOM 2793 C CA . ALA B 1 119 ? 22.439 40.647 7.878 1.00 19.98 119 ALA B CA 1
ATOM 2794 C C . ALA B 1 119 ? 21.115 40.263 7.206 1.00 19.66 119 ALA B C 1
ATOM 2795 O O . ALA B 1 119 ? 20.189 41.079 7.109 1.00 20.84 119 ALA B O 1
ATOM 2797 N N . ALA B 1 120 ? 21.037 39.023 6.736 1.00 20.47 120 ALA B N 1
ATOM 2798 C CA . ALA B 1 120 ? 19.803 38.489 6.164 1.00 21.35 120 ALA B CA 1
ATOM 2799 C C . ALA B 1 120 ? 18.657 38.512 7.177 1.00 17.97 120 ALA B C 1
ATOM 2800 O O . ALA B 1 120 ? 17.559 38.962 6.871 1.00 21.98 120 ALA B O 1
ATOM 2818 N N . GLU B 1 122 ? 18.196 40.447 9.575 1.00 21.79 122 GLU B N 1
ATOM 2819 C CA . GLU B 1 122 ? 17.748 41.825 9.779 1.00 21.99 122 GLU B CA 1
ATOM 2820 C C . GLU B 1 122 ? 16.760 42.245 8.684 1.00 23.51 122 GLU B C 1
ATOM 2821 O O . GLU B 1 122 ? 15.961 43.169 8.869 1.00 26.82 122 GLU B O 1
ATOM 2827 N N . GLY B 1 123 ? 16.790 41.543 7.555 1.00 23.83 123 GLY B N 1
ATOM 2828 C CA . GLY B 1 123 ? 15.844 41.787 6.480 1.00 24.57 123 GLY B CA 1
ATOM 2829 C C . GLY B 1 123 ? 14.474 41.154 6.683 1.00 25.26 123 GLY B C 1
ATOM 2830 O O . GLY B 1 123 ? 13.636 41.217 5.794 1.00 26.35 123 GLY B O 1
ATOM 2831 N N . ARG B 1 124 ? 14.242 40.548 7.847 1.00 21.89 124 ARG B N 1
ATOM 2832 C CA . ARG B 1 124 ? 12.954 39.924 8.140 1.00 25.44 124 ARG B CA 1
ATOM 2833 C C . ARG B 1 124 ? 11.860 40.984 8.237 1.00 31.52 124 ARG B C 1
ATOM 2834 O O . ARG B 1 124 ? 10.691 40.692 8.018 1.00 34.23 124 ARG B O 1
ATOM 2842 N N . PHE B 1 125 ? 12.246 42.217 8.557 1.00 34.52 125 PHE B N 1
ATOM 2843 C CA . PHE B 1 125 ? 11.284 43.318 8.644 1.00 37.35 125 PHE B CA 1
ATOM 2844 C C . PHE B 1 125 ? 10.692 43.709 7.282 1.00 37.39 125 PHE B C 1
ATOM 2845 O O . PHE B 1 125 ? 9.671 44.386 7.230 1.00 39.12 125 PHE B O 1
ATOM 2853 N N . LEU B 1 126 ? 11.329 43.299 6.186 1.00 33.53 126 LEU B N 1
ATOM 2854 C CA . LEU B 1 126 ? 10.876 43.707 4.856 1.00 33.16 126 LEU B CA 1
ATOM 2855 C C . LEU B 1 126 ? 9.754 42.808 4.322 1.00 42.31 126 LEU B C 1
ATOM 2856 O O . LEU B 1 126 ? 9.350 41.848 4.979 1.00 43.42 126 LEU B O 1
ATOM 2861 N N . GLY B 1 127 ? 9.256 43.128 3.133 1.00 45.41 127 GLY B N 1
ATOM 2862 C CA . GLY B 1 127 ? 8.106 42.434 2.572 1.00 49.26 127 GLY B CA 1
ATOM 2863 C C . GLY B 1 127 ? 8.389 41.126 1.848 1.00 47.95 127 GLY B C 1
ATOM 2864 O O . GLY B 1 127 ? 7.483 40.312 1.657 1.00 51.02 127 GLY B O 1
ATOM 2865 N N . LEU B 1 128 ? 9.636 40.925 1.435 1.00 37.06 128 LEU B N 1
ATOM 2866 C CA . LEU B 1 128 ? 10.018 39.715 0.718 1.00 31.54 128 LEU B CA 1
ATOM 2867 C C . LEU B 1 128 ? 11.041 38.894 1.525 1.00 30.72 128 LEU B C 1
ATOM 2868 O O . LEU B 1 128 ? 11.585 39.377 2.523 1.00 32.31 128 LEU B O 1
ATOM 2873 N N . PRO B 1 129 ? 11.290 37.643 1.108 1.00 28.89 129 PRO B N 1
ATOM 2874 C CA . PRO B 1 129 ? 12.255 36.808 1.832 1.00 28.38 129 PRO B CA 1
ATOM 2875 C C . PRO B 1 129 ? 13.645 37.432 1.858 1.00 25.18 129 PRO B C 1
ATOM 2876 O O . PRO B 1 129 ? 14.008 38.178 0.951 1.00 28.89 129 PRO B O 1
ATOM 2880 N N . ALA B 1 130 ? 14.420 37.124 2.890 1.00 22.52 130 ALA B N 1
ATOM 2881 C CA . ALA B 1 130 ? 15.814 37.541 2.929 1.00 19.82 130 ALA B CA 1
ATOM 2882 C C . ALA B 1 130 ? 16.686 36.329 2.665 1.00 21.75 130 ALA B C 1
ATOM 2883 O O . ALA B 1 130 ? 16.391 35.235 3.147 1.00 21.96 130 ALA B O 1
ATOM 2885 N N . LEU B 1 131 ? 17.766 36.532 1.920 1.00 18.84 131 LEU B N 1
ATOM 2886 C CA . LEU B 1 131 ? 18.683 35.456 1.578 1.00 19.07 131 LEU B CA 1
ATOM 2887 C C . LEU B 1 131 ? 20.088 35.717 2.122 1.00 21.21 131 LEU B C 1
ATOM 2888 O O . LEU B 1 131 ? 20.628 36.813 1.981 1.00 20.13 131 LEU B O 1
ATOM 2893 N N . ALA B 1 132 ? 20.673 34.708 2.749 1.00 20.27 132 ALA B N 1
ATOM 2894 C CA . ALA B 1 132 ? 22.091 34.725 3.061 1.00 20.69 132 ALA B CA 1
ATOM 2895 C C . ALA B 1 132 ? 22.714 33.706 2.120 1.00 25.28 132 ALA B C 1
ATOM 2896 O O . ALA B 1 132 ? 22.179 32.611 1.962 1.00 23.33 132 ALA B O 1
ATOM 2898 N N A VAL B 1 133 ? 23.826 34.072 1.491 0.62 23.67 133 VAL B N 1
ATOM 2899 N N B VAL B 1 133 ? 23.826 34.068 1.490 0.38 23.80 133 VAL B N 1
ATOM 2900 C CA A VAL B 1 133 ? 24.468 33.215 0.497 0.62 24.34 133 VAL B CA 1
ATOM 2901 C CA B VAL B 1 133 ? 24.451 33.195 0.499 0.38 24.13 133 VAL B CA 1
ATOM 2902 C C A VAL B 1 133 ? 25.952 33.038 0.794 0.62 23.30 133 VAL B C 1
ATOM 2903 C C B VAL B 1 133 ? 25.955 33.036 0.726 0.38 23.52 133 VAL B C 1
ATOM 2904 O O A VAL B 1 133 ? 26.675 34.013 0.976 0.62 24.53 133 VAL B O 1
ATOM 2905 O O B VAL B 1 133 ? 26.690 34.019 0.803 0.38 24.37 133 VAL B O 1
ATOM 2912 N N . SER B 1 134 ? 26.399 31.786 0.840 1.00 24.32 134 SER B N 1
ATOM 2913 C CA . SER B 1 134 ? 27.780 31.484 1.168 1.00 25.56 134 SER B CA 1
ATOM 2914 C C . SER B 1 134 ? 28.375 30.508 0.154 1.00 31.71 134 SER B C 1
ATOM 2915 O O . SER B 1 134 ? 27.723 29.551 -0.258 1.00 30.02 134 SER B O 1
ATOM 2918 N N . LEU B 1 135 ? 29.613 30.772 -0.248 1.00 32.09 135 LEU B N 1
ATOM 2919 C CA . LEU B 1 135 ? 30.347 29.877 -1.130 1.00 33.95 135 LEU B CA 1
ATOM 2920 C C . LEU B 1 135 ? 31.235 28.971 -0.287 1.00 36.11 135 LEU B C 1
ATOM 2921 O O . LEU B 1 135 ? 31.989 29.453 0.559 1.00 36.63 135 LEU B O 1
ATOM 2926 N N . GLY B 1 136 ? 31.141 27.663 -0.515 1.00 35.34 136 GLY B N 1
ATOM 2927 C CA . GLY B 1 136 ? 31.870 26.698 0.290 1.00 35.21 136 GLY B CA 1
ATOM 2928 C C . GLY B 1 136 ? 33.352 26.605 -0.035 1.00 37.44 136 GLY B C 1
ATOM 2929 O O . GLY B 1 136 ? 33.834 27.233 -0.978 1.00 36.33 136 GLY B O 1
ATOM 2930 N N . GLY B 1 137 ? 34.076 25.819 0.759 1.00 38.94 137 GLY B N 1
ATOM 2931 C CA . GLY B 1 137 ? 35.486 25.572 0.520 1.00 42.62 137 GLY B CA 1
ATOM 2932 C C . GLY B 1 137 ? 36.411 26.603 1.136 1.00 45.39 137 GLY B C 1
ATOM 2933 O O . GLY B 1 137 ? 36.031 27.329 2.057 1.00 44.73 137 GLY B O 1
ATOM 2934 N N . GLU B 1 138 ? 37.637 26.661 0.621 1.00 48.99 138 GLU B N 1
ATOM 2935 C CA . GLU B 1 138 ? 38.643 27.594 1.110 1.00 53.36 138 GLU B CA 1
ATOM 2936 C C . GLU B 1 138 ? 39.286 28.327 -0.061 1.00 53.27 138 GLU B C 1
ATOM 2937 O O . GLU B 1 138 ? 40.140 29.195 0.129 1.00 52.33 138 GLU B O 1
ATOM 2943 N N . LEU B 1 139 ? 38.866 27.972 -1.270 1.00 54.79 139 LEU B N 1
ATOM 2944 C CA . LEU B 1 139 ? 39.505 28.454 -2.490 1.00 58.09 139 LEU B CA 1
ATOM 2945 C C . LEU B 1 139 ? 38.694 29.546 -3.187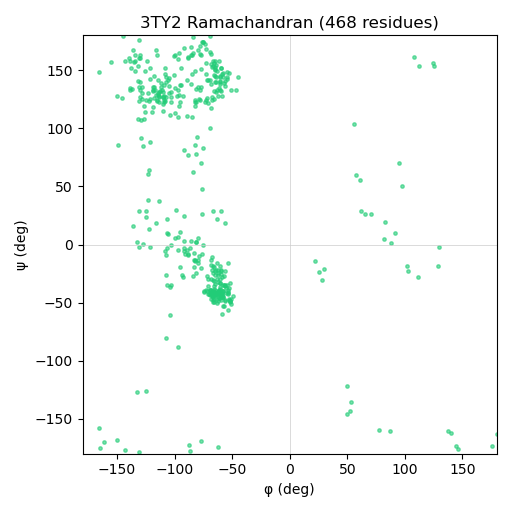 1.00 56.31 139 LEU B C 1
ATOM 2946 O O . LEU B 1 139 ? 39.261 30.477 -3.756 1.00 57.74 139 LEU B O 1
ATOM 2951 N N . PHE B 1 140 ? 37.371 29.414 -3.154 1.00 52.04 140 PHE B N 1
ATOM 2952 C CA . PHE B 1 140 ? 36.471 30.435 -3.690 1.00 49.08 140 PHE B CA 1
ATOM 2953 C C . PHE B 1 140 ? 36.731 30.747 -5.166 1.00 52.05 140 PHE B C 1
ATOM 2954 O O . PHE B 1 140 ? 37.027 31.885 -5.531 1.00 52.96 140 PHE B O 1
ATOM 2962 N N . ARG B 1 141 ? 36.596 29.727 -6.009 1.00 55.51 141 ARG B N 1
ATOM 2963 C CA . ARG B 1 141 ? 36.902 29.847 -7.430 1.00 60.20 141 ARG B CA 1
ATOM 2964 C C . ARG B 1 141 ? 35.690 30.219 -8.278 1.00 56.83 141 ARG B C 1
ATOM 2965 O O . ARG B 1 141 ? 35.835 30.824 -9.341 1.00 55.61 141 ARG B O 1
ATOM 2973 N N . TYR B 1 142 ? 34.499 29.841 -7.820 1.00 52.73 142 TYR B N 1
ATOM 2974 C CA . TYR B 1 142 ? 33.288 30.042 -8.607 1.00 50.07 142 TYR B CA 1
ATOM 2975 C C . TYR B 1 142 ? 32.235 30.890 -7.888 1.00 46.14 142 TYR B C 1
ATOM 2976 O O . TYR B 1 142 ? 31.147 30.406 -7.579 1.00 42.53 142 TYR B O 1
ATOM 2985 N N . TYR B 1 143 ? 32.561 32.151 -7.626 1.00 44.11 143 TYR B N 1
ATOM 2986 C CA . TYR B 1 143 ? 31.585 33.074 -7.060 1.00 41.26 143 TYR B CA 1
ATOM 2987 C C . TYR B 1 143 ? 30.400 33.216 -8.009 1.00 40.97 143 TYR B C 1
ATOM 2988 O O . TYR B 1 143 ? 29.261 33.397 -7.578 1.00 37.85 143 TYR B O 1
ATOM 2997 N N . GLU B 1 144 ? 30.676 33.121 -9.306 1.00 42.61 144 GLU B N 1
ATOM 2998 C CA . GLU B 1 144 ? 29.644 33.253 -10.329 1.00 44.77 144 GLU B CA 1
ATOM 2999 C C . GLU B 1 144 ? 28.559 32.186 -10.202 1.00 42.67 144 GLU B C 1
ATOM 3000 O O . GLU B 1 144 ? 27.409 32.405 -10.578 1.00 41.68 144 GLU B O 1
ATOM 3006 N N . THR B 1 145 ? 28.933 31.024 -9.685 1.00 41.36 145 THR B N 1
ATOM 3007 C CA . THR B 1 145 ? 27.968 29.956 -9.483 1.00 39.71 145 THR B CA 1
ATOM 3008 C C . THR B 1 145 ? 26.958 30.352 -8.414 1.00 39.34 145 THR B C 1
ATOM 3009 O O . THR B 1 145 ? 25.751 30.231 -8.612 1.00 39.31 145 THR B O 1
ATOM 3013 N N . ALA B 1 146 ? 27.460 30.828 -7.280 1.00 38.04 146 ALA B N 1
ATOM 3014 C CA . ALA B 1 146 ? 26.592 31.261 -6.194 1.00 34.66 146 ALA B CA 1
ATOM 3015 C C . ALA B 1 146 ? 25.678 32.377 -6.676 1.00 32.60 146 ALA B C 1
ATOM 3016 O O . ALA B 1 146 ? 24.486 32.387 -6.383 1.00 34.13 146 ALA B O 1
ATOM 3018 N N . ALA B 1 147 ? 26.244 33.318 -7.425 1.00 31.24 147 ALA B N 1
ATOM 3019 C CA . ALA B 1 147 ? 25.470 34.435 -7.949 1.00 33.96 147 ALA B CA 1
ATOM 3020 C C . ALA B 1 147 ? 24.357 33.964 -8.877 1.00 33.15 147 ALA B C 1
ATOM 3021 O O . ALA B 1 147 ? 23.251 34.502 -8.851 1.00 32.49 147 ALA B O 1
ATOM 3023 N N . LYS B 1 148 ? 24.647 32.960 -9.697 1.00 31.21 148 LYS B N 1
ATOM 3024 C CA . LYS B 1 148 ? 23.645 32.443 -10.615 1.00 37.09 148 LYS B CA 1
ATOM 3025 C C . LYS B 1 148 ? 22.511 31.780 -9.840 1.00 35.05 148 LYS B C 1
ATOM 3026 O O . LYS B 1 148 ? 21.339 31.994 -10.139 1.00 32.69 148 LYS B O 1
ATOM 3032 N N . VAL B 1 149 ? 22.868 30.988 -8.833 1.00 34.14 149 VAL B N 1
ATOM 3033 C CA . VAL B 1 149 ? 21.867 30.388 -7.956 1.00 32.82 149 VAL B CA 1
ATOM 3034 C C . VAL B 1 149 ? 20.923 31.441 -7.377 1.00 30.03 149 VAL B C 1
ATOM 3035 O O . VAL B 1 149 ? 19.702 31.277 -7.397 1.00 30.88 149 VAL B O 1
ATOM 3039 N N . VAL B 1 150 ? 21.488 32.528 -6.870 1.00 29.03 150 VAL B N 1
ATOM 3040 C CA . VAL B 1 150 ? 20.677 33.566 -6.248 1.00 33.31 150 VAL B CA 1
ATOM 3041 C C . VAL B 1 150 ? 19.787 34.250 -7.270 1.00 32.77 150 VAL B C 1
ATOM 3042 O O . VAL B 1 150 ? 18.607 34.469 -7.026 1.00 30.91 150 VAL B O 1
ATOM 3046 N N . TYR B 1 151 ? 20.364 34.580 -8.418 1.00 36.78 151 TYR B N 1
ATOM 3047 C CA . TYR B 1 151 ? 19.603 35.165 -9.512 1.00 37.52 151 TYR B CA 1
ATOM 3048 C C . TYR B 1 151 ? 18.343 34.336 -9.767 1.00 32.59 151 TYR B C 1
ATOM 3049 O O . TYR B 1 151 ? 17.249 34.873 -9.912 1.00 34.08 151 TYR B O 1
ATOM 3058 N N . GLN B 1 152 ? 18.501 33.017 -9.784 1.00 32.11 152 GLN B N 1
ATOM 3059 C CA . GLN B 1 152 ? 17.389 32.117 -10.068 1.00 38.43 152 GLN B CA 1
ATOM 3060 C C . GLN B 1 152 ? 16.349 32.122 -8.956 1.00 38.40 152 GLN B C 1
ATOM 3061 O O . GLN B 1 152 ? 15.151 32.125 -9.222 1.00 34.62 152 GLN B O 1
ATOM 3067 N N . LEU B 1 153 ? 16.815 32.123 -7.712 1.00 35.96 153 LEU B N 1
ATOM 3068 C CA . LEU B 1 153 ? 15.921 32.157 -6.562 1.00 34.01 153 LEU B CA 1
ATOM 3069 C C . LEU B 1 153 ? 15.060 33.415 -6.572 1.00 31.75 153 LEU B C 1
ATOM 3070 O O . LEU B 1 153 ? 13.870 33.366 -6.281 1.00 33.77 153 LEU B O 1
ATOM 3075 N N . ILE B 1 154 ? 15.667 34.551 -6.892 1.00 31.65 154 ILE B N 1
ATOM 3076 C CA . ILE B 1 154 ? 14.923 35.802 -6.887 1.00 31.52 154 ILE B CA 1
ATOM 3077 C C . ILE B 1 154 ? 13.855 35.813 -7.988 1.00 33.42 154 ILE B C 1
ATOM 3078 O O . ILE B 1 154 ? 12.695 36.128 -7.727 1.00 32.79 154 ILE B O 1
ATOM 3083 N N . GLN B 1 155 ? 14.233 35.437 -9.206 1.00 36.36 155 GLN B N 1
ATOM 3084 C CA . GLN B 1 155 ? 13.257 35.391 -10.296 1.00 37.74 155 GLN B CA 1
ATOM 3085 C C . GLN B 1 155 ? 12.051 34.541 -9.899 1.00 40.57 155 GLN B C 1
ATOM 3086 O O . GLN B 1 155 ? 10.902 34.917 -10.148 1.00 41.82 155 GLN B O 1
ATOM 3092 N N . ARG B 1 156 ? 12.313 33.407 -9.260 1.00 37.52 156 ARG B N 1
ATOM 3093 C CA . ARG B 1 156 ? 11.231 32.529 -8.828 1.00 40.90 156 ARG B CA 1
ATOM 3094 C C . ARG B 1 156 ? 10.386 33.166 -7.723 1.00 42.14 156 ARG B C 1
ATOM 3095 O O . ARG B 1 156 ? 9.160 33.090 -7.754 1.00 44.52 156 ARG B O 1
ATOM 3103 N N . ILE B 1 157 ? 11.045 33.792 -6.752 1.00 40.23 157 ILE B N 1
ATOM 3104 C CA . ILE B 1 157 ? 10.351 34.462 -5.654 1.00 41.77 157 ILE B CA 1
ATOM 3105 C C . ILE B 1 157 ? 9.336 35.479 -6.178 1.00 47.68 157 ILE B C 1
ATOM 3106 O O . ILE B 1 157 ? 8.275 35.676 -5.588 1.00 48.88 157 ILE B O 1
ATOM 3111 N N . GLU B 1 158 ? 9.667 36.120 -7.292 1.00 49.78 158 GLU B N 1
ATOM 3112 C CA . GLU B 1 158 ? 8.749 37.061 -7.923 1.00 51.25 158 GLU B CA 1
ATOM 3113 C C . GLU B 1 158 ? 7.511 36.356 -8.472 1.00 49.57 158 GLU B C 1
ATOM 3114 O O . GLU B 1 158 ? 6.398 36.859 -8.345 1.00 51.60 158 GLU B O 1
ATOM 3120 N N . LYS B 1 159 ? 7.712 35.186 -9.069 1.00 47.57 159 LYS B N 1
ATOM 3121 C CA . LYS B 1 159 ? 6.623 34.420 -9.675 1.00 50.61 159 LYS B CA 1
ATOM 3122 C C . LYS B 1 159 ? 5.828 33.611 -8.657 1.00 49.15 159 LYS B C 1
ATOM 3123 O O . LYS B 1 159 ? 4.663 33.284 -8.882 1.00 51.54 159 LYS B O 1
ATOM 3129 N N . ASP B 1 160 ? 6.465 33.285 -7.539 1.00 41.89 160 ASP B N 1
ATOM 3130 C CA . ASP B 1 160 ? 5.952 32.258 -6.645 1.00 41.05 160 ASP B CA 1
ATOM 3131 C C . ASP B 1 160 ? 6.360 32.618 -5.227 1.00 42.18 160 ASP B C 1
ATOM 3132 O O . ASP B 1 160 ? 7.400 32.176 -4.742 1.00 39.45 160 ASP B O 1
ATOM 3137 N N . PRO B 1 161 ? 5.551 33.453 -4.566 1.00 46.62 161 PRO B N 1
ATOM 3138 C CA . PRO B 1 161 ? 5.861 34.011 -3.245 1.00 46.23 161 PRO B CA 1
ATOM 3139 C C . PRO B 1 161 ? 6.052 32.966 -2.148 1.00 43.74 161 PRO B C 1
ATOM 3140 O O . PRO B 1 161 ? 5.372 31.940 -2.128 1.00 40.55 161 PRO B O 1
ATOM 3144 N N . LEU B 1 162 ? 6.985 33.243 -1.241 1.00 41.12 162 LEU B N 1
ATOM 3145 C CA . LEU B 1 162 ? 7.165 32.442 -0.039 1.00 40.18 162 LEU B CA 1
ATOM 3146 C C . LEU B 1 162 ? 6.480 33.148 1.121 1.00 41.84 162 LEU B C 1
ATOM 3147 O O . LEU B 1 162 ? 6.182 34.337 1.025 1.00 43.45 162 LEU B O 1
ATOM 3152 N N . PRO B 1 163 ? 6.232 32.426 2.224 1.00 44.21 163 PRO B N 1
ATOM 3153 C CA . PRO B 1 163 ? 5.629 33.069 3.398 1.00 46.63 163 PRO B CA 1
ATOM 3154 C C . PRO B 1 163 ? 6.447 34.285 3.824 1.00 50.54 163 PRO B C 1
ATOM 3155 O O . PRO B 1 163 ? 7.673 34.269 3.710 1.00 47.85 163 PRO B O 1
ATOM 3159 N N . PRO B 1 164 ? 5.777 35.342 4.300 1.00 55.03 164 PRO B N 1
ATOM 3160 C CA . PRO B 1 164 ? 6.501 36.537 4.751 1.00 52.99 164 PRO B CA 1
ATOM 3161 C C . PRO B 1 164 ? 7.466 36.210 5.892 1.00 43.70 164 PRO B C 1
ATOM 3162 O O . PRO B 1 164 ? 7.227 35.266 6.646 1.00 42.64 164 PRO B O 1
ATOM 3166 N N . SER B 1 165 ? 8.543 36.983 6.009 1.00 39.42 165 SER B N 1
ATOM 3167 C CA . SER B 1 165 ? 9.580 36.743 7.017 1.00 35.83 165 SER B CA 1
ATOM 3168 C C . SER B 1 165 ? 10.276 35.389 6.852 1.00 32.23 165 SER B C 1
ATOM 3169 O O . SER B 1 165 ? 10.764 34.805 7.817 1.00 34.78 165 SER B O 1
ATOM 3172 N N . THR B 1 166 ? 10.326 34.908 5.616 1.00 26.67 166 THR B N 1
ATOM 3173 C CA . THR B 1 166 ? 11.123 33.733 5.274 1.00 22.62 166 THR B CA 1
ATOM 3174 C C . THR B 1 166 ? 12.585 34.152 5.171 1.00 23.75 166 THR B C 1
ATOM 3175 O O . THR B 1 166 ? 12.914 35.073 4.423 1.00 24.19 166 THR B O 1
ATOM 3179 N N . ILE B 1 167 ? 13.461 33.493 5.931 1.00 21.05 167 ILE B N 1
ATOM 3180 C CA . ILE B 1 167 ? 14.892 33.772 5.869 1.00 20.16 167 ILE B CA 1
ATOM 3181 C C . ILE B 1 167 ? 15.588 32.498 5.428 1.00 24.99 167 ILE B C 1
ATOM 3182 O O . ILE B 1 167 ? 15.520 31.482 6.129 1.00 22.97 167 ILE B O 1
ATOM 3187 N N . LEU B 1 168 ? 16.258 32.547 4.280 1.00 20.84 168 LEU B N 1
ATOM 3188 C CA . LEU B 1 168 ? 16.899 31.360 3.726 1.00 23.74 168 LEU B CA 1
ATOM 3189 C C . LEU B 1 168 ? 18.413 31.420 3.843 1.00 23.44 168 LEU B C 1
ATOM 3190 O O . LEU B 1 168 ? 19.044 32.385 3.405 1.00 22.10 168 LEU B O 1
ATOM 3195 N N . ASN B 1 169 ? 18.991 30.375 4.432 1.00 20.97 169 ASN B N 1
ATOM 3196 C CA . ASN B 1 169 ? 20.432 30.249 4.501 1.00 24.57 169 ASN B CA 1
ATOM 3197 C C . ASN B 1 169 ? 20.931 29.356 3.378 1.00 26.71 169 ASN B C 1
ATOM 3198 O O . ASN B 1 169 ? 20.705 28.148 3.387 1.00 27.13 169 ASN B O 1
ATOM 3203 N N . ILE B 1 170 ? 21.609 29.956 2.406 1.00 25.86 170 ILE B N 1
ATOM 3204 C CA . ILE B 1 170 ? 21.985 29.226 1.199 1.00 24.80 170 ILE B CA 1
ATOM 3205 C C . ILE B 1 170 ? 23.490 28.990 1.156 1.00 28.10 170 ILE B C 1
ATOM 3206 O O . ILE B 1 170 ? 24.275 29.922 1.308 1.00 28.51 170 ILE B O 1
ATOM 3211 N N . ASN B 1 171 ? 23.882 27.734 0.972 1.00 27.41 171 ASN B N 1
ATOM 3212 C CA . ASN B 1 171 ? 25.281 27.402 0.753 1.00 30.05 171 ASN B CA 1
ATOM 3213 C C . ASN B 1 171 ? 25.468 26.756 -0.613 1.00 32.83 171 ASN B C 1
ATOM 3214 O O . ASN B 1 171 ? 24.689 25.890 -1.003 1.00 30.85 171 ASN B O 1
ATOM 3219 N N . VAL B 1 172 ? 26.500 27.193 -1.332 1.00 33.53 172 VAL B N 1
ATOM 3220 C CA . VAL B 1 172 ? 26.732 26.755 -2.702 1.00 32.91 172 VAL B CA 1
ATOM 3221 C C . VAL B 1 172 ? 28.107 26.102 -2.836 1.00 31.53 172 VAL B C 1
ATOM 3222 O O . VAL B 1 172 ? 29.120 26.699 -2.476 1.00 31.39 172 VAL B O 1
ATOM 3226 N N . PRO B 1 173 ? 28.144 24.863 -3.351 1.00 30.81 173 PRO B N 1
ATOM 3227 C CA . PRO B 1 173 ? 29.440 24.215 -3.597 1.00 31.80 173 PRO B CA 1
ATOM 3228 C C . PRO B 1 173 ? 30.301 25.088 -4.507 1.00 35.18 173 PRO B C 1
ATOM 3229 O O . PRO B 1 173 ? 29.767 25.688 -5.440 1.00 33.49 173 PRO B O 1
ATOM 3233 N N . ASP B 1 174 ? 31.602 25.173 -4.241 1.00 40.99 174 ASP B N 1
ATOM 3234 C CA . ASP B 1 174 ? 32.497 25.938 -5.113 1.00 40.22 174 ASP B CA 1
ATOM 3235 C C . ASP B 1 174 ? 32.809 25.142 -6.380 1.00 44.48 174 ASP B C 1
ATOM 3236 O O . ASP B 1 174 ? 33.930 24.673 -6.572 1.00 49.01 174 ASP B O 1
ATOM 3241 N N . LEU B 1 175 ? 31.803 24.999 -7.236 1.00 46.05 175 LEU B N 1
ATOM 3242 C CA . LEU B 1 175 ? 31.921 24.232 -8.470 1.00 48.01 175 LEU B CA 1
ATOM 3243 C C . LEU B 1 175 ? 31.301 25.011 -9.620 1.00 51.33 175 LEU B C 1
ATOM 3244 O O . LEU B 1 175 ? 30.543 25.959 -9.395 1.00 48.70 175 LEU B O 1
ATOM 3249 N N . PRO B 1 176 ? 31.626 24.620 -10.862 1.00 54.40 176 PRO B N 1
ATOM 3250 C CA . PRO B 1 176 ? 30.901 25.162 -12.014 1.00 52.52 176 PRO B CA 1
ATOM 3251 C C . PRO B 1 176 ? 29.425 24.833 -11.858 1.00 50.06 176 PRO B C 1
ATOM 3252 O O . PRO B 1 176 ? 29.098 23.788 -11.296 1.00 47.60 176 PRO B O 1
ATOM 3256 N N . TYR B 1 177 ? 28.547 25.707 -12.334 1.00 45.01 177 TYR B N 1
ATOM 3257 C CA . TYR B 1 177 ? 27.114 25.492 -12.178 1.00 47.59 177 TYR B CA 1
ATOM 3258 C C . TYR B 1 177 ? 26.702 24.124 -12.708 1.00 52.82 177 TYR B C 1
ATOM 3259 O O . TYR B 1 177 ? 25.863 23.442 -12.115 1.00 53.52 177 TYR B O 1
ATOM 3268 N N . GLU B 1 178 ? 27.306 23.725 -13.824 1.00 55.25 178 GLU B N 1
ATOM 3269 C CA . GLU B 1 178 ? 26.954 22.476 -14.490 1.00 57.92 178 GLU B CA 1
ATOM 3270 C C . GLU B 1 178 ? 27.289 21.252 -13.644 1.00 55.65 178 GLU B C 1
ATOM 3271 O O . GLU B 1 178 ? 26.710 20.183 -13.836 1.00 58.76 178 GLU B O 1
ATOM 3277 N N . GLU B 1 179 ? 28.223 21.407 -12.712 1.00 51.91 179 GLU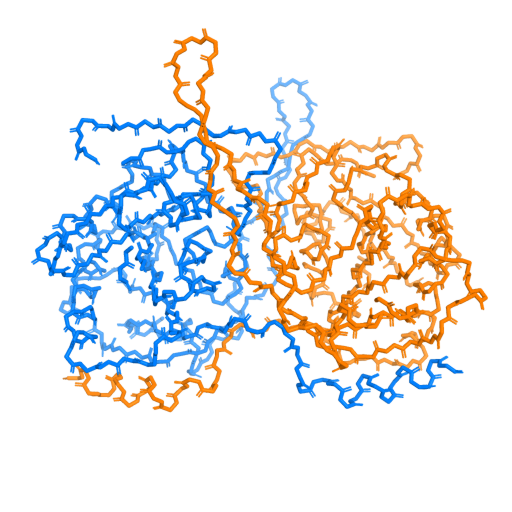 B N 1
ATOM 3278 C CA . GLU B 1 179 ? 28.641 20.290 -11.870 1.00 50.25 179 GLU B CA 1
ATOM 3279 C C . GLU B 1 179 ? 27.799 20.156 -10.604 1.00 47.79 179 GLU B C 1
ATOM 3280 O O . GLU B 1 179 ? 27.925 19.175 -9.870 1.00 47.33 179 GLU B O 1
ATOM 3286 N N . LEU B 1 180 ? 26.945 21.143 -10.349 1.00 45.96 180 LEU B N 1
ATOM 3287 C CA . LEU B 1 180 ? 26.036 21.087 -9.208 1.00 44.66 180 LEU B CA 1
ATOM 3288 C C . LEU B 1 180 ? 25.092 19.895 -9.341 1.00 45.41 180 LEU B C 1
ATOM 3289 O O . LEU B 1 180 ? 24.533 19.655 -10.412 1.00 45.23 180 LEU B O 1
ATOM 3294 N N . LYS B 1 181 ? 24.913 19.159 -8.248 1.00 47.61 181 LYS B N 1
ATOM 3295 C CA . LYS B 1 181 ? 24.108 17.937 -8.257 1.00 51.46 181 LYS B CA 1
ATOM 3296 C C . LYS B 1 181 ? 22.628 18.164 -7.955 1.00 48.53 181 LYS B C 1
ATOM 3297 O O . LYS B 1 181 ? 21.832 17.221 -8.014 1.00 48.03 181 LYS B O 1
ATOM 3303 N N . GLY B 1 182 ? 22.258 19.401 -7.626 1.00 42.03 182 GLY B N 1
ATOM 3304 C CA . GLY B 1 182 ? 20.865 19.724 -7.351 1.00 39.20 182 GLY B CA 1
ATOM 3305 C C . GLY B 1 182 ? 20.676 20.785 -6.278 1.00 39.77 182 GLY B C 1
ATOM 3306 O O . GLY B 1 182 ? 21.652 21.365 -5.794 1.00 35.76 182 GLY B O 1
ATOM 3307 N N . PHE B 1 183 ? 19.415 21.047 -5.929 1.00 39.98 183 PHE B N 1
ATOM 3308 C CA . PHE B 1 183 ? 19.055 21.948 -4.834 1.00 39.70 183 PHE B CA 1
ATOM 3309 C C . PHE B 1 183 ? 18.374 21.145 -3.733 1.00 38.94 183 PHE B C 1
ATOM 3310 O O . PHE B 1 183 ? 17.436 20.392 -4.007 1.00 42.47 183 PHE B O 1
ATOM 3318 N N . GLU B 1 184 ? 18.816 21.313 -2.489 1.00 32.80 184 GLU B N 1
ATOM 3319 C CA . GLU B 1 184 ? 18.194 20.587 -1.381 1.00 30.12 184 GLU B CA 1
ATOM 3320 C C . GLU B 1 184 ? 17.770 21.465 -0.212 1.00 29.78 184 GLU B C 1
ATOM 3321 O O . GLU B 1 184 ? 18.519 22.337 0.229 1.00 25.32 184 GLU B O 1
ATOM 3327 N N . VAL B 1 185 ? 16.568 21.213 0.298 1.00 32.21 185 VAL B N 1
ATOM 3328 C CA . VAL B 1 185 ? 16.117 21.830 1.541 1.00 30.54 185 VAL B CA 1
ATOM 3329 C C . VAL B 1 185 ? 16.691 21.019 2.687 1.00 29.33 185 VAL B C 1
ATOM 3330 O O . VAL B 1 185 ? 16.501 19.805 2.762 1.00 27.50 185 VAL B O 1
ATOM 3334 N N . THR B 1 186 ? 17.413 21.686 3.577 1.00 28.94 186 THR B N 1
ATOM 3335 C CA . THR B 1 186 ? 18.181 20.981 4.592 1.00 28.56 186 THR B CA 1
ATOM 3336 C C . THR B 1 186 ? 17.933 21.527 5.989 1.00 29.20 186 THR B C 1
ATOM 3337 O O . THR B 1 186 ? 17.481 22.662 6.157 1.00 28.71 186 THR B O 1
ATOM 3341 N N . ARG B 1 187 ? 18.261 20.722 6.993 1.00 28.74 187 ARG B N 1
ATOM 3342 C CA . ARG B 1 187 ? 18.297 21.220 8.360 1.00 30.32 187 ARG B CA 1
ATOM 3343 C C . ARG B 1 187 ? 19.729 21.601 8.717 1.00 29.49 187 ARG B C 1
ATOM 3344 O O . ARG B 1 187 ? 20.676 21.221 8.019 1.00 28.83 187 ARG B O 1
ATOM 3352 N N . LEU B 1 188 ? 19.888 22.358 9.799 1.00 29.33 188 LEU B N 1
ATOM 3353 C CA . LEU B 1 188 ? 21.217 22.701 10.300 1.00 28.67 188 LEU B CA 1
ATOM 3354 C C . LEU B 1 188 ? 21.900 21.489 10.926 1.00 30.22 188 LEU B C 1
ATOM 3355 O O . LEU B 1 188 ? 21.383 20.913 11.879 1.00 30.13 188 LEU B O 1
ATOM 3360 N N . GLY B 1 189 ? 23.069 21.123 10.412 1.00 27.07 189 GLY B N 1
ATOM 3361 C CA . GLY B 1 189 ? 23.845 20.055 11.026 1.00 29.77 189 GLY B CA 1
ATOM 3362 C C . GLY B 1 189 ? 24.378 20.515 12.373 1.00 33.41 189 GLY B C 1
ATOM 3363 O O . GLY B 1 189 ? 24.129 21.649 12.777 1.00 33.50 189 GLY B O 1
ATOM 3364 N N . THR B 1 190 ? 25.107 19.649 13.074 1.00 34.75 190 THR B N 1
ATOM 3365 C CA . THR B 1 190 ? 25.724 20.037 14.344 1.00 36.41 190 THR B CA 1
ATOM 3366 C C . THR B 1 190 ? 27.201 19.668 14.384 1.00 36.80 190 THR B C 1
ATOM 3367 O O . THR B 1 190 ? 27.677 18.857 13.582 1.00 33.99 190 THR B O 1
ATOM 3371 N N . ARG B 1 191 ? 27.919 20.274 15.325 1.00 35.39 191 ARG B N 1
ATOM 3372 C CA . ARG B 1 191 ? 29.308 19.919 15.581 1.00 36.02 191 ARG B CA 1
ATOM 3373 C C . ARG B 1 191 ? 29.460 19.324 16.971 1.00 34.39 191 ARG B C 1
ATOM 3374 O O . ARG B 1 191 ? 28.582 19.473 17.826 1.00 31.89 191 ARG B O 1
ATOM 3382 N N . HIS B 1 192 ? 30.588 18.653 17.193 1.00 35.38 192 HIS B N 1
ATOM 3383 C CA . HIS B 1 192 ? 30.963 18.232 18.530 1.00 36.53 192 HIS B CA 1
ATOM 3384 C C . HIS B 1 192 ? 31.423 19.451 19.332 1.00 38.88 192 HIS B C 1
ATOM 3385 O O . HIS B 1 192 ? 31.556 20.549 18.787 1.00 34.31 192 HIS B O 1
ATOM 3392 N N . ARG B 1 193 ? 31.660 19.244 20.623 1.00 39.97 193 ARG B N 1
ATOM 3393 C CA . ARG B 1 193 ? 32.118 20.306 21.514 1.00 44.64 193 ARG B CA 1
ATOM 3394 C C . ARG B 1 193 ? 33.232 21.145 20.886 1.00 39.85 193 ARG B C 1
ATOM 3395 O O . ARG B 1 193 ? 34.082 20.622 20.161 1.00 37.43 193 ARG B O 1
ATOM 3403 N N . ALA B 1 194 ? 33.229 22.443 21.172 1.00 34.57 194 ALA B N 1
ATOM 3404 C CA . ALA B 1 194 ? 34.242 23.342 20.637 1.00 32.41 194 ALA B CA 1
ATOM 3405 C C . ALA B 1 194 ? 35.609 23.011 21.231 1.00 27.79 194 ALA B C 1
ATOM 3406 O O . ALA B 1 194 ? 35.701 22.491 22.335 1.00 26.83 194 ALA B O 1
ATOM 3408 N N . GLU B 1 195 ? 36.666 23.309 20.485 1.00 27.19 195 GLU B N 1
ATOM 3409 C CA . GLU B 1 195 ? 38.027 23.066 20.951 1.00 24.98 195 GLU B CA 1
ATOM 3410 C C . GLU B 1 19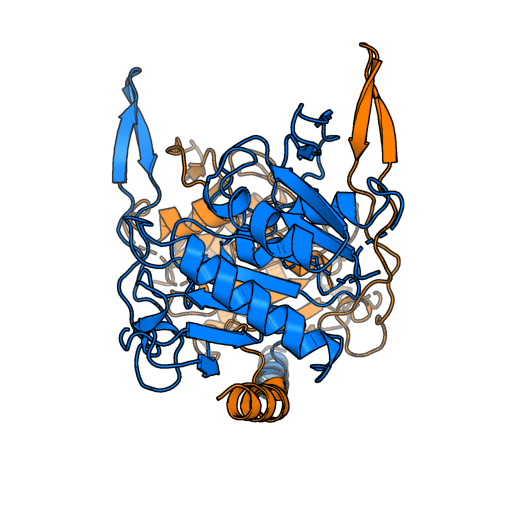5 ? 38.336 23.978 22.121 1.00 21.87 195 GLU B C 1
ATOM 3411 O O . GLU B 1 195 ? 37.754 25.058 22.243 1.00 21.17 195 GLU B O 1
ATOM 3417 N N . PRO B 1 196 ? 39.261 23.552 22.987 1.00 19.53 196 PRO B N 1
ATOM 3418 C CA . PRO B 1 196 ? 39.611 24.359 24.156 1.00 19.96 196 PRO B CA 1
ATOM 3419 C C . PRO B 1 196 ? 40.253 25.675 23.770 1.00 21.57 196 PRO B C 1
ATOM 3420 O O . PRO B 1 196 ? 40.783 25.833 22.664 1.00 23.65 196 PRO B O 1
ATOM 3424 N N . THR B 1 197 ? 40.192 26.634 24.683 1.00 16.39 197 THR B N 1
ATOM 3425 C CA . THR B 1 197 ? 40.893 27.887 24.482 1.00 15.36 197 THR B CA 1
ATOM 3426 C C . THR B 1 197 ? 42.391 27.613 24.458 1.00 20.73 197 THR B C 1
ATOM 3427 O O . THR B 1 197 ? 42.871 26.660 25.076 1.00 21.65 197 THR B O 1
ATOM 3431 N N . ILE B 1 198 ? 43.119 28.449 23.728 1.00 20.93 198 ILE B N 1
ATOM 3432 C CA . ILE B 1 198 ? 44.567 28.338 23.620 1.00 21.55 198 ILE B CA 1
ATOM 3433 C C . ILE B 1 198 ? 45.217 29.499 24.350 1.00 19.47 198 ILE B C 1
ATOM 3434 O O . ILE B 1 198 ? 45.038 30.655 23.972 1.00 20.97 198 ILE B O 1
ATOM 3439 N N . ARG B 1 199 ? 45.951 29.182 25.412 1.00 19.14 199 ARG B N 1
ATOM 3440 C CA . ARG B 1 199 ? 46.606 30.196 26.230 1.00 22.53 199 ARG B CA 1
ATOM 3441 C C . ARG B 1 199 ? 48.060 30.328 25.819 1.00 21.00 199 ARG B C 1
ATOM 3442 O O . ARG B 1 199 ? 48.774 29.339 25.722 1.00 22.71 199 ARG B O 1
ATOM 3450 N N . GLN B 1 200 ? 48.478 31.558 25.544 1.00 22.86 200 GLN B N 1
ATOM 3451 C CA . GLN B 1 200 ? 49.867 31.848 25.227 1.00 24.64 200 GLN B CA 1
ATOM 3452 C C . GLN B 1 200 ? 50.318 33.022 26.081 1.00 24.56 200 GLN B C 1
ATOM 3453 O O . GLN B 1 200 ? 49.526 33.608 26.819 1.00 24.81 200 GLN B O 1
ATOM 3459 N N . ILE B 1 201 ? 51.593 33.368 25.979 1.00 24.05 201 ILE B N 1
ATOM 3460 C CA . ILE B 1 201 ? 52.110 34.513 26.709 1.00 26.73 201 ILE B CA 1
ATOM 3461 C C . ILE B 1 201 ? 52.510 35.595 25.721 1.00 31.93 201 ILE B C 1
ATOM 3462 O O . ILE B 1 201 ? 53.260 35.310 24.782 1.00 31.88 201 ILE B O 1
ATOM 3467 N N . ASP B 1 202 ? 51.992 36.814 25.909 1.00 35.38 202 ASP B N 1
ATOM 3468 C CA . ASP B 1 202 ? 52.366 37.928 25.033 1.00 43.51 202 ASP B CA 1
ATOM 3469 C C . ASP B 1 202 ? 53.749 38.466 25.402 1.00 46.93 202 ASP B C 1
ATOM 3470 O O . ASP B 1 202 ? 54.262 38.167 26.482 1.00 45.38 202 ASP B O 1
ATOM 3475 N N . PRO B 1 203 ? 54.368 39.234 24.491 1.00 51.13 203 PRO B N 1
ATOM 3476 C CA . PRO B 1 203 ? 55.763 39.677 24.626 1.00 52.94 203 PRO B CA 1
ATOM 3477 C C . PRO B 1 203 ? 56.082 40.384 25.938 1.00 56.86 203 PRO B C 1
ATOM 3478 O O . PRO B 1 203 ? 57.254 40.528 26.279 1.00 58.43 203 PRO B O 1
ATOM 3482 N N . ARG B 1 204 ? 55.065 40.824 26.666 1.00 58.36 204 ARG B N 1
ATOM 3483 C CA . ARG B 1 204 ? 55.313 41.498 27.930 1.00 60.66 204 ARG B CA 1
ATOM 3484 C C . ARG B 1 204 ? 54.966 40.594 29.104 1.00 56.21 204 ARG B C 1
ATOM 3485 O O . ARG B 1 204 ? 54.953 41.033 30.258 1.00 56.38 204 ARG B O 1
ATOM 3493 N N . GLY B 1 205 ? 54.685 39.328 28.797 1.00 47.97 205 GLY B N 1
ATOM 3494 C CA . GLY B 1 205 ? 54.468 38.325 29.819 1.00 43.28 205 GLY B CA 1
ATOM 3495 C C . GLY B 1 205 ? 53.065 38.322 30.368 1.00 43.19 205 GLY B C 1
ATOM 3496 O O . GLY B 1 205 ? 52.823 37.803 31.458 1.00 46.65 205 GLY B O 1
ATOM 3497 N N . HIS B 1 206 ? 52.136 38.915 29.619 1.00 38.34 206 HIS B N 1
ATOM 3498 C CA . HIS B 1 206 ? 50.731 38.847 29.971 1.00 38.71 206 HIS B CA 1
ATOM 3499 C C . HIS B 1 206 ? 50.111 37.689 29.202 1.00 38.29 206 HIS B C 1
ATOM 3500 O O . HIS B 1 206 ? 50.396 37.500 28.013 1.00 32.35 206 HIS B O 1
ATOM 3507 N N . PRO B 1 207 ? 49.268 36.902 29.879 1.00 44.84 207 PRO B N 1
ATOM 3508 C CA . PRO B 1 207 ? 48.669 35.749 29.212 1.00 41.41 207 PRO B CA 1
ATOM 3509 C C . PRO B 1 207 ? 47.626 36.225 28.219 1.00 34.57 207 PRO B C 1
ATOM 3510 O O . PRO B 1 207 ? 46.979 37.240 28.453 1.00 34.06 207 PRO B O 1
ATOM 3514 N N . ILE B 1 208 ? 47.478 35.509 27.112 1.00 27.55 208 ILE B N 1
ATOM 3515 C CA . ILE B 1 208 ? 46.412 35.801 26.170 1.00 23.95 208 ILE B CA 1
ATOM 3516 C C . ILE B 1 208 ? 45.720 34.492 25.842 1.00 19.32 208 ILE B C 1
ATOM 3517 O O . ILE B 1 208 ? 46.323 33.431 25.932 1.00 19.62 208 ILE B O 1
ATOM 3522 N N . TYR B 1 209 ? 44.453 34.580 25.463 1.00 17.50 209 TYR B N 1
ATOM 3523 C CA . TYR B 1 209 ? 43.648 33.406 25.215 1.00 17.61 209 TYR B CA 1
ATOM 3524 C C . TYR B 1 209 ? 42.928 33.510 23.879 1.00 22.68 209 TYR B C 1
ATOM 3525 O O . TYR B 1 209 ? 42.170 34.444 23.658 1.00 22.60 209 TYR B O 1
ATOM 3534 N N . TRP B 1 210 ? 43.143 32.532 23.008 1.00 19.88 210 TRP B N 1
ATOM 3535 C CA . TRP B 1 210 ? 42.403 32.456 21.758 1.00 20.02 210 TRP B CA 1
ATOM 3536 C C . TRP B 1 210 ? 41.127 31.658 21.970 1.00 20.69 210 TRP B C 1
ATOM 3537 O O . TRP B 1 210 ? 41.125 30.651 22.691 1.00 22.21 210 TRP B O 1
ATOM 3548 N N . VAL B 1 211 ? 40.051 32.097 21.327 1.00 18.88 211 VAL B N 1
ATOM 3549 C CA . VAL B 1 211 ? 38.887 31.242 21.149 1.00 19.35 211 VAL B CA 1
ATOM 3550 C C . VAL B 1 211 ? 39.271 30.078 20.240 1.00 23.73 211 VAL B C 1
ATOM 3551 O O . VAL B 1 211 ? 39.754 30.280 19.125 1.00 24.82 211 VAL B O 1
ATOM 3555 N N . GLY B 1 212 ? 39.053 28.854 20.706 1.00 25.17 212 GLY B N 1
ATOM 3556 C CA . GLY B 1 212 ? 39.443 27.689 19.938 1.00 23.46 212 GLY B CA 1
ATOM 3557 C C . GLY B 1 212 ? 38.615 27.489 18.682 1.00 24.37 212 GLY B C 1
ATOM 3558 O O . GLY B 1 212 ? 37.560 28.098 18.510 1.00 28.32 212 GLY B O 1
ATOM 3559 N N . ALA B 1 213 ? 39.103 26.637 17.791 1.00 22.58 213 ALA B N 1
ATOM 3560 C CA . ALA B 1 213 ? 38.363 26.307 16.581 1.00 26.38 213 ALA B CA 1
ATOM 3561 C C . ALA B 1 213 ? 37.086 25.533 16.915 1.00 28.38 213 ALA B C 1
ATOM 3562 O O . ALA B 1 213 ? 36.979 24.924 17.980 1.00 27.76 213 ALA B O 1
ATOM 3564 N N . ALA B 1 214 ? 36.122 25.565 16.000 1.00 28.19 214 ALA B N 1
ATOM 3565 C CA . ALA B 1 214 ? 34.901 24.784 16.152 1.00 33.72 214 ALA B CA 1
ATOM 3566 C C . ALA B 1 214 ? 35.228 23.294 16.122 1.00 33.58 214 ALA B C 1
ATOM 3567 O O . ALA B 1 214 ? 36.199 22.873 15.485 1.00 32.63 214 ALA B O 1
ATOM 3569 N N . GLY B 1 215 ? 34.421 22.498 16.817 1.00 32.55 215 GLY B N 1
ATOM 3570 C CA . GLY B 1 215 ? 34.644 21.064 16.867 1.00 36.47 215 GLY B CA 1
ATOM 3571 C C . GLY B 1 215 ? 34.287 20.369 15.565 1.00 39.00 215 GLY B C 1
ATOM 3572 O O . GLY B 1 215 ? 33.661 20.967 14.686 1.00 40.26 215 GLY B O 1
ATOM 3573 N N . PRO B 1 216 ? 34.684 19.095 15.428 1.00 40.78 216 PRO B N 1
ATOM 3574 C CA . PRO B 1 216 ? 34.382 18.333 14.212 1.00 41.17 216 PRO B CA 1
ATOM 3575 C C . PRO B 1 216 ? 32.880 18.175 13.986 1.00 35.93 216 PRO B C 1
ATOM 3576 O O . PRO B 1 216 ? 32.097 18.287 14.925 1.00 33.79 216 PRO B O 1
ATOM 3580 N N . GLU B 1 217 ? 32.487 17.920 12.743 1.00 39.36 217 GLU B N 1
ATOM 3581 C CA . GLU B 1 217 ? 31.082 17.694 12.422 1.00 43.29 217 GLU B CA 1
ATOM 3582 C C . GLU B 1 217 ? 30.519 16.489 13.176 1.00 47.90 217 GLU B C 1
ATOM 3583 O O . GLU B 1 217 ? 31.138 15.426 13.218 1.00 51.11 217 GLU B O 1
ATOM 3589 N N . GLN B 1 218 ? 29.343 16.666 13.770 1.00 46.95 218 GLN B N 1
ATOM 3590 C CA . GLN B 1 218 ? 28.679 15.593 14.503 1.00 47.78 218 GLN B CA 1
ATOM 3591 C C . GLN B 1 218 ? 27.480 15.067 13.723 1.00 45.04 218 GLN B C 1
ATOM 3592 O O . GLN B 1 218 ? 27.568 14.029 13.067 1.00 47.42 218 GLN B O 1
ATOM 3598 N N . ASP B 1 219 ? 26.358 15.777 13.806 1.00 41.33 219 ASP B N 1
ATOM 3599 C CA . ASP B 1 219 ? 25.184 15.435 13.015 1.00 43.10 219 ASP B CA 1
ATOM 3600 C C . ASP B 1 219 ? 25.388 16.004 11.620 1.00 40.14 219 ASP B C 1
ATOM 3601 O O . ASP B 1 219 ? 25.066 17.171 11.367 1.00 40.15 219 ASP B O 1
ATOM 3606 N N . SER B 1 220 ? 25.952 15.191 10.729 1.00 36.90 220 SER B N 1
ATOM 3607 C CA . SER B 1 220 ? 26.225 15.624 9.363 1.00 40.30 220 SER B CA 1
ATOM 3608 C C . SER B 1 220 ? 25.731 14.624 8.317 1.00 41.02 220 SER B C 1
ATOM 3609 O O . SER B 1 220 ? 26.291 14.527 7.223 1.00 39.86 220 SER B O 1
ATOM 3612 N N . GLY B 1 221 ? 24.677 13.889 8.656 1.00 41.77 221 GLY B N 1
ATOM 3613 C CA . GLY B 1 221 ? 24.145 12.864 7.772 1.00 41.20 221 GLY B CA 1
ATOM 3614 C C . GLY B 1 221 ? 23.147 13.400 6.762 1.00 38.06 221 GLY B C 1
ATOM 3615 O O . GLY B 1 221 ? 22.895 14.609 6.711 1.00 33.77 221 GLY B O 1
ATOM 3616 N N . PRO B 1 222 ? 22.575 12.502 5.944 1.00 35.61 222 PRO B N 1
ATOM 3617 C CA . PRO B 1 222 ? 21.557 12.874 4.956 1.00 33.91 222 PRO B CA 1
ATOM 3618 C C . PRO B 1 222 ? 20.484 13.771 5.571 1.00 34.42 222 PRO B C 1
ATOM 3619 O O . PRO B 1 222 ? 19.975 13.486 6.657 1.00 33.59 222 PRO B O 1
ATOM 3623 N N . GLY B 1 223 ? 20.159 14.860 4.884 1.00 32.97 223 GLY B N 1
ATOM 3624 C CA . GLY B 1 223 ? 19.163 15.790 5.378 1.00 29.17 223 GLY B CA 1
ATOM 3625 C C . GLY B 1 223 ? 19.775 17.043 5.992 1.00 30.12 223 GLY B C 1
ATOM 3626 O O . GLY B 1 223 ? 19.079 18.043 6.142 1.00 28.30 223 GLY B O 1
ATOM 3627 N N . THR B 1 224 ? 21.057 16.988 6.358 1.00 31.93 224 THR B N 1
ATOM 3628 C CA . THR B 1 224 ? 21.746 18.164 6.913 1.00 31.81 224 THR B CA 1
ATOM 3629 C C . THR B 1 224 ? 22.375 19.024 5.832 1.00 30.91 224 THR B C 1
ATOM 3630 O O . THR B 1 224 ? 22.602 18.561 4.710 1.00 29.73 224 THR B O 1
ATOM 3634 N N . ASP B 1 225 ? 22.678 20.274 6.181 1.00 28.68 225 ASP B N 1
ATOM 3635 C CA . ASP B 1 225 ? 23.370 21.155 5.255 1.00 26.52 225 ASP B CA 1
ATOM 3636 C C . ASP B 1 225 ? 24.797 20.661 4.967 1.00 29.07 225 ASP B C 1
ATOM 3637 O O . ASP B 1 225 ? 25.241 20.695 3.818 1.00 29.34 225 ASP B O 1
ATOM 3642 N N . PHE B 1 226 ? 25.506 20.180 5.990 1.00 28.50 226 PHE B N 1
ATOM 3643 C CA . PHE B 1 226 ? 26.838 19.604 5.769 1.00 30.77 226 PHE B CA 1
ATOM 3644 C C . PHE B 1 226 ? 26.793 18.532 4.670 1.00 32.09 226 PHE B C 1
ATOM 3645 O O . PHE B 1 226 ? 27.613 18.510 3.746 1.00 34.17 226 PHE B O 1
ATOM 3653 N N . PHE B 1 227 ? 25.838 17.625 4.786 1.00 30.98 227 PHE B N 1
ATOM 3654 C CA . PHE B 1 227 ? 25.776 16.488 3.871 1.00 30.63 227 PHE B CA 1
ATOM 3655 C C . PHE B 1 227 ? 25.540 16.943 2.433 1.00 32.98 227 PHE B C 1
ATOM 3656 O O . PHE B 1 227 ? 26.217 16.487 1.507 1.00 34.63 227 PHE B O 1
ATOM 3664 N N . ALA B 1 228 ? 24.580 17.845 2.251 1.00 32.63 228 ALA B N 1
ATOM 3665 C CA . ALA B 1 228 ? 24.276 18.376 0.927 1.00 34.04 228 ALA B CA 1
ATOM 3666 C C . ALA B 1 228 ? 25.516 18.994 0.289 1.00 36.80 228 ALA B C 1
ATOM 3667 O O . ALA B 1 228 ? 25.811 18.742 -0.880 1.00 36.50 228 ALA B O 1
ATOM 3677 N N . ASN B 1 230 ? 28.735 18.446 1.202 1.00 43.47 230 ASN B N 1
ATOM 3678 C CA . ASN B 1 230 ? 29.734 17.403 1.002 1.00 52.49 230 ASN B CA 1
ATOM 3679 C C . ASN B 1 230 ? 29.419 16.551 -0.232 1.00 57.18 230 ASN B C 1
ATOM 3680 O O . ASN B 1 230 ? 30.272 15.808 -0.718 1.00 60.56 230 ASN B O 1
ATOM 3685 N N . HIS B 1 231 ? 28.197 16.680 -0.745 1.00 57.07 231 HIS B N 1
ATOM 3686 C CA . HIS B 1 231 ? 27.763 15.902 -1.906 1.00 57.30 231 HIS B CA 1
ATOM 3687 C C . HIS B 1 231 ? 27.439 16.753 -3.137 1.00 50.92 231 HIS B C 1
ATOM 3688 O O . HIS B 1 231 ? 26.758 16.296 -4.051 1.00 48.91 231 HIS B O 1
ATOM 3695 N N . HIS B 1 232 ? 27.936 17.986 -3.152 1.00 48.49 232 HIS B N 1
ATOM 3696 C CA . HIS B 1 232 ? 27.847 18.849 -4.331 1.00 47.09 232 HIS B CA 1
ATOM 3697 C C . HIS B 1 232 ? 26.434 19.351 -4.621 1.00 41.10 232 HIS B C 1
ATOM 3698 O O . HIS B 1 232 ? 26.105 19.658 -5.769 1.00 41.24 232 HIS B O 1
ATOM 3705 N N . CYS B 1 233 ? 25.606 19.437 -3.582 1.00 36.48 233 CYS B N 1
ATOM 3706 C CA . CYS B 1 233 ? 24.281 20.036 -3.705 1.00 33.51 233 CYS B CA 1
ATOM 3707 C C . CYS B 1 233 ? 24.264 21.428 -3.083 1.00 30.29 233 CYS B C 1
ATOM 3708 O O . CYS B 1 233 ? 24.920 21.670 -2.070 1.00 34.12 233 CYS B O 1
ATOM 3711 N N . VAL B 1 234 ? 23.516 22.338 -3.696 1.00 32.36 234 VAL B N 1
ATOM 3712 C CA . VAL B 1 234 ? 23.190 23.600 -3.049 1.00 33.51 234 VAL B CA 1
ATOM 3713 C C . VAL B 1 234 ? 22.303 23.280 -1.854 1.00 31.78 234 VAL B C 1
ATOM 3714 O O . VAL B 1 234 ? 21.351 22.510 -1.969 1.00 32.25 234 VAL B O 1
ATOM 3718 N N . SER B 1 235 ? 22.637 23.849 -0.702 1.00 29.79 235 SER B N 1
ATOM 3719 C CA . SER B 1 235 ? 21.869 23.630 0.522 1.00 26.47 235 SER B CA 1
ATOM 3720 C C . SER B 1 235 ? 21.034 24.866 0.839 1.00 26.87 235 SER B C 1
ATOM 3721 O O . SER B 1 235 ? 21.545 25.992 0.834 1.00 25.71 235 SER B O 1
ATOM 3724 N N . ILE B 1 236 ? 19.747 24.658 1.099 1.00 25.74 236 ILE B N 1
ATOM 3725 C CA . ILE B 1 236 ? 18.859 25.754 1.476 1.00 23.78 236 ILE B CA 1
ATOM 3726 C C . ILE B 1 236 ? 18.148 25.435 2.791 1.00 24.97 236 ILE B C 1
ATOM 3727 O O . ILE B 1 236 ? 17.339 24.508 2.850 1.00 24.93 236 ILE B O 1
ATOM 3732 N N . THR B 1 237 ? 18.453 26.201 3.834 1.00 23.94 237 THR B N 1
ATOM 3733 C CA . THR B 1 237 ? 17.831 26.015 5.144 1.00 22.36 237 THR B CA 1
ATOM 3734 C C . THR B 1 237 ? 16.983 27.221 5.526 1.00 21.68 237 THR B C 1
ATOM 3735 O O . THR B 1 237 ? 17.481 28.350 5.564 1.00 23.12 237 THR B O 1
ATOM 3739 N N . PRO B 1 238 ? 15.696 26.990 5.827 1.00 23.15 238 PRO B N 1
ATOM 3740 C CA . PRO B 1 238 ? 14.851 28.092 6.299 1.00 23.66 238 PRO B CA 1
ATOM 3741 C C . PRO B 1 238 ? 15.091 28.319 7.793 1.00 23.37 238 PRO B C 1
ATOM 3742 O O . PRO B 1 238 ? 15.140 27.339 8.539 1.00 23.74 238 PRO B O 1
ATOM 3746 N N . LEU B 1 239 ? 15.261 29.573 8.219 1.00 19.65 239 LEU B N 1
ATOM 3747 C CA . LEU B 1 239 ? 15.611 29.848 9.612 1.00 21.35 239 LEU B CA 1
ATOM 3748 C C . LEU B 1 239 ? 14.456 30.441 10.405 1.00 23.51 239 LEU B C 1
ATOM 3749 O O . LEU B 1 239 ? 13.677 31.243 9.886 1.00 23.48 239 LEU B O 1
ATOM 3754 N N . ARG B 1 240 ? 14.368 30.065 11.678 1.00 20.21 240 ARG B N 1
ATOM 3755 C CA . ARG B 1 240 ? 13.306 30.561 12.539 1.00 22.28 240 ARG B CA 1
ATOM 3756 C C . ARG B 1 240 ? 13.501 32.036 12.839 1.00 25.08 240 ARG B C 1
ATOM 3757 O O . ARG B 1 240 ? 14.628 32.490 13.040 1.00 27.24 240 ARG B O 1
ATOM 3765 N N . VAL B 1 241 ? 12.401 32.783 12.886 1.00 22.74 241 VAL B N 1
ATOM 3766 C CA . VAL B 1 241 ? 12.465 34.174 13.332 1.00 24.74 241 VAL B CA 1
ATOM 3767 C C . VAL B 1 241 ? 11.869 34.333 14.732 1.00 28.27 241 VAL B C 1
ATOM 3768 O O . VAL B 1 241 ? 11.886 35.419 15.315 1.00 30.28 241 VAL B O 1
ATOM 3772 N N . ASP B 1 242 ? 11.354 33.234 15.270 1.00 29.02 242 ASP B N 1
ATOM 3773 C CA . ASP B 1 242 ? 10.818 33.209 16.627 1.00 26.29 242 ASP B CA 1
ATOM 3774 C C . ASP B 1 242 ? 11.605 32.184 17.445 1.00 25.73 242 ASP B C 1
ATOM 3775 O O . ASP B 1 242 ? 11.549 30.980 17.175 1.00 28.26 242 ASP B O 1
ATOM 3780 N N . LEU B 1 243 ? 12.341 32.669 18.436 1.00 24.35 243 LEU B N 1
ATOM 3781 C CA . LEU B 1 243 ? 13.205 31.827 19.264 1.00 31.20 243 LEU B CA 1
ATOM 3782 C C . LEU B 1 243 ? 12.492 31.178 20.459 1.00 30.41 243 LEU B C 1
ATOM 3783 O O . LEU B 1 243 ? 13.116 30.486 21.263 1.00 32.08 243 LEU B O 1
ATOM 3788 N N . THR B 1 244 ? 11.188 31.395 20.570 1.00 30.98 244 THR B N 1
ATOM 3789 C CA . THR B 1 244 ? 10.399 30.755 21.627 1.00 29.88 244 THR B CA 1
ATOM 3790 C C . THR B 1 244 ? 10.395 29.229 21.502 1.00 29.00 244 THR B C 1
ATOM 3791 O O . THR B 1 244 ? 10.073 28.687 20.445 1.00 29.03 244 THR B O 1
ATOM 3795 N N . HIS B 1 245 ? 10.741 28.528 22.583 1.00 26.88 245 HIS B N 1
ATOM 3796 C CA . HIS B 1 245 ? 10.788 27.067 22.554 1.00 25.91 245 HIS B CA 1
ATOM 3797 C C . HIS B 1 245 ? 9.433 26.509 22.997 1.00 29.14 245 HIS B C 1
ATOM 3798 O O . HIS B 1 245 ? 9.246 26.142 24.160 1.00 26.30 245 HIS B O 1
ATOM 3805 N N . TYR B 1 246 ? 8.484 26.466 22.070 1.00 31.24 246 TYR B N 1
ATOM 3806 C CA . TYR B 1 246 ? 7.121 26.057 22.403 1.00 31.29 246 TYR B CA 1
ATOM 3807 C C . TYR B 1 246 ? 7.051 24.635 22.962 1.00 33.03 246 TYR B C 1
ATOM 3808 O O . TYR B 1 246 ? 6.229 24.342 23.831 1.00 31.72 246 TYR B O 1
ATOM 3817 N N . GLU B 1 247 ? 7.930 23.764 22.478 1.00 32.16 247 GLU B N 1
ATOM 3818 C CA . GLU B 1 247 ? 7.970 22.384 22.945 1.00 34.05 247 GLU B CA 1
ATOM 3819 C C . GLU B 1 247 ? 8.250 22.299 24.446 1.00 32.87 247 GLU B C 1
ATOM 3820 O O . GLU B 1 247 ? 7.919 21.302 25.089 1.00 30.87 247 GLU B O 1
ATOM 3826 N N . ALA B 1 248 ? 8.860 23.346 24.999 1.00 30.35 248 ALA B N 1
ATOM 3827 C CA . ALA B 1 248 ? 9.229 23.356 26.413 1.00 27.07 248 ALA B CA 1
ATOM 3828 C C . ALA B 1 248 ? 8.118 23.877 27.328 1.00 27.39 248 ALA B C 1
ATOM 3829 O O . ALA B 1 248 ? 8.239 23.814 28.548 1.00 28.16 248 ALA B O 1
ATOM 3831 N N . PHE B 1 249 ? 7.044 24.398 26.747 1.00 30.04 249 PHE B N 1
ATOM 3832 C CA . PHE B 1 249 ? 6.009 25.049 27.543 1.00 29.85 249 PHE B CA 1
ATOM 3833 C C . PHE B 1 249 ? 5.367 24.132 28.577 1.00 31.96 249 PHE B C 1
ATOM 3834 O O . PHE B 1 249 ? 5.123 24.538 29.709 1.00 32.49 249 PHE B O 1
ATOM 3842 N N . ASP B 1 250 ? 5.077 22.902 28.187 1.00 31.22 250 ASP B N 1
ATOM 3843 C CA . ASP B 1 250 ? 4.364 22.000 29.085 1.00 32.26 250 ASP B CA 1
ATOM 3844 C C . ASP B 1 250 ? 5.114 21.798 30.400 1.00 31.53 250 ASP B C 1
ATOM 3845 O O . ASP B 1 250 ? 4.556 21.995 31.485 1.00 31.42 250 ASP B O 1
ATOM 3850 N N . GLN B 1 251 ? 6.383 21.421 30.305 1.00 28.22 251 GLN B N 1
ATOM 3851 C CA . GLN B 1 251 ? 7.181 21.190 31.502 1.00 28.45 251 GLN B CA 1
ATOM 3852 C C . GLN B 1 251 ? 7.484 22.481 32.258 1.00 26.69 251 GLN B C 1
ATOM 3853 O O . GLN B 1 251 ? 7.464 22.505 33.487 1.00 25.83 251 GLN B O 1
ATOM 3859 N N . LEU B 1 252 ? 7.753 23.556 31.527 1.00 23.80 252 LEU B N 1
ATOM 3860 C CA . LEU B 1 252 ? 8.101 24.814 32.172 1.00 21.20 252 LEU B CA 1
ATOM 3861 C C . LEU B 1 252 ? 6.897 25.462 32.852 1.00 21.22 252 LEU B C 1
ATOM 3862 O O . LEU B 1 252 ? 7.013 26.013 33.949 1.00 20.77 252 LEU B O 1
ATOM 3867 N N . ALA B 1 253 ? 5.742 25.390 32.202 1.00 21.29 253 ALA B N 1
ATOM 3868 C CA . ALA B 1 253 ? 4.526 25.985 32.746 1.00 21.70 253 ALA B CA 1
ATOM 3869 C C . ALA B 1 253 ? 4.095 25.269 34.033 1.00 21.18 253 ALA B C 1
ATOM 3870 O O . ALA B 1 253 ? 3.665 25.911 34.996 1.00 20.67 253 ALA B O 1
ATOM 3872 N N . SER B 1 254 ? 4.206 23.944 34.047 1.00 20.51 254 SER B N 1
ATOM 3873 C CA . SER B 1 254 ? 3.837 23.182 35.247 1.00 20.15 254 SER B CA 1
ATOM 3874 C C . SER B 1 254 ? 4.833 23.513 36.360 1.00 19.10 254 SER B C 1
ATOM 3875 O O . SER B 1 254 ? 4.452 23.720 37.508 1.00 21.19 254 SER B O 1
ATOM 3878 N N . TRP B 1 255 ? 6.106 23.620 35.997 1.00 20.08 255 TRP B N 1
ATOM 3879 C CA . TRP B 1 255 ? 7.154 24.032 36.932 1.00 20.11 255 TRP B CA 1
ATOM 3880 C C . TRP B 1 255 ? 6.879 25.434 37.524 1.00 21.31 255 TRP B C 1
ATOM 3881 O O . TRP B 1 255 ? 6.998 25.641 38.735 1.00 19.42 255 TRP B O 1
ATOM 3892 N N . VAL B 1 256 ? 6.489 26.389 36.681 1.00 18.68 256 VAL B N 1
ATOM 3893 C CA . VAL B 1 256 ? 6.143 27.727 37.179 1.00 20.11 256 VAL B CA 1
ATOM 3894 C C . VAL B 1 256 ? 4.908 27.697 38.083 1.00 20.61 256 VAL B C 1
ATOM 3895 O O . VAL B 1 256 ? 4.852 28.397 39.096 1.00 22.20 256 VAL B O 1
ATOM 3899 N N . LYS B 1 257 ? 3.923 26.882 37.715 1.00 19.17 257 LYS B N 1
ATOM 3900 C CA . LYS B 1 257 ? 2.724 26.716 38.542 1.00 20.08 257 LYS B CA 1
ATOM 3901 C C . LYS B 1 257 ? 3.103 26.230 39.945 1.00 21.28 257 LYS B C 1
ATOM 3902 O O . LYS B 1 257 ? 2.536 26.687 40.941 1.00 25.01 257 LYS B O 1
ATOM 3908 N N . ARG B 1 258 ? 4.068 25.319 40.026 1.00 19.51 258 ARG B N 1
ATOM 3909 C CA . ARG B 1 258 ? 4.525 24.811 41.325 1.00 19.60 258 ARG B CA 1
ATOM 3910 C C . ARG B 1 258 ? 5.268 25.853 42.167 1.00 21.14 258 ARG B C 1
ATOM 3911 O O . ARG B 1 258 ? 5.499 25.653 43.358 1.00 22.60 258 ARG B O 1
ATOM 3919 N N . LEU B 1 259 ? 5.652 26.959 41.538 1.00 20.52 259 LEU B N 1
ATOM 3920 C CA . LEU B 1 259 ? 6.366 28.031 42.226 1.00 26.55 259 LEU B CA 1
ATOM 3921 C C . LEU B 1 259 ? 5.441 28.967 42.992 1.00 36.65 259 LEU B C 1
ATOM 3922 O O . LEU B 1 259 ? 5.902 29.761 43.812 1.00 41.93 259 LEU B O 1
ATOM 3927 N N . GLU B 1 260 ? 4.144 28.900 42.716 1.00 41.82 260 GLU B N 1
ATOM 3928 C CA . GLU B 1 260 ? 3.201 29.794 43.383 1.00 54.72 260 GLU B CA 1
ATOM 3929 C C . GLU B 1 260 ? 3.262 29.640 44.908 1.00 59.67 260 GLU B C 1
ATOM 3930 O O . GLU B 1 260 ? 2.532 30.311 45.636 1.00 65.70 260 GLU B O 1
#